Protein 7AI3 (pdb70)

Nearest PDB structures (foldseek):
  7ai3-assembly2_C  TM=9.463E-01  e=1.459E-16  Mycobacterium tuberculosis H37Rv
  7ai2-assembly2_D  TM=9.757E-01  e=2.781E-14  Mycobacterium tuberculosis H37Rv
  6v0c-assembly1_A  TM=6.569E-01  e=1.373E-01  Escherichia coli K-12
  4f37-assembly2_F  TM=3.963E-01  e=8.641E+00  Mus musculus
  7ai2-assembly2_D  TM=9.996E-01  e=6.925E-16  Mycobacterium tuberculosis H37Rv

Organism: Mycobacterium tuberculosis (strain ATCC 25618 / H37Rv) (NCBI:txid83332)

B-factor: mean 92.22, std 26.44, range [42.66, 201.69]

InterPro domains:
  IPR003399 Mce/MlaD [PF02470] (40-118)
  IPR005693 Virulence factor Mce protein [TIGR00996] (11-298)
  IPR024516 Mammalian cell entry, C-terminal [PF11887] (122-340)
  IPR052336 MlaD Inter-membrane Phospholipid Transporter [PTHR33371] (6-347)

Foldseek 3Di:
DWDKDKDKDPFLPDDDDAFDFDDDPPHTFWTWHDWDRDDSIIMTIIIGHPVPVVVPDPPDDDDDDDDDDADDDDDDDDADPDHDPDDDDPPDDDDPVPDDRDDDDDD/DDDDDDQAWDKDKDKDPFFPDDDDPFAFDDDPRHTFWTWDDWDDDDGIIMTIITGTPVVVVPDDPPDDDDDDDDDDDDDDDDDDDADPDHDPDDADPDDDDDPVNDDDDDDDD/DPPDDDFAWDKDKDKDPFLPDDDDDFDFDDDPPHTFWTWHDWDHDDRIIMTIITGGPVCVVVDDPPDDDDDDDDDDADDDDDDDDDDPDDDPDDQDPPDDDDPVNDDDDDDDD/DAWDKDKDKDQAQPDDDDPFAFDADPPGTFWTWDDKDHDPSIIMTIITGHPVVVVPDDPPDDDDDDDDDDDDDDDDDDDADPDHDPDDDDPPDDDDPVRDDDDDDDD

Radius of gyration: 25.99 Å; Cα contacts (8 Å, |Δi|>4): 1133; chains: 4; bounding box: 73×41×78 Å

Solvent-accessible surface area: 24168 Å² total; per-residue (Å²): 128,81,32,57,1,29,1,23,12,20,42,44,30,1,43,22,93,192,31,8,105,0,63,17,175,54,108,91,4,12,98,4,68,85,33,44,108,85,69,126,112,0,102,2,103,0,12,0,63,52,53,40,7,53,151,0,16,45,62,8,47,1,80,1,22,0,23,42,26,10,6,1,75,44,1,56,4,34,53,34,202,95,86,22,132,133,63,22,66,89,120,26,86,19,48,24,85,85,3,28,0,26,4,52,82,120,238,268,201,186,62,113,181,96,68,72,34,54,2,25,0,5,4,25,55,55,31,1,35,33,90,201,62,3,82,0,95,30,167,54,106,94,9,11,104,20,64,83,58,64,124,78,90,132,75,0,102,0,85,0,13,0,67,48,50,53,5,51,152,0,11,45,64,12,43,1,73,0,25,0,20,40,32,7,2,0,73,39,0,52,1,37,65,27,190,111,86,32,136,144,58,12,47,83,131,14,100,10,45,31,80,79,3,30,0,21,6,57,73,186,258,183,176,48,98,183,67,77,79,40,47,0,30,0,24,12,33,51,40,30,1,41,20,95,207,38,6,107,0,69,8,160,52,105,75,5,10,113,8,84,73,38,52,118,80,77,134,118,4,126,1,97,0,25,0,37,39,53,59,9,45,147,1,18,47,64,6,37,0,59,0,21,0,24,36,28,7,8,0,87,36,0,52,1,32,45,34,188,87,86,38,127,146,58,11,66,78,124,18,101,14,49,31,83,83,3,25,0,29,4,60,65,177,153,76,76,34,61,0,16,0,13,9,34,53,42,31,0,40,24,93,203,46,5,80,0,82,26,150,62,95,106,5,14,92,16,72,78,44,51,120,88,60,144,100,2,99,2,63,1,15,0,62,43,52,52,5,48,155,0,13,50,63,8,44,0,65,0,25,0,29,42,36,8,8,1,86,37,0,57,1,35,53,31,203,90,90,33,136,149,69,14,64,80,120,20,95,12,49,37,82,75,2,28,1,26,3,54,69,169

Structure (mmCIF, N/CA/C/O backbone):
data_7AI3
#
_entry.id   7AI3
#
_cell.length_a   131.202
_cell.length_b   131.202
_cell.length_c   105.576
_cell.angle_alpha   90.000
_cell.angle_beta   90.000
_cell.angle_gamma   120.000
#
_symmetry.space_group_name_H-M   'P 65'
#
loop_
_entity.id
_entity.type
_entity.pdbx_description
1 polymer 'Mce-family protein Mce4A'
2 water water
#
loop_
_atom_site.group_PDB
_atom_site.id
_atom_site.type_symbol
_atom_site.label_atom_id
_atom_site.label_alt_id
_atom_site.label_comp_id
_atom_site.label_asym_id
_atom_site.label_entity_id
_atom_site.label_seq_id
_atom_site.pdbx_PDB_ins_code
_atom_site.Cartn_x
_atom_site.Cartn_y
_atom_site.Cartn_z
_atom_site.occupancy
_atom_site.B_iso_or_equiv
_atom_site.auth_seq_id
_atom_site.auth_comp_id
_atom_site.auth_asym_id
_atom_site.auth_atom_id
_atom_site.pdbx_PDB_model_num
ATOM 1 N N . SER A 1 29 ? 1.80886 53.84633 106.16597 1.000 102.26402 39 SER A N 1
ATOM 2 C CA . SER A 1 29 ? 1.77778 52.58833 105.42971 1.000 112.56785 39 SER A CA 1
ATOM 3 C C . SER A 1 29 ? 1.62778 52.83853 103.93410 1.000 117.70155 39 SER A C 1
ATOM 4 O O . SER A 1 29 ? 0.97184 53.79373 103.51829 1.000 110.63648 39 SER A O 1
ATOM 7 N N . THR A 1 30 ? 2.24074 51.97499 103.12735 1.000 122.55161 40 THR A N 1
ATOM 8 C CA . THR A 1 30 ? 2.21172 52.10221 101.67863 1.000 106.01437 40 THR A CA 1
ATOM 9 C C . THR A 1 30 ? 1.79499 50.77900 101.05109 1.000 113.61677 40 THR A C 1
ATOM 10 O O . THR A 1 30 ? 1.83518 49.72242 101.68712 1.000 131.11469 40 THR A O 1
ATOM 14 N N . ASP A 1 31 ? 1.39068 50.85325 99.78547 1.000 109.46177 41 ASP A N 1
ATOM 15 C CA . ASP A 1 31 ? 1.05227 49.68341 98.99061 1.000 104.55766 41 ASP A CA 1
ATOM 16 C C . ASP A 1 31 ? 2.00652 49.58199 97.80833 1.000 103.83741 41 ASP A C 1
ATOM 17 O O . ASP A 1 31 ? 2.52499 50.59106 97.32033 1.000 99.21273 41 ASP A O 1
ATOM 22 N N . THR A 1 32 ? 2.23404 48.35474 97.34977 1.000 92.96794 42 THR A N 1
ATOM 23 C CA . THR A 1 32 ? 3.18525 48.08347 96.28024 1.000 100.31958 42 THR A CA 1
ATOM 24 C C . THR A 1 32 ? 2.45531 47.88860 94.95742 1.000 97.70766 42 THR A C 1
ATOM 25 O O . THR A 1 32 ? 1.51116 47.09551 94.87112 1.000 83.00325 42 THR A O 1
ATOM 29 N N . VAL A 1 33 ? 2.89838 48.61576 93.93370 1.000 94.11995 43 VAL A N 1
ATOM 30 C CA . VAL A 1 33 ? 2.41295 48.46295 92.56773 1.000 81.28673 43 VAL A CA 1
ATOM 31 C C . VAL A 1 33 ? 3.61723 48.22526 91.66849 1.000 80.93886 43 VAL A C 1
ATOM 32 O O . VAL A 1 33 ? 4.62662 48.92929 91.77979 1.000 82.00179 43 VAL A O 1
ATOM 36 N N . THR A 1 34 ? 3.51654 47.23514 90.78756 1.000 79.67191 44 THR A N 1
ATOM 37 C CA . THR A 1 34 ? 4.60099 46.88123 89.88592 1.000 79.35370 44 THR A CA 1
ATOM 38 C C . THR A 1 34 ? 4.28176 47.33481 88.46616 1.000 79.78905 44 THR A C 1
ATOM 39 O O . THR A 1 34 ? 3.12343 47.33525 88.03948 1.000 88.81615 44 THR A O 1
ATOM 43 N N . VAL A 1 35 ? 5.32642 47.72434 87.73701 1.000 81.19933 45 VAL A N 1
ATOM 44 C CA . VAL A 1 35 ? 5.19284 48.28108 86.39340 1.000 74.93461 45 VAL A CA 1
ATOM 45 C C . VAL A 1 35 ? 6.23082 47.63365 85.48749 1.000 79.81355 45 VAL A C 1
ATOM 46 O O . VAL A 1 35 ? 7.42214 47.62207 85.81298 1.000 86.04805 45 VAL A O 1
ATOM 50 N N . SER A 1 36 ? 5.78432 47.10489 84.35053 1.000 79.01335 46 SER A N 1
ATOM 51 C CA . SER A 1 36 ? 6.68511 46.54049 83.35695 1.000 68.71771 46 SER A CA 1
ATOM 52 C C . SER A 1 36 ? 7.20313 47.63119 82.42828 1.000 72.65328 46 SER A C 1
ATOM 53 O O . SER A 1 36 ? 6.52592 48.62917 82.16896 1.000 83.13953 46 SER A O 1
ATOM 56 N N . SER A 1 37 ? 8.42309 47.42831 81.92519 1.000 76.30055 47 SER A N 1
ATOM 57 C CA . SER A 1 37 ? 9.06284 48.42623 81.08113 1.000 71.84494 47 SER A CA 1
ATOM 58 C C . SER A 1 37 ? 9.10445 47.97229 79.62708 1.000 89.44477 47 SER A C 1
ATOM 59 O O . SER A 1 37 ? 9.41555 46.80817 79.34815 1.000 84.48075 47 SER A O 1
ATOM 62 N N . PRO A 1 38 ? 8.79282 48.86471 78.68177 1.000 85.20800 48 PRO A N 1
ATOM 63 C CA . PRO A 1 38 ? 8.92343 48.50982 77.25966 1.000 75.49926 48 PRO A CA 1
ATOM 64 C C . PRO A 1 38 ? 10.36279 48.32893 76.80534 1.000 83.19086 48 PRO A C 1
ATOM 65 O O . PRO A 1 38 ? 10.58399 47.80914 75.70252 1.000 98.94334 4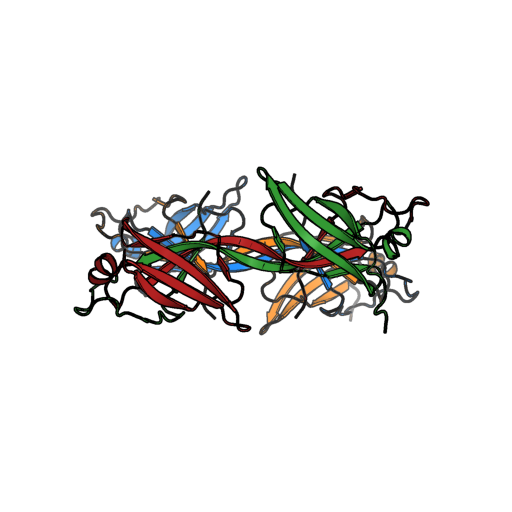8 PRO A O 1
ATOM 69 N N . ARG A 1 39 ? 11.34090 48.74064 77.60939 1.000 83.11645 49 ARG A N 1
ATOM 70 C CA . ARG A 1 39 ? 12.75224 48.61263 77.27376 1.000 89.43430 49 ARG A CA 1
ATOM 71 C C . ARG A 1 39 ? 13.47788 47.94784 78.43309 1.000 87.20917 49 ARG A C 1
ATOM 72 O O . ARG A 1 39 ? 13.33036 48.36929 79.58539 1.000 80.59737 49 ARG A O 1
ATOM 80 N N . ALA A 1 40 ? 14.25831 46.90814 78.12561 1.000 97.93267 50 ALA A N 1
ATOM 81 C CA . ALA A 1 40 ? 15.01131 46.21942 79.16794 1.000 99.14182 50 ALA A CA 1
ATOM 82 C C . ALA A 1 40 ? 16.07609 47.11946 79.77825 1.000 95.72019 50 ALA A C 1
ATOM 83 O O . ALA A 1 40 ? 16.33841 47.03677 80.98387 1.000 97.61873 50 ALA A O 1
ATOM 85 N N . GLY A 1 41 ? 16.69536 47.97666 78.97124 1.000 113.96612 51 GLY A N 1
ATOM 86 C CA . GLY A 1 41 ? 17.70921 48.88385 79.46830 1.000 103.49128 51 GLY A CA 1
ATOM 87 C C . GLY A 1 41 ? 17.12813 50.13555 80.09096 1.000 95.11651 51 GLY A C 1
ATOM 88 O O . GLY A 1 41 ? 17.17670 51.21475 79.49437 1.000 106.23620 51 GLY A O 1
ATOM 89 N N . LEU A 1 42 ? 16.56979 50.00261 81.29207 1.000 77.02592 52 LEU A N 1
ATOM 90 C CA . LEU A 1 42 ? 15.96420 51.11814 82.00992 1.000 70.97692 52 LEU A CA 1
ATOM 91 C C . LEU A 1 42 ? 16.55268 51.18506 83.40960 1.000 71.29717 52 LEU A C 1
ATOM 92 O O . LEU A 1 42 ? 16.50565 50.19988 84.15324 1.000 92.42443 52 LEU A O 1
ATOM 97 N N . VAL A 1 43 ? 17.10629 52.34168 83.76448 1.000 69.80068 53 VAL A N 1
ATOM 98 C CA . VAL A 1 43 ? 17.59684 52.59649 85.10942 1.000 77.63257 53 VAL A CA 1
ATOM 99 C C . VAL A 1 43 ? 16.83420 53.78684 85.68151 1.000 74.01485 53 VAL A C 1
ATOM 100 O O . VAL A 1 43 ? 16.12501 54.50127 84.97227 1.000 64.39881 53 VAL A O 1
ATOM 104 N N . MET A 1 44 ? 16.99720 53.99394 86.98585 1.000 84.11446 54 MET A N 1
ATOM 105 C CA . MET A 1 44 ? 16.24722 55.01688 87.69883 1.000 77.39264 54 MET A CA 1
ATOM 106 C C . MET A 1 44 ? 17.01963 55.40890 88.94871 1.000 95.44457 54 MET A C 1
ATOM 107 O O . MET A 1 44 ? 17.62922 54.55281 89.59442 1.000 100.69410 54 MET A O 1
ATOM 112 N N . GLU A 1 45 ? 17.00399 56.70182 89.27337 1.000 99.37145 55 GLU A N 1
ATOM 113 C CA . GLU A 1 45 ? 17.52882 57.14086 90.55859 1.000 111.28899 55 GLU A CA 1
ATOM 114 C C . GLU A 1 45 ? 16.76322 56.44627 91.67378 1.000 118.87841 55 GLU A C 1
ATOM 115 O O . GLU A 1 45 ? 15.52949 56.38811 91.65065 1.000 119.51929 55 GLU A O 1
ATOM 121 N N . LYS A 1 46 ? 17.49517 55.89685 92.63998 1.000 115.58118 56 LYS A N 1
ATOM 122 C CA . LYS A 1 46 ? 16.83807 55.19003 93.72943 1.000 101.31511 56 LYS A CA 1
ATOM 123 C C . LYS A 1 46 ? 15.96988 56.15677 94.52727 1.000 108.94061 56 LYS A C 1
ATOM 124 O O . LYS A 1 46 ? 16.37229 57.28585 94.82272 1.000 109.49982 56 LYS A O 1
ATOM 130 N N . GLY A 1 47 ? 14.75249 55.72249 94.83358 1.000 111.81792 57 GLY A N 1
ATOM 131 C CA . GLY A 1 47 ? 13.80058 56.59616 95.49159 1.000 113.01717 57 GLY A CA 1
ATOM 132 C C . GLY A 1 47 ? 13.32642 57.74739 94.63090 1.000 105.70233 57 GLY A C 1
ATOM 133 O O . GLY A 1 47 ? 13.22596 58.88031 95.11956 1.000 125.94854 57 GLY A O 1
ATOM 134 N N . ALA A 1 48 ? 13.04159 57.49028 93.35754 1.000 97.84541 58 ALA A N 1
ATOM 135 C CA . ALA A 1 48 ? 12.51939 58.52413 92.47781 1.000 93.49200 58 ALA A CA 1
ATOM 136 C C . ALA A 1 48 ? 11.02040 58.68921 92.69182 1.000 92.61128 58 ALA A C 1
ATOM 137 O O . ALA A 1 48 ? 10.30466 57.73030 92.99259 1.000 94.98995 58 ALA A O 1
ATOM 139 N N . LYS A 1 49 ? 10.54798 59.92059 92.52504 1.000 88.32741 59 LYS A N 1
ATOM 140 C CA . LYS A 1 49 ? 9.17825 60.25045 92.88858 1.000 83.40864 59 LYS A CA 1
ATOM 141 C C . LYS A 1 49 ? 8.17723 59.68048 91.88949 1.000 62.26014 59 LYS A C 1
ATOM 142 O O . LYS A 1 49 ? 8.43402 59.60162 90.68498 1.000 75.16629 59 LYS A O 1
ATOM 148 N N . VAL A 1 50 ? 7.02111 59.28121 92.41334 1.000 68.69182 60 VAL A N 1
ATOM 149 C CA . VAL A 1 50 ? 5.88261 58.83996 91.61557 1.000 56.78029 60 VAL A CA 1
ATOM 150 C C . VAL A 1 50 ? 4.75900 59.84090 91.84001 1.000 62.65709 60 VAL A C 1
ATOM 151 O O . VAL A 1 50 ? 4.33623 60.05897 92.98250 1.000 73.59131 60 VAL A O 1
ATOM 155 N N . LYS A 1 51 ? 4.27819 60.44856 90.75881 1.000 53.62894 61 LYS A N 1
ATOM 156 C CA . LYS A 1 51 ? 3.32351 61.54149 90.84536 1.000 57.55525 61 LYS A CA 1
ATOM 157 C C . LYS A 1 51 ? 2.02317 61.18357 90.13861 1.000 52.52036 61 LYS A C 1
ATOM 158 O O . LYS A 1 51 ? 1.97129 60.28372 89.29558 1.000 56.27392 61 LYS A O 1
ATOM 164 N N . TYR A 1 52 ? 0.96639 61.90707 90.50495 1.000 59.12487 62 TYR A N 1
ATOM 165 C CA . TYR A 1 52 ? -0.33128 61.77826 89.84690 1.000 54.26991 62 TYR A CA 1
ATOM 166 C C . TYR A 1 52 ? -1.04010 63.12090 89.94823 1.000 61.27020 62 TYR A C 1
ATOM 167 O O . TYR A 1 52 ? -1.42664 63.53691 91.04533 1.000 60.72737 62 TYR A O 1
ATOM 176 N N . ARG A 1 53 ? -1.19634 63.79354 88.80617 1.000 73.22353 63 ARG A N 1
ATOM 177 C CA . ARG A 1 53 ? -1.87271 65.09003 88.72291 1.000 62.62607 63 ARG A CA 1
ATOM 178 C C . ARG A 1 53 ? -1.20018 66.13369 89.61453 1.000 60.76451 63 ARG A C 1
ATOM 179 O O . ARG A 1 53 ? -1.84896 66.81925 90.41026 1.000 75.02245 63 ARG A O 1
ATOM 187 N N . GLY A 1 54 ? 0.12258 66.24743 89.47733 1.000 66.68125 64 GLY A N 1
ATOM 188 C CA . GLY A 1 54 ? 0.89386 67.28663 90.13360 1.000 87.28805 64 GLY A CA 1
ATOM 189 C C . GLY A 1 54 ? 1.41867 66.94341 91.51579 1.000 84.17657 64 GLY A C 1
ATOM 190 O O . GLY A 1 54 ? 2.51242 67.38934 91.87759 1.000 93.43201 64 GLY A O 1
ATOM 191 N N . ILE A 1 55 ? 0.67310 66.16529 92.29673 1.000 75.17953 65 ILE A N 1
ATOM 192 C CA . ILE A 1 55 ? 1.07208 65.81425 93.65452 1.000 81.67828 65 ILE A CA 1
ATOM 193 C C . ILE A 1 55 ? 1.76712 64.46202 93.63952 1.000 71.98419 65 ILE A C 1
ATOM 194 O O . ILE A 1 55 ? 1.43653 63.57363 92.84556 1.000 79.05554 65 ILE A O 1
ATOM 199 N N . GLN A 1 56 ? 2.74916 64.30938 94.52508 1.000 64.27285 66 GLN A N 1
ATOM 200 C CA . GLN A 1 56 ? 3.48386 63.05765 94.63889 1.000 68.28408 66 GLN A CA 1
ATOM 201 C C . GLN A 1 56 ? 2.66349 62.03823 95.41769 1.000 69.73306 66 GLN A C 1
ATOM 202 O O . GLN A 1 56 ? 2.09907 62.35508 96.46897 1.000 88.40925 66 GLN A O 1
ATOM 208 N N . VAL A 1 57 ? 2.60033 60.81183 94.90158 1.000 62.78734 67 VAL A N 1
ATOM 209 C CA . VAL A 1 57 ? 1.83096 59.74577 95.53532 1.000 60.76289 67 VAL A CA 1
ATOM 210 C C . VAL A 1 57 ? 2.70176 58.61847 96.06469 1.000 71.14658 67 VAL A C 1
ATOM 211 O O . VAL A 1 57 ? 2.18354 57.74596 96.78039 1.000 86.46641 67 VAL A O 1
ATOM 215 N N . GLY A 1 58 ? 3.99028 58.60067 95.75044 1.000 67.73904 68 GLY A N 1
ATOM 216 C CA . GLY A 1 58 ? 4.85166 57.55628 96.26723 1.000 64.15524 68 GLY A CA 1
ATOM 217 C C . GLY A 1 58 ? 6.25770 57.66730 95.72629 1.000 70.74220 68 GLY A C 1
ATOM 218 O O . GLY A 1 58 ? 6.68491 58.73045 95.27178 1.000 77.18325 68 GLY A O 1
ATOM 219 N N . LYS A 1 59 ? 6.97584 56.54665 95.78782 1.000 74.75142 69 LYS A N 1
ATOM 220 C CA . LYS A 1 59 ? 8.34493 56.46584 95.30155 1.000 74.09727 69 LYS A CA 1
ATOM 221 C C . LYS A 1 59 ? 8.60129 55.06180 94.77506 1.000 72.78540 69 LYS A C 1
ATOM 222 O O . LYS A 1 59 ? 7.95791 54.09780 95.19894 1.000 91.66935 69 LYS A O 1
ATOM 228 N N . VAL A 1 60 ? 9.54405 54.95614 93.84405 1.000 76.95074 70 VAL A N 1
ATOM 229 C CA . VAL A 1 60 ? 9.97856 53.66476 93.32468 1.000 82.85728 70 VAL A CA 1
ATOM 230 C C . VAL A 1 60 ? 11.07625 53.12626 94.23256 1.000 88.55124 70 VAL A C 1
ATOM 231 O O . VAL A 1 60 ? 12.01429 53.85010 94.59058 1.000 88.83054 70 VAL A O 1
ATOM 235 N N . THR A 1 61 ? 10.95297 51.85777 94.62010 1.000 85.46202 71 THR A N 1
ATOM 236 C CA . THR A 1 61 ? 11.84190 51.26292 95.61064 1.000 79.43398 71 THR A CA 1
ATOM 237 C C . THR A 1 61 ? 12.88836 50.33545 95.00913 1.000 88.46434 71 THR A C 1
ATOM 238 O O . THR A 1 61 ? 14.01746 50.28745 95.50520 1.000 97.48787 71 THR A O 1
ATOM 242 N N . ASP A 1 62 ? 12.54948 49.59268 93.95846 1.000 107.21772 72 ASP A N 1
ATOM 243 C CA . ASP A 1 62 ? 13.48319 48.62159 93.40732 1.000 114.07704 72 ASP A CA 1
ATOM 244 C C . ASP A 1 62 ? 13.13135 48.35199 91.95187 1.000 99.79450 72 ASP A C 1
ATOM 245 O O . ASP A 1 62 ? 11.99442 48.55536 91.51710 1.000 100.13285 72 ASP A O 1
ATOM 250 N N . ILE A 1 63 ? 14.13384 47.89558 91.20344 1.000 103.23892 73 ILE A N 1
ATOM 251 C CA . ILE A 1 63 ? 13.97218 47.47540 89.81687 1.000 91.65753 73 ILE A CA 1
ATOM 252 C C . ILE A 1 63 ? 14.52506 46.06337 89.68717 1.000 99.59489 73 ILE A C 1
ATOM 253 O O . ILE A 1 63 ? 15.68282 45.81267 90.04014 1.000 109.38648 73 ILE A O 1
ATOM 258 N N . SER A 1 64 ? 13.70384 45.14579 89.18507 1.000 96.45995 74 SER A N 1
ATOM 259 C CA . SER A 1 64 ? 14.09940 43.75801 88.98354 1.000 102.40215 74 SER A CA 1
ATOM 260 C C . SER A 1 64 ? 14.29000 43.49814 87.49598 1.000 101.35455 74 SER A C 1
ATOM 261 O O . SER A 1 64 ? 13.40949 43.81419 86.68896 1.000 98.05334 74 SER A O 1
ATOM 264 N N . TYR A 1 65 ? 15.43812 42.92287 87.13884 1.000 106.59598 75 TYR A N 1
ATOM 265 C CA . TYR A 1 65 ? 15.75496 42.65212 85.74206 1.000 102.97547 75 TYR A CA 1
ATOM 266 C C . TYR A 1 65 ? 15.79292 41.15499 85.46582 1.000 116.95520 75 TYR A C 1
ATOM 267 O O . TYR A 1 65 ? 16.84871 40.61098 85.12555 1.000 130.46798 75 TYR A O 1
ATOM 276 N N . SER A 1 66 ? 14.65494 40.48008 85.61114 1.000 125.61991 76 SER A N 1
ATOM 277 C CA . SER A 1 66 ? 14.57612 39.05272 85.32222 1.000 129.32018 76 SER A CA 1
ATOM 278 C C . SER A 1 66 ? 14.52239 38.83888 83.81442 1.000 140.97015 76 SER A C 1
ATOM 279 O O . SER A 1 66 ? 13.54552 39.22557 83.16365 1.000 127.91508 76 SER A O 1
ATOM 282 N N . GLY A 1 67 ? 15.56464 38.21656 83.26478 1.000 148.14003 77 GLY A N 1
ATOM 283 C CA . GLY A 1 67 ? 15.63414 38.03781 81.82530 1.000 140.74873 77 GLY A CA 1
ATOM 284 C C . GLY A 1 67 ? 15.99198 39.33956 81.13047 1.000 147.00577 77 GLY A C 1
ATOM 285 O O . GLY A 1 67 ? 16.85635 40.10021 81.58159 1.000 145.00980 77 GLY A O 1
ATOM 286 N N . ASN A 1 68 ? 15.31952 39.60457 80.01220 1.000 156.23146 78 ASN A N 1
ATOM 287 C CA . ASN A 1 68 ? 15.48232 40.84647 79.26263 1.000 156.46711 78 ASN A CA 1
ATOM 288 C C . ASN A 1 68 ? 14.24889 41.73509 79.39341 1.000 149.93061 78 ASN A C 1
ATOM 289 O O . ASN A 1 68 ? 13.79610 42.34827 78.42464 1.000 146.09966 78 ASN A O 1
ATOM 294 N N . GLN A 1 69 ? 13.69101 41.80546 80.60083 1.000 134.53613 79 GLN A N 1
ATOM 295 C CA . GLN A 1 69 ? 12.54672 42.65460 80.89434 1.000 120.69800 79 GLN A CA 1
ATOM 296 C C . GLN A 1 69 ? 12.77934 43.33821 82.23244 1.000 109.35208 79 GLN A C 1
ATOM 297 O O . GLN A 1 69 ? 13.36254 42.74713 83.14618 1.000 113.99638 79 GLN A O 1
ATOM 303 N N . ALA A 1 70 ? 12.32427 44.58211 82.34201 1.000 101.61534 80 ALA A N 1
ATOM 304 C CA . ALA A 1 70 ? 12.49457 45.38230 83.54641 1.000 98.60008 80 ALA A CA 1
ATOM 305 C C . ALA A 1 70 ? 11.14185 45.61098 84.20482 1.000 92.16819 80 ALA A C 1
ATOM 306 O O . ALA A 1 70 ? 10.16633 45.95175 83.52689 1.000 95.47966 80 ALA A O 1
ATOM 308 N N . ARG A 1 71 ? 11.08977 45.42719 85.52326 1.000 90.12437 81 ARG A N 1
ATOM 309 C CA . ARG A 1 71 ? 9.86883 45.61229 86.29884 1.000 88.73018 81 ARG A CA 1
ATOM 310 C C . ARG A 1 71 ? 10.14557 46.59514 87.42714 1.000 84.48653 81 ARG A C 1
ATOM 311 O O . ARG A 1 71 ? 10.99618 46.33549 88.28518 1.000 79.77180 81 ARG A O 1
ATOM 319 N N . LEU A 1 72 ? 9.43663 47.72249 87.42083 1.000 75.05403 82 LEU A N 1
ATOM 320 C CA . LEU A 1 72 ? 9.55215 48.69937 88.49447 1.000 67.20818 82 LEU A CA 1
ATOM 321 C C . LEU A 1 72 ? 8.67147 48.29674 89.66758 1.000 78.73350 82 LEU A C 1
ATOM 322 O O . LEU A 1 72 ? 7.53022 47.86731 89.48451 1.000 79.18113 82 LEU A O 1
ATOM 327 N N . LYS A 1 73 ? 9.20818 48.43437 90.87530 1.000 83.69245 83 LYS A N 1
ATOM 328 C CA . LYS A 1 73 ? 8.46525 48.16903 92.10448 1.000 75.80246 83 LYS A CA 1
ATOM 329 C C . LYS A 1 73 ? 8.18524 49.50938 92.77618 1.000 84.02605 83 LYS A C 1
ATOM 330 O O . LYS A 1 73 ? 9.07310 50.09957 93.39875 1.000 85.23671 83 LYS A O 1
ATOM 336 N N . LEU A 1 74 ? 6.95230 49.98804 92.64472 1.000 85.81973 84 LEU A N 1
ATOM 337 C CA . LEU A 1 74 ? 6.55122 51.24743 93.25022 1.000 75.79143 84 LEU A CA 1
ATOM 338 C C . LEU A 1 74 ? 6.03008 51.01826 94.66568 1.000 80.74268 84 LEU A C 1
ATOM 339 O O . LEU A 1 74 ? 5.64839 49.90788 95.04621 1.000 92.87939 84 LEU A O 1
ATOM 344 N N . ALA A 1 75 ? 6.02487 52.09463 95.44854 1.000 79.58844 85 ALA A N 1
ATOM 345 C CA . ALA A 1 75 ? 5.44775 52.08918 96.78911 1.000 80.34816 85 ALA A CA 1
ATOM 346 C C . ALA A 1 75 ? 4.70687 53.40581 96.96611 1.000 88.83749 85 ALA A C 1
ATOM 347 O O . ALA A 1 75 ? 5.33484 54.45485 97.14242 1.000 88.91690 85 ALA A O 1
ATOM 349 N N . ILE A 1 76 ? 3.37803 53.35589 96.91551 1.000 82.24300 86 ILE A N 1
ATOM 350 C CA . ILE A 1 76 ? 2.55097 54.55250 96.97867 1.000 88.39325 86 ILE A CA 1
ATOM 351 C C . ILE A 1 76 ? 1.70902 54.51168 98.24451 1.000 84.44890 86 ILE A C 1
ATOM 352 O O . ILE A 1 76 ? 1.39833 53.44056 98.77506 1.000 97.10820 86 ILE A O 1
ATOM 357 N N . ASP A 1 77 ? 1.34316 55.69702 98.72647 1.000 78.29697 87 ASP A N 1
ATOM 358 C CA . ASP A 1 77 ? 0.60095 55.81267 99.97352 1.000 88.35239 87 ASP A CA 1
ATOM 359 C C . ASP A 1 77 ? -0.74878 55.11052 99.86793 1.000 94.83311 87 ASP A C 1
ATOM 360 O O . ASP A 1 77 ? -1.35573 55.03594 98.79614 1.000 104.55331 87 ASP A O 1
ATOM 365 N N . SER A 1 78 ? -1.21161 54.58193 101.00347 1.000 110.81307 88 SER A N 1
ATOM 366 C CA . SER A 1 78 ? -2.46793 53.83926 101.02574 1.000 114.02557 88 SER A CA 1
ATOM 367 C C . SER A 1 78 ? -3.63770 54.72449 100.61365 1.000 118.16026 88 SER A C 1
ATOM 368 O O . SER A 1 78 ? -4.45993 54.33801 99.77507 1.000 106.97284 88 SER A O 1
ATOM 371 N N . GLY A 1 79 ? -3.72396 55.92142 101.18890 1.000 106.15069 89 GLY A N 1
ATOM 372 C CA . GLY A 1 79 ? -4.80007 56.84370 100.89394 1.000 86.10275 89 GLY A CA 1
ATOM 373 C C . GLY A 1 79 ? -4.72306 57.54594 99.55959 1.000 85.48966 89 GLY A C 1
ATOM 374 O O . GLY A 1 79 ? -5.56742 58.39852 99.27255 1.000 94.88468 89 GLY A O 1
ATOM 375 N N . GLU A 1 80 ? -3.73504 57.21636 98.72763 1.000 98.73760 90 GLU A N 1
ATOM 376 C CA . GLU A 1 80 ? -3.58066 57.85097 97.42567 1.000 89.40690 90 GLU A CA 1
ATOM 377 C C . GLU A 1 80 ? -4.11882 57.01613 96.27334 1.000 77.03812 90 GLU A C 1
ATOM 378 O O . GLU A 1 80 ? -4.43936 57.57999 95.22134 1.000 86.46145 90 GLU A O 1
ATOM 384 N N . MET A 1 81 ? -4.22563 55.69690 96.44154 1.000 76.05290 91 MET A N 1
ATOM 385 C CA . MET A 1 81 ? -4.68670 54.84535 95.35243 1.000 70.43154 91 MET A CA 1
ATOM 386 C C . MET A 1 81 ? -6.18368 54.97010 95.10857 1.000 72.43907 91 MET A C 1
ATOM 387 O O . MET A 1 81 ? -6.65541 54.59144 94.03098 1.000 93.50129 91 MET A O 1
ATOM 392 N N . GLY A 1 82 ? -6.93860 55.48647 96.08008 1.000 75.61632 92 GLY A N 1
ATOM 393 C CA . GLY A 1 82 ? -8.35821 55.70014 95.86505 1.000 78.11149 92 GLY A CA 1
ATOM 394 C C . GLY A 1 82 ? -8.64543 56.75365 94.81542 1.000 82.85445 92 GLY A C 1
ATOM 395 O O . GLY A 1 82 ? -9.70584 56.73305 94.18344 1.000 97.03088 92 GLY A O 1
ATOM 396 N N . PHE A 1 83 ? -7.71333 57.68412 94.61277 1.000 72.01004 93 PHE A N 1
ATOM 397 C CA . PHE A 1 83 ? -7.86103 58.71252 93.59263 1.000 75.90615 93 PHE A CA 1
ATOM 398 C C . PHE A 1 83 ? -7.33208 58.28157 92.23148 1.000 66.13277 93 PHE A C 1
ATOM 399 O O . PHE A 1 83 ? -7.76846 58.82948 91.21329 1.000 80.70400 93 PHE A O 1
ATOM 407 N N . ILE A 1 84 ? -6.41307 57.32513 92.18900 1.000 64.72813 94 ILE A N 1
ATOM 408 C CA . ILE A 1 84 ? -5.81442 56.86220 90.93959 1.000 67.96287 94 ILE A CA 1
ATOM 409 C C . ILE A 1 84 ? -6.71606 55.77314 90.36045 1.000 77.67933 94 ILE A C 1
ATOM 410 O O . ILE A 1 84 ? -6.90180 54.73426 91.01460 1.000 75.72763 94 ILE A O 1
ATOM 415 N N . PRO A 1 85 ? -7.28756 55.96552 89.17291 1.000 80.15680 95 PRO A N 1
ATOM 416 C CA . PRO A 1 85 ? -8.11052 54.90839 88.57481 1.000 80.57886 95 PRO A CA 1
ATOM 417 C C . PRO A 1 85 ? -7.27679 53.67861 88.24851 1.000 75.40794 95 PRO A C 1
ATOM 418 O O . PRO A 1 85 ? -6.06725 53.76028 88.02201 1.000 80.75596 95 PRO A O 1
ATOM 422 N N . SER A 1 86 ? -7.94471 52.52279 88.22820 1.000 82.29952 96 SER A N 1
ATOM 423 C CA . SER A 1 86 ? -7.24886 51.26611 87.97831 1.000 79.41731 96 SER A CA 1
ATOM 424 C C . SER A 1 86 ? -6.71632 51.16578 86.55576 1.000 76.33112 96 SER A C 1
ATOM 425 O O . SER A 1 86 ? -5.75991 50.42174 86.31767 1.000 83.94428 96 SER A O 1
ATOM 428 N N . ASN A 1 87 ? -7.30969 51.89193 85.60866 1.000 78.56892 97 ASN A N 1
ATOM 429 C CA . ASN A 1 87 ? -6.90512 51.84677 84.20928 1.000 73.06059 97 ASN A CA 1
ATOM 430 C C . ASN A 1 87 ? -6.07380 53.06016 83.80486 1.000 75.81519 97 ASN A C 1
ATOM 431 O O . ASN A 1 87 ? -6.07538 53.45178 82.63255 1.000 86.41858 97 ASN A O 1
ATOM 436 N N . ALA A 1 88 ? -5.36019 53.66131 84.75210 1.000 68.92450 98 ALA A N 1
ATOM 437 C CA . ALA A 1 88 ? -4.51156 54.80330 84.44976 1.000 64.74356 98 ALA A CA 1
ATOM 438 C C . ALA A 1 88 ? -3.21458 54.34306 83.79859 1.000 72.27759 98 ALA A C 1
ATOM 439 O O . ALA A 1 88 ? -2.65044 53.30830 84.16603 1.000 76.14140 98 ALA A O 1
ATOM 441 N N . THR A 1 89 ? -2.74701 55.11650 82.82422 1.000 68.95644 99 THR A N 1
ATOM 442 C CA . THR A 1 89 ? -1.49742 54.82182 82.14302 1.000 67.72161 99 THR A CA 1
ATOM 443 C C . THR A 1 89 ? -0.32459 55.46312 82.88041 1.000 64.62614 99 THR A C 1
ATOM 444 O O . THR A 1 89 ? -0.49457 56.25937 83.80580 1.000 62.29131 99 THR A O 1
ATOM 448 N N . VAL A 1 90 ? 0.88328 55.10335 82.45552 1.000 70.25110 100 VAL A N 1
ATOM 449 C CA . VAL A 1 90 ? 2.11444 55.54750 83.09648 1.000 56.76475 100 VAL A CA 1
ATOM 450 C C . VAL A 1 90 ? 2.97431 56.26050 82.06344 1.000 61.30897 100 VAL A C 1
ATOM 451 O O . VAL A 1 90 ? 3.20853 55.73174 80.97074 1.000 71.86850 100 VAL A O 1
ATOM 455 N N . ARG A 1 91 ? 3.43975 57.45667 82.41005 1.000 59.94587 101 ARG A N 1
ATOM 456 C CA . ARG A 1 91 ? 4.39465 58.20257 81.60295 1.000 58.77579 101 ARG A CA 1
ATOM 457 C C . ARG A 1 91 ? 5.71069 58.29512 82.35871 1.000 51.88440 101 ARG A C 1
ATOM 458 O O . ARG A 1 91 ? 5.72730 58.64163 83.54385 1.000 59.08995 101 ARG A O 1
ATOM 466 N N . ILE A 1 92 ? 6.80684 57.98922 81.67249 1.000 61.51592 102 ILE A N 1
ATOM 467 C CA . ILE A 1 92 ? 8.13744 57.98190 82.26672 1.000 44.77483 102 ILE A CA 1
ATOM 468 C C . ILE A 1 92 ? 9.04243 58.84317 81.39564 1.000 51.59439 102 ILE A C 1
ATOM 469 O O . ILE A 1 92 ? 9.36594 58.46292 80.26370 1.000 68.28890 102 ILE A O 1
ATOM 474 N N . ALA A 1 93 ? 9.44770 59.99918 81.91610 1.000 60.57201 103 ALA A N 1
ATOM 475 C CA . ALA A 1 93 ? 10.34317 60.89992 81.20425 1.000 51.60206 103 ALA A CA 1
ATOM 476 C C . ALA A 1 93 ? 11.78901 60.61457 81.58677 1.000 53.92641 103 ALA A C 1
ATOM 477 O O . ALA A 1 93 ? 12.10205 60.39396 82.75970 1.000 81.99204 103 ALA A O 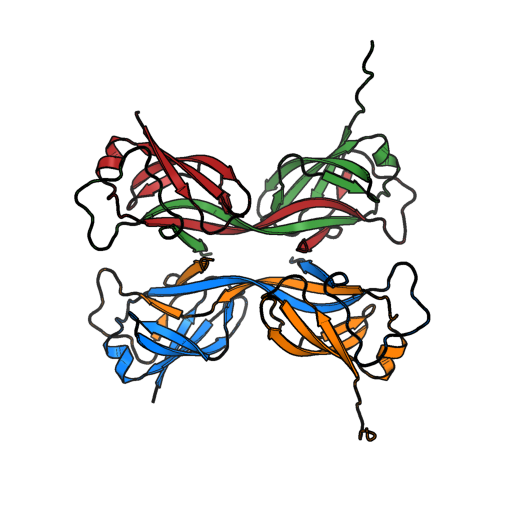1
ATOM 479 N N . GLY A 1 94 ? 12.66621 60.62022 80.59219 1.000 64.21847 104 GLY A N 1
ATOM 480 C CA . GLY A 1 94 ? 14.06498 60.35361 80.85287 1.000 62.94054 104 GLY A CA 1
ATOM 481 C C . GLY A 1 94 ? 14.92583 60.71106 79.66326 1.000 61.12198 104 GLY A C 1
ATOM 482 O O . GLY A 1 94 ? 14.48002 61.37148 78.72410 1.000 62.57217 104 GLY A O 1
ATOM 483 N N . ASN A 1 95 ? 16.17720 60.26027 79.71910 1.000 59.19816 105 ASN A N 1
ATOM 484 C CA . ASN A 1 95 ? 17.15015 60.51158 78.66769 1.000 59.44494 105 ASN A CA 1
ATOM 485 C C . ASN A 1 95 ? 17.86152 59.21533 78.30494 1.000 65.76487 105 ASN A C 1
ATOM 486 O O . ASN A 1 95 ? 17.86439 58.24646 79.06866 1.000 68.20445 105 ASN A O 1
ATOM 491 N N . THR A 1 96 ? 18.46540 59.20872 77.11955 1.000 79.75386 106 THR A N 1
ATOM 492 C CA . THR A 1 96 ? 19.31518 58.10706 76.68722 1.000 64.39724 106 THR A CA 1
ATOM 493 C C . THR A 1 96 ? 20.73398 58.36785 77.17624 1.000 64.43909 106 THR A C 1
ATOM 494 O O . THR A 1 96 ? 21.36060 59.35615 76.77914 1.000 75.23506 106 THR A O 1
ATOM 498 N N . ILE A 1 97 ? 21.23491 57.48653 78.04039 1.000 67.29769 107 ILE A N 1
ATOM 499 C CA . ILE A 1 97 ? 22.54406 57.64172 78.65551 1.000 66.25953 107 ILE A CA 1
ATOM 500 C C . ILE A 1 97 ? 23.37260 56.39493 78.37389 1.000 56.91528 107 ILE A C 1
ATOM 501 O O . ILE A 1 97 ? 22.86856 55.37605 77.90054 1.000 60.42441 107 ILE A O 1
ATOM 506 N N . PHE A 1 98 ? 24.66361 56.49103 78.67870 1.000 56.71867 108 PHE A N 1
ATOM 507 C CA . PHE A 1 98 ? 25.60002 55.39810 78.45299 1.000 49.61303 108 PHE A CA 1
ATOM 508 C C . PHE A 1 98 ? 25.66950 54.52692 79.70153 1.000 60.07251 108 PHE A C 1
ATOM 509 O O . PHE A 1 98 ? 26.07934 54.99437 80.76989 1.000 71.02172 108 PHE A O 1
ATOM 517 N N . GLY A 1 99 ? 25.26538 53.26656 79.56591 1.000 56.88199 109 GLY A N 1
ATOM 518 C CA . GLY A 1 99 ? 25.32223 52.33092 80.67080 1.000 54.40295 109 GLY A CA 1
ATOM 519 C C . GLY A 1 99 ? 26.61367 51.54205 80.69743 1.000 57.79051 109 GLY A C 1
ATOM 520 O O . GLY A 1 99 ? 26.69987 50.45593 80.11687 1.000 62.23629 109 GLY A O 1
ATOM 521 N N . ALA A 1 100 ? 27.62480 52.08344 81.36997 1.000 54.56224 110 ALA A N 1
ATOM 522 C CA . ALA A 1 100 ? 28.92877 51.44090 81.42359 1.000 49.78409 110 ALA A CA 1
ATOM 523 C C . ALA A 1 100 ? 28.85590 50.11517 82.17370 1.000 63.25020 110 ALA A C 1
ATOM 524 O O . ALA A 1 100 ? 28.09190 49.95474 83.12922 1.000 80.32754 110 ALA A O 1
ATOM 526 N N . LYS A 1 101 ? 29.66792 49.15782 81.72844 1.000 57.74277 111 LYS A N 1
ATOM 527 C CA . LYS A 1 101 ? 29.72049 47.83490 82.33456 1.000 65.68512 111 LYS A CA 1
ATOM 528 C C . LYS A 1 101 ? 31.10752 47.42198 82.80165 1.000 69.51094 111 LYS A C 1
ATOM 529 O O . LYS A 1 101 ? 31.20930 46.61259 83.72665 1.000 76.24278 111 LYS A O 1
ATOM 535 N N . SER A 1 102 ? 32.17195 47.94710 82.19838 1.000 64.48252 112 SER A N 1
ATOM 536 C CA . SER A 1 102 ? 33.51913 47.55603 82.58670 1.000 59.59240 112 SER A CA 1
ATOM 537 C C . SER A 1 102 ? 34.48764 48.67747 82.24278 1.000 63.18040 112 SER A C 1
ATOM 538 O O . SER A 1 102 ? 34.26225 49.44896 81.30596 1.000 84.80480 112 SER A O 1
ATOM 541 N N . VAL A 1 103 ? 35.56620 48.75610 83.01660 1.000 55.50351 113 VAL A N 1
ATOM 542 C CA . VAL A 1 103 ? 36.65137 49.70003 82.78597 1.000 68.92959 113 VAL A CA 1
ATOM 543 C C . VAL A 1 103 ? 37.91401 48.90357 82.49211 1.000 66.39660 113 VAL A C 1
ATOM 544 O O . VAL A 1 103 ? 38.19776 47.90653 83.16482 1.000 82.11175 113 VAL A O 1
ATOM 548 N N . GLU A 1 104 ? 38.66840 49.33654 81.48396 1.000 58.84372 114 GLU A N 1
ATOM 549 C CA . GLU A 1 104 ? 39.89743 48.65106 81.10765 1.000 59.89838 114 GLU A CA 1
ATOM 550 C C . GLU A 1 104 ? 40.98383 49.66782 80.79750 1.000 63.86893 114 GLU A C 1
ATOM 551 O O . GLU A 1 104 ? 40.74196 50.64117 80.07742 1.000 66.16785 114 GLU A O 1
ATOM 557 N N . PHE A 1 105 ? 42.17562 49.43699 81.34355 1.000 56.38593 115 PHE A N 1
ATOM 558 C CA . PHE A 1 105 ? 43.35366 50.22137 81.00305 1.000 70.07590 115 PHE A CA 1
ATOM 559 C C . PHE A 1 105 ? 44.00749 49.63136 79.76027 1.000 79.99982 115 PHE A C 1
ATOM 560 O O . PHE A 1 105 ? 44.21452 48.41622 79.67601 1.000 83.72987 115 PHE A O 1
ATOM 568 N N . ILE A 1 106 ? 44.32477 50.48837 78.80209 1.000 75.86338 116 ILE A N 1
ATOM 569 C CA . ILE A 1 106 ? 44.89520 50.08414 77.51940 1.000 79.18255 116 ILE A CA 1
ATOM 570 C C . ILE A 1 106 ? 46.35570 50.51474 77.49052 1.000 79.27754 116 ILE A C 1
ATOM 571 O O . ILE A 1 106 ? 46.65057 51.67748 77.78971 1.000 76.81367 116 ILE A O 1
ATOM 576 N N . PRO A 1 107 ? 47.28706 49.62682 77.15492 1.000 80.65688 117 PRO A N 1
ATOM 577 C CA . PRO A 1 107 ? 48.68722 50.03621 77.00766 1.000 74.90718 117 PRO A CA 1
ATOM 578 C C . PRO A 1 107 ? 48.83884 51.02579 75.86755 1.000 81.00906 117 PRO A C 1
ATOM 579 O O . PRO A 1 107 ? 48.24357 50.84713 74.79390 1.000 99.34302 117 PRO A O 1
ATOM 583 N N . PRO A 1 108 ? 49.62395 52.08503 76.05926 1.000 88.05736 118 PRO A N 1
ATOM 584 C CA . PRO A 1 108 ? 49.73657 53.11612 75.01925 1.000 106.66902 118 PRO A CA 1
ATOM 585 C C . PRO A 1 108 ? 50.63740 52.70171 73.86665 1.000 112.17536 118 PRO A C 1
ATOM 586 O O . PRO A 1 108 ? 51.02803 51.53472 73.75590 1.000 105.92882 118 PRO A O 1
ATOM 590 N N . LYS A 1 109 ? 50.96163 53.66242 72.99739 1.000 115.84958 119 LYS A N 1
ATOM 591 C CA . LYS A 1 109 ? 51.87878 53.39832 71.89278 1.000 118.53368 119 LYS A CA 1
ATOM 592 C C . LYS A 1 109 ? 53.23066 52.92285 72.40940 1.000 111.82896 119 LYS A C 1
ATOM 593 O O . LYS A 1 109 ? 53.73373 51.87113 71.99749 1.000 114.93903 119 LYS A O 1
ATOM 599 N N . THR A 1 110 ? 53.83144 53.68682 73.31390 1.000 114.16629 120 THR A N 1
ATOM 600 C CA . THR A 1 110 ? 55.07659 53.30225 73.97623 1.000 126.11239 120 THR A CA 1
ATOM 601 C C . THR A 1 110 ? 54.89932 53.51380 75.47269 1.000 125.78633 120 THR A C 1
ATOM 602 O O . THR A 1 110 ? 54.77522 54.67314 75.91891 1.000 119.21937 120 THR A O 1
ATOM 606 N N . PRO A 1 111 ? 54.87601 52.45067 76.27503 1.000 124.60324 121 PRO A N 1
ATOM 607 C CA . PRO A 1 111 ? 54.62236 52.62087 77.71052 1.000 108.41241 121 PRO A CA 1
ATOM 608 C C . PRO A 1 111 ? 55.78193 53.31063 78.41125 1.000 110.13693 121 PRO A C 1
ATOM 609 O O . PRO A 1 111 ? 56.95214 53.01612 78.15761 1.000 106.43542 121 PRO A O 1
ATOM 613 N N . SER A 1 112 ? 55.44104 54.24109 79.30170 1.000 110.46482 122 SER A N 1
ATOM 614 C CA . SER A 1 112 ? 56.45565 54.94201 80.07542 1.000 116.32271 122 SER A CA 1
ATOM 615 C C . SER A 1 112 ? 56.89794 54.08188 81.25839 1.000 112.91392 122 SER A C 1
ATOM 616 O O . SER A 1 112 ? 56.07897 53.37455 81.85174 1.000 100.74861 122 SER A O 1
ATOM 619 N N . PRO A 1 113 ? 58.18371 54.12322 81.62085 1.000 113.39689 123 PRO A N 1
ATOM 620 C CA . PRO A 1 113 ? 58.66281 53.26475 82.71618 1.000 117.74039 123 PRO A CA 1
ATOM 621 C C . PRO A 1 113 ? 58.09075 53.62726 84.07515 1.000 118.64942 123 PRO A C 1
ATOM 622 O O . PRO A 1 113 ? 58.02637 52.75450 84.94990 1.000 118.67884 123 PRO A O 1
ATOM 626 N N . LYS A 1 114 ? 57.67786 54.87136 84.28369 1.000 124.33221 124 LYS A N 1
ATOM 627 C CA . LYS A 1 114 ? 57.09395 55.26654 85.55921 1.000 112.98877 124 LYS A CA 1
ATOM 628 C C . LYS A 1 114 ? 55.67865 54.71248 85.67308 1.000 98.64320 124 LYS A C 1
ATOM 629 O O . LYS A 1 114 ? 54.84597 54.98548 84.80095 1.000 101.20523 124 LYS A O 1
ATOM 635 N N . PRO A 1 115 ? 55.36578 53.93629 86.71226 1.000 91.21995 125 PRO A N 1
ATOM 636 C CA . PRO A 1 115 ? 54.02478 53.34610 86.81488 1.000 78.83748 125 PRO A CA 1
ATOM 637 C C . PRO A 1 115 ? 52.97009 54.35876 87.22807 1.000 83.70396 125 PRO A C 1
ATOM 638 O O . PRO A 1 115 ? 53.27800 55.53504 87.44584 1.000 94.54408 125 PRO A O 1
ATOM 642 N N . LEU A 1 116 ? 51.72123 53.90927 87.33382 1.000 88.26334 126 LEU A N 1
ATOM 643 C CA . LEU A 1 116 ? 50.65121 54.78043 87.79859 1.000 76.50400 126 LEU A CA 1
ATOM 644 C C . LEU A 1 116 ? 50.89905 55.18840 89.24413 1.000 90.29104 126 LEU A C 1
ATOM 645 O O . LEU A 1 116 ? 51.21801 54.35157 90.09361 1.000 92.47086 126 LEU A O 1
ATOM 650 N N . SER A 1 117 ? 50.76182 56.47511 89.51734 1.000 105.18672 127 SER A N 1
ATOM 651 C CA . SER A 1 117 ? 50.96692 56.92582 90.88362 1.000 107.04144 127 SER A CA 1
ATOM 652 C C . SER A 1 117 ? 49.66386 56.84828 91.67294 1.000 101.87076 127 SER A C 1
ATOM 653 O O . SER A 1 117 ? 48.57486 56.91638 91.09404 1.000 102.10032 127 SER A O 1
ATOM 656 N N . PRO A 1 118 ? 49.74566 56.68533 92.99296 1.000 114.97943 128 PRO A N 1
ATOM 657 C CA . PRO A 1 118 ? 48.52599 56.69476 93.80716 1.000 101.67954 128 PRO A CA 1
ATOM 658 C C . PRO A 1 118 ? 47.80236 58.02824 93.70459 1.000 98.91609 128 PRO A C 1
ATOM 659 O O . PRO A 1 118 ? 48.42104 59.08673 93.58036 1.000 101.11073 128 PRO A O 1
ATOM 663 N N . ASN A 1 119 ? 46.47037 57.95750 93.75011 1.000 94.26848 129 ASN A N 1
ATOM 664 C CA . ASN A 1 119 ? 45.59953 59.13025 93.65285 1.000 101.57868 129 ASN A CA 1
ATOM 665 C C . ASN A 1 119 ? 45.79194 59.87783 92.33586 1.000 98.40203 129 ASN A C 1
ATOM 666 O O . ASN A 1 119 ? 45.56715 61.08848 92.25828 1.000 105.78228 129 ASN A O 1
ATOM 671 N N . ALA A 1 120 ? 46.20479 59.16783 91.28964 1.000 99.59190 130 ALA A N 1
ATOM 672 C CA . ALA A 1 120 ? 46.32203 59.78435 89.97932 1.000 97.48492 130 ALA A CA 1
ATOM 673 C C . ALA A 1 120 ? 44.94019 59.99664 89.36954 1.000 94.72245 130 ALA A C 1
ATOM 674 O O . ALA A 1 120 ? 43.94071 59.41773 89.80325 1.000 90.58009 130 ALA A O 1
ATOM 676 N N . HIS A 1 121 ? 44.89244 60.84419 88.34624 1.000 93.35190 131 HIS A N 1
ATOM 677 C CA . HIS A 1 121 ? 43.64503 61.19156 87.67786 1.000 93.13816 131 HIS A CA 1
ATOM 678 C C . HIS A 1 121 ? 43.85938 61.13961 86.17396 1.000 95.24367 131 HIS A C 1
ATOM 679 O O . HIS A 1 121 ? 44.70367 61.86710 85.64027 1.000 95.38080 131 HIS A O 1
ATOM 686 N N . VAL A 1 122 ? 43.10023 60.28348 85.49686 1.000 88.10361 132 VAL A N 1
ATOM 687 C CA . VAL A 1 122 ? 43.11027 60.19773 84.04259 1.000 94.77844 132 VAL A CA 1
ATOM 688 C C . VAL A 1 122 ? 41.98044 61.07389 83.51532 1.000 95.16414 132 VAL A C 1
ATOM 689 O O . VAL A 1 122 ? 40.80261 60.83149 83.80835 1.000 76.87154 132 VAL A O 1
ATOM 693 N N . ALA A 1 123 ? 42.33992 62.10167 82.74980 1.000 92.70942 133 ALA A N 1
ATOM 694 C CA . ALA A 1 123 ? 41.36643 63.06574 82.26284 1.000 83.74043 133 ALA A CA 1
ATOM 695 C C . ALA A 1 123 ? 40.40713 62.41497 81.26691 1.000 82.58140 133 ALA A C 1
ATOM 696 O O . ALA A 1 123 ? 40.64265 61.31899 80.75037 1.000 93.98471 133 ALA A O 1
ATOM 698 N N . ALA A 1 124 ? 39.30542 63.12085 80.99750 1.000 87.71083 134 ALA A N 1
ATOM 699 C CA . ALA A 1 124 ? 38.29708 62.62837 80.06694 1.000 83.40769 134 ALA A CA 1
ATOM 700 C C . ALA A 1 124 ? 38.82944 62.50201 78.64643 1.000 84.79023 134 ALA A C 1
ATOM 701 O O . ALA A 1 124 ? 38.28151 61.72085 77.86046 1.000 86.24618 134 ALA A O 1
ATOM 703 N N . SER A 1 125 ? 39.87865 63.25212 78.29910 1.000 78.78964 135 SER A N 1
ATOM 704 C CA . SER A 1 125 ? 40.45150 63.14249 76.96247 1.000 77.21127 135 SER A CA 1
ATOM 705 C C . SER A 1 125 ? 41.08567 61.77700 76.73414 1.000 83.68949 135 SER A C 1
ATOM 706 O O . SER A 1 125 ? 41.11015 61.28720 75.59916 1.000 90.26162 135 SER A O 1
ATOM 709 N N . GLN A 1 126 ? 41.59724 61.14903 77.79180 1.000 84.06458 136 GLN A N 1
ATOM 710 C CA . GLN A 1 126 ? 42.21643 59.83570 77.70074 1.000 80.61318 136 GLN A CA 1
ATOM 711 C C . GLN A 1 126 ? 41.22266 58.70299 77.93028 1.000 71.24602 136 GLN A C 1
ATOM 712 O O . GLN A 1 126 ? 41.63921 57.56252 78.16298 1.000 75.24441 136 GLN A O 1
ATOM 718 N N . VAL A 1 127 ? 39.92504 58.99003 77.86946 1.000 68.88248 137 VAL A N 1
ATOM 719 C CA . VAL A 1 127 ? 38.87935 57.99956 78.09238 1.000 74.06936 137 VAL A CA 1
ATOM 720 C C . VAL A 1 127 ? 38.16754 57.73517 76.77392 1.000 81.19695 137 VAL A C 1
ATOM 721 O O . VAL A 1 127 ? 37.85755 58.66888 76.02435 1.000 89.45243 137 VAL A O 1
ATOM 725 N N . GLN A 1 128 ? 37.90939 56.45944 76.49468 1.000 72.68255 138 GLN A N 1
ATOM 726 C CA . GLN A 1 128 ? 37.27052 56.02492 75.25896 1.000 71.76174 138 GLN A CA 1
ATOM 727 C C . GLN A 1 128 ? 36.01433 55.23859 75.60510 1.000 65.36396 138 GLN A C 1
ATOM 728 O O . GLN A 1 128 ? 36.09426 54.18732 76.25061 1.000 67.33673 138 GLN A O 1
ATOM 734 N N . LEU A 1 129 ? 34.86054 55.74688 75.17909 1.000 65.51822 139 LEU A N 1
ATOM 735 C CA . LEU A 1 129 ? 33.57626 55.10515 75.43178 1.000 59.79571 139 LEU A CA 1
ATOM 736 C C . LEU A 1 129 ? 33.18203 54.28837 74.20695 1.000 58.38445 139 LEU A C 1
ATOM 737 O O . LEU A 1 129 ? 32.94023 54.84946 73.13268 1.000 77.04199 139 LEU A O 1
ATOM 742 N N . GLU A 1 130 ? 33.11644 52.96944 74.37224 1.000 54.60315 140 GLU A N 1
ATOM 743 C CA . GLU A 1 130 ? 32.84207 52.04507 73.28187 1.000 60.14214 140 GLU A CA 1
ATOM 744 C C . GLU A 1 130 ? 31.58042 51.24607 73.57592 1.000 51.40497 140 GLU A C 1
ATOM 745 O O . GLU A 1 130 ? 31.33799 50.84912 74.71991 1.000 72.80187 140 GLU A O 1
ATOM 751 N N . LEU A 1 131 ? 30.77814 51.01885 72.53805 1.000 59.42969 141 LEU A N 1
ATOM 752 C CA . LEU A 1 131 ? 29.61203 50.15341 72.63377 1.000 58.59730 141 LEU A CA 1
ATOM 753 C C . LEU A 1 131 ? 30.02823 48.70664 72.40159 1.000 68.97542 141 LEU A C 1
ATOM 754 O O . LEU A 1 131 ? 30.82446 48.41428 71.50470 1.000 92.84334 141 LEU A O 1
ATOM 759 N N . GLU A 1 132 ? 29.49135 47.80416 73.21627 1.000 64.01774 142 GLU A N 1
ATOM 760 C CA . GLU A 1 132 ? 29.85077 46.39773 73.12220 1.000 93.86405 142 GLU A CA 1
ATOM 761 C C . GLU A 1 132 ? 28.97529 45.68356 72.09662 1.000 99.73807 142 GLU A C 1
ATOM 762 O O . GLU A 1 132 ? 27.87017 46.12225 71.76823 1.000 94.88356 142 GLU A O 1
ATOM 768 N N . HIS A 1 133 ? 29.48900 44.56489 71.59418 1.000 95.77780 143 HIS A N 1
ATOM 769 C CA . HIS A 1 133 ? 28.81671 43.79919 70.55629 1.000 98.44261 143 HIS A CA 1
ATOM 770 C C . HIS A 1 133 ? 27.82960 42.81493 71.17203 1.000 112.02697 143 HIS A C 1
ATOM 771 O O . HIS A 1 133 ? 27.99711 42.36282 72.30808 1.000 113.83884 143 HIS A O 1
ATOM 778 N N . HIS A 1 134 ? 26.79294 42.48460 70.40514 1.000 119.12033 144 HIS A N 1
ATOM 779 C CA . HIS A 1 134 ? 25.77558 41.53438 70.82950 1.000 130.11416 144 HIS A CA 1
ATOM 780 C C . HIS A 1 134 ? 25.51394 40.53269 69.71576 1.000 139.54799 144 HIS A C 1
ATOM 781 O O . HIS A 1 134 ? 25.40393 40.90621 68.54396 1.000 141.18762 144 HIS A O 1
ATOM 788 N N . HIS A 1 135 ? 25.41590 39.26150 70.09011 1.000 158.76059 145 HIS A N 1
ATOM 789 C CA . HIS A 1 135 ? 25.15403 38.19223 69.13449 1.000 171.35928 145 HIS A CA 1
ATOM 790 C C . HIS A 1 135 ? 23.66415 37.87282 69.06646 1.000 165.32145 145 HIS A C 1
ATOM 791 O O . HIS A 1 135 ? 22.93150 38.45010 68.26244 1.000 147.10872 145 HIS A O 1
ATOM 798 N N . TYR B 1 22 ? 49.86961 59.44304 107.19767 1.000 124.57710 32 TYR B N 1
ATOM 799 C CA . TYR B 1 22 ? 49.00380 58.26995 107.19063 1.000 128.54483 32 TYR B CA 1
ATOM 800 C C . TYR B 1 22 ? 49.57506 57.14212 108.03942 1.000 125.44457 32 TYR B C 1
ATOM 801 O O . TYR B 1 22 ? 50.72205 57.19799 108.48272 1.000 104.73279 32 TYR B O 1
ATOM 810 N N . PHE B 1 23 ? 48.75919 56.11582 108.25966 1.000 139.22472 33 PHE B N 1
ATOM 811 C CA . PHE B 1 23 ? 49.13853 54.96402 109.06036 1.000 132.78222 33 PHE B CA 1
ATOM 812 C C . PHE B 1 23 ? 48.86452 53.69527 108.26692 1.000 134.52391 33 PHE B C 1
ATOM 813 O O . PHE B 1 23 ? 47.91721 53.63112 107.47864 1.000 153.28692 33 PHE B O 1
ATOM 821 N N . GLN B 1 24 ? 49.70473 52.68590 108.48166 1.000 119.28057 34 GLN B N 1
ATOM 822 C CA . GLN B 1 24 ? 49.64215 51.47425 107.67470 1.000 112.29147 34 GLN B CA 1
ATOM 823 C C . GLN B 1 24 ? 48.35615 50.70177 107.94455 1.000 126.81175 34 GLN B C 1
ATOM 824 O O . GLN B 1 24 ? 47.96646 50.49870 109.09907 1.000 135.19089 34 GLN B O 1
ATOM 830 N N . GLY B 1 25 ? 47.69788 50.26949 106.86660 1.000 132.32545 35 GLY B N 1
ATOM 831 C CA . GLY B 1 25 ? 46.48881 49.49076 107.00010 1.000 126.68031 35 GLY B CA 1
ATOM 832 C C . GLY B 1 25 ? 46.76620 48.04885 107.37607 1.000 128.28450 35 GLY B C 1
ATOM 833 O O . GLY B 1 25 ? 47.89384 47.56132 107.30210 1.000 124.35414 35 GLY B O 1
ATOM 834 N N . ALA B 1 26 ? 45.70280 47.35784 107.78891 1.000 135.08291 36 ALA B N 1
ATOM 835 C CA . ALA B 1 26 ? 45.83907 45.97324 108.22802 1.000 137.84412 36 ALA B CA 1
ATOM 836 C C . ALA B 1 26 ? 46.24549 45.06695 107.07211 1.000 159.83972 36 ALA B C 1
ATOM 837 O O . ALA B 1 26 ? 47.33047 44.47355 107.07919 1.000 146.08082 36 ALA B O 1
ATOM 839 N N . MET B 1 27 ? 45.38275 44.94999 106.06647 1.000 176.41581 37 MET B N 1
ATOM 840 C CA . MET B 1 27 ? 45.63519 44.06315 104.93997 1.000 169.96114 37 MET B CA 1
ATOM 841 C C . MET B 1 27 ? 44.71281 44.46244 103.79756 1.000 171.29555 37 MET B C 1
ATOM 842 O O . MET B 1 27 ? 43.82115 45.29971 103.95763 1.000 171.91161 37 MET B O 1
ATOM 847 N N . ALA B 1 28 ? 44.94392 43.84591 102.63574 1.000 172.15408 38 ALA B N 1
ATOM 848 C CA . ALA B 1 28 ? 44.11847 44.05663 101.44382 1.000 156.42021 38 ALA B CA 1
ATOM 849 C C . ALA B 1 28 ? 44.04324 45.53457 101.06582 1.000 148.62389 38 ALA B C 1
ATOM 850 O O . ALA B 1 28 ? 42.97309 46.06186 100.75602 1.000 149.54546 38 ALA B O 1
ATOM 852 N N . SER B 1 29 ? 45.18991 46.20803 101.08748 1.000 147.17606 39 SER B N 1
ATOM 853 C CA . SER B 1 29 ? 45.22737 47.62698 100.76463 1.000 138.50176 39 SER B CA 1
ATOM 854 C C . SER B 1 29 ? 45.07179 47.84063 99.26389 1.000 139.04569 39 SER B C 1
ATOM 855 O O . SER B 1 29 ? 45.64449 47.10879 98.45127 1.000 136.93247 39 SER B O 1
ATOM 858 N N . THR B 1 30 ? 44.28451 48.85097 98.89884 1.000 139.82540 40 THR B N 1
ATOM 859 C CA . THR B 1 30 ? 44.07499 49.22425 97.50843 1.000 115.77010 40 THR B CA 1
ATOM 860 C C . THR B 1 30 ? 44.23506 50.73021 97.36016 1.000 114.49207 40 THR B C 1
ATOM 861 O O . THR B 1 30 ? 43.95623 51.49531 98.28788 1.000 125.21751 40 THR B O 1
ATOM 865 N N . ASP B 1 31 ? 44.68889 51.14880 96.18291 1.000 110.68043 41 ASP B N 1
ATOM 866 C CA . ASP B 1 31 ? 44.88233 52.55814 95.87560 1.000 104.51922 41 ASP B CA 1
ATOM 867 C C . ASP B 1 31 ? 43.72553 53.06925 95.02793 1.000 91.97889 41 ASP B C 1
ATOM 868 O O . ASP B 1 31 ? 43.19755 52.34659 94.17753 1.000 87.33251 41 ASP B O 1
ATOM 873 N N . THR B 1 32 ? 43.33585 54.31836 95.26552 1.000 103.73386 42 THR B N 1
ATOM 874 C CA . THR B 1 32 ? 42.24434 54.93807 94.52918 1.000 104.32236 42 THR B CA 1
ATOM 875 C C . THR B 1 32 ? 42.78368 55.73856 93.35095 1.000 109.71532 42 THR B C 1
ATOM 876 O O . THR B 1 32 ? 43.81105 56.41434 93.45923 1.000 96.46800 42 THR B O 1
ATOM 880 N N . VAL B 1 33 ? 42.08284 55.65190 92.22297 1.000 95.89010 43 VAL B N 1
ATOM 881 C CA . VAL B 1 33 ? 42.40507 56.41804 91.02487 1.000 82.02119 43 VAL B CA 1
ATOM 882 C C . VAL B 1 33 ? 41.09787 56.90026 90.40994 1.000 81.54253 43 VAL B C 1
ATOM 883 O O . VAL B 1 33 ? 40.11493 56.15379 90.34777 1.000 81.09059 43 VAL B O 1
ATOM 887 N N . THR B 1 34 ? 41.08009 58.15497 89.97312 1.000 87.90797 44 THR B N 1
ATOM 888 C CA . THR B 1 34 ? 39.87017 58.78318 89.46623 1.000 83.90474 44 THR B CA 1
ATOM 889 C C . THR B 1 34 ? 39.88434 58.85167 87.94346 1.000 93.90849 44 THR B C 1
ATOM 890 O O . THR B 1 34 ? 40.93781 58.99007 87.31663 1.000 78.58714 44 THR B O 1
ATOM 894 N N . VAL B 1 35 ? 38.69324 58.74740 87.35549 1.000 91.29690 45 VAL B N 1
ATOM 895 C CA . VAL B 1 35 ? 38.50454 58.78757 85.90939 1.000 74.44241 45 VAL B CA 1
ATOM 896 C C . VAL B 1 35 ? 37.40823 59.79896 85.60581 1.000 85.95684 45 VAL B C 1
ATOM 897 O O . VAL B 1 35 ? 36.29598 59.68928 86.13604 1.000 91.79466 45 VAL B O 1
ATOM 901 N N . SER B 1 36 ? 37.71578 60.77602 84.75582 1.000 89.02553 46 SER B N 1
ATOM 902 C CA . SER B 1 36 ? 36.72931 61.75143 84.31027 1.000 82.33997 46 SER B CA 1
ATOM 903 C C . SER B 1 36 ? 35.98088 61.20804 83.10061 1.000 73.37821 46 SER B C 1
ATOM 904 O O . SER B 1 36 ? 36.59871 60.73876 82.14010 1.000 88.61270 46 SER B O 1
ATOM 907 N N . SER B 1 37 ? 34.65743 61.27549 83.15019 1.000 85.19201 47 SER B N 1
ATOM 908 C CA . SER B 1 37 ? 33.84314 60.77656 82.04845 1.000 84.73308 47 SER B CA 1
ATOM 909 C C . SER B 1 37 ? 33.73234 61.83813 80.95922 1.000 86.44602 47 SER B C 1
ATOM 910 O O . SER B 1 37 ? 33.39073 62.98766 81.25554 1.000 99.31978 47 SER B O 1
ATOM 913 N N . PRO B 1 38 ? 34.01402 61.49742 79.69847 1.000 75.53110 48 PRO B N 1
ATOM 914 C CA . PRO B 1 38 ? 33.86184 62.49517 78.62876 1.000 85.90467 48 PRO B CA 1
ATOM 915 C C . PRO B 1 38 ? 32.41572 62.87236 78.36961 1.000 86.41976 48 PRO B C 1
ATOM 916 O O . PRO B 1 38 ? 32.14189 64.02415 78.00954 1.000 100.65188 48 PRO B O 1
ATOM 920 N N . ARG B 1 39 ? 31.48489 61.93915 78.54173 1.000 81.94197 49 ARG B N 1
ATOM 921 C CA . ARG B 1 39 ? 30.05969 62.19315 78.38224 1.000 84.08825 49 ARG B CA 1
ATOM 922 C C . ARG B 1 39 ? 29.41076 62.19334 79.75933 1.000 96.16828 49 ARG B C 1
ATOM 923 O O . ARG B 1 39 ? 29.44650 61.17917 80.46551 1.000 89.84167 49 ARG B O 1
ATOM 931 N N . ALA B 1 40 ? 28.82865 63.32701 80.14019 1.000 105.07409 50 ALA B N 1
ATOM 932 C CA . ALA B 1 40 ? 28.11344 63.40341 81.40251 1.000 103.81379 50 ALA B CA 1
ATOM 933 C C . ALA B 1 40 ? 26.86461 62.52740 81.35691 1.000 105.21314 50 ALA B C 1
ATOM 934 O O . ALA B 1 40 ? 26.38958 62.12569 80.29099 1.000 110.16719 50 ALA B O 1
ATOM 936 N N . GLY B 1 41 ? 26.33205 62.23039 82.53797 1.000 92.48272 51 GLY B N 1
ATOM 937 C CA . GLY B 1 41 ? 25.18530 61.35447 82.63662 1.000 113.03897 51 GLY B CA 1
ATOM 938 C C . GLY B 1 41 ? 25.49559 59.87965 82.53282 1.000 107.67703 51 GLY B C 1
ATOM 939 O O . GLY B 1 41 ? 24.56285 59.07380 82.44006 1.000 114.85955 51 GLY B O 1
ATOM 940 N N . LEU B 1 42 ? 26.77104 59.49940 82.53593 1.000 89.71101 52 LEU B N 1
ATOM 941 C CA . LEU B 1 42 ? 27.13437 58.08935 82.52320 1.000 72.78471 52 LEU B CA 1
ATOM 942 C C . LEU B 1 42 ? 26.70012 57.42306 83.82279 1.000 76.33746 52 LEU B C 1
ATOM 943 O O . LEU B 1 42 ? 26.77252 58.01944 84.90069 1.000 82.82225 52 LEU B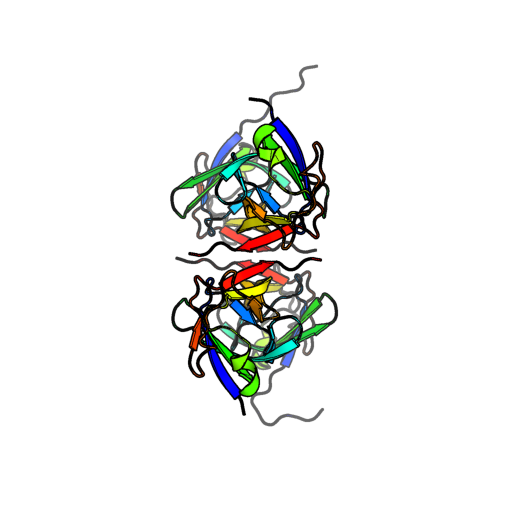 O 1
ATOM 948 N N . VAL B 1 43 ? 26.24121 56.17988 83.71628 1.000 70.22278 53 VAL B N 1
ATOM 949 C CA . VAL B 1 43 ? 25.93059 55.36407 84.88111 1.000 66.11929 53 VAL B CA 1
ATOM 950 C C . VAL B 1 43 ? 26.78014 54.10386 84.82110 1.000 70.44373 53 VAL B C 1
ATOM 951 O O . VAL B 1 43 ? 27.15891 53.63420 83.74273 1.000 77.71823 53 VAL B O 1
ATOM 955 N N . MET B 1 44 ? 27.08408 53.55938 85.99433 1.000 65.59261 54 MET B N 1
ATOM 956 C CA . MET B 1 44 ? 27.92102 52.37664 86.12072 1.000 62.88958 54 MET B CA 1
ATOM 957 C C . MET B 1 44 ? 27.09759 51.21609 86.65976 1.000 68.26678 54 MET B C 1
ATOM 958 O O . MET B 1 44 ? 26.26641 51.39490 87.55537 1.000 86.54970 54 MET B O 1
ATOM 963 N N . GLU B 1 45 ? 27.33244 50.02976 86.10892 1.000 66.59352 55 GLU B N 1
ATOM 964 C CA . GLU B 1 45 ? 26.62147 48.83851 86.54276 1.000 77.09965 55 GLU B CA 1
ATOM 965 C C . GLU B 1 45 ? 27.16725 48.34778 87.87853 1.000 78.44592 55 GLU B C 1
ATOM 966 O O . GLU B 1 45 ? 28.35528 48.49415 88.17962 1.000 83.81329 55 GLU B O 1
ATOM 972 N N . LYS B 1 46 ? 26.27920 47.76815 88.68542 1.000 94.67065 56 LYS B N 1
ATOM 973 C CA . LYS B 1 46 ? 26.68228 47.23012 89.97823 1.000 90.56149 56 LYS B CA 1
ATOM 974 C C . LYS B 1 46 ? 27.72713 46.13508 89.80337 1.000 98.36238 56 LYS B C 1
ATOM 975 O O . LYS B 1 46 ? 27.59391 45.25451 88.94924 1.000 84.68513 56 LYS B O 1
ATOM 981 N N . GLY B 1 47 ? 28.77179 46.19463 90.62190 1.000 116.99464 57 GLY B N 1
ATOM 982 C CA . GLY B 1 47 ? 29.83023 45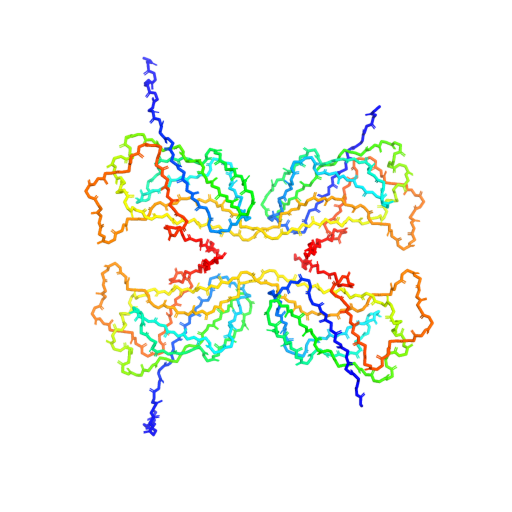.20251 90.55852 1.000 101.96084 57 GLY B CA 1
ATOM 983 C C . GLY B 1 47 ? 30.69778 45.29636 89.32257 1.000 96.11590 57 GLY B C 1
ATOM 984 O O . GLY B 1 47 ? 31.12965 44.26374 88.79385 1.000 89.14189 57 GLY B O 1
ATOM 985 N N . ALA B 1 48 ? 30.96166 46.50925 88.84495 1.000 90.47275 58 ALA B N 1
ATOM 986 C CA . ALA B 1 48 ? 31.81826 46.69609 87.68380 1.000 84.80598 58 ALA B CA 1
ATOM 987 C C . ALA B 1 48 ? 33.28009 46.52062 88.07074 1.000 75.68132 58 ALA B C 1
ATOM 988 O O . ALA B 1 48 ? 33.71786 46.98166 89.12842 1.000 93.13411 58 ALA B O 1
ATOM 990 N N . LYS B 1 49 ? 34.03471 45.85359 87.20514 1.000 79.60250 59 LYS B N 1
ATOM 991 C CA . LYS B 1 49 ? 35.42981 45.53116 87.46051 1.000 76.32803 59 LYS B CA 1
ATOM 992 C C . LYS B 1 49 ? 36.34424 46.37897 86.58583 1.000 64.47823 59 LYS B C 1
ATOM 993 O O . LYS B 1 49 ? 35.91718 47.00999 85.61577 1.000 64.84067 59 LYS B O 1
ATOM 999 N N . VAL B 1 50 ? 37.62363 46.38374 86.94990 1.000 70.29349 60 VAL B N 1
ATOM 1000 C CA . VAL B 1 50 ? 38.66598 47.07350 86.20067 1.000 60.24049 60 VAL B CA 1
ATOM 1001 C C . VAL B 1 50 ? 39.69752 46.04139 85.77113 1.000 70.45777 60 VAL B C 1
ATOM 1002 O O . VAL B 1 50 ? 40.20885 45.28506 86.60502 1.000 74.39206 60 VAL B O 1
ATOM 1006 N N . LYS B 1 51 ? 40.00003 46.00919 84.47627 1.000 72.56101 61 LYS B N 1
ATOM 1007 C CA . LYS B 1 51 ? 40.92425 45.03650 83.91734 1.000 61.44971 61 LYS B CA 1
ATOM 1008 C C . LYS B 1 51 ? 42.09543 45.73489 83.23851 1.000 60.36662 61 LYS B C 1
ATOM 1009 O O . LYS B 1 51 ? 42.03185 46.91781 82.89261 1.000 62.01504 61 LYS B O 1
ATOM 1015 N N . TYR B 1 52 ? 43.17460 44.97560 83.05695 1.000 65.40543 62 TYR B N 1
ATOM 1016 C CA . TYR B 1 52 ? 44.35674 45.45258 82.34317 1.000 72.66873 62 TYR B CA 1
ATOM 1017 C C . TYR B 1 52 ? 44.97811 44.25697 81.63600 1.000 81.17310 62 TYR B C 1
ATOM 1018 O O . TYR B 1 52 ? 45.54784 43.37916 82.29182 1.000 72.38373 62 TYR B O 1
ATOM 1027 N N . ARG B 1 53 ? 44.86216 44.22782 80.30608 1.000 78.92049 63 ARG B N 1
ATOM 1028 C CA . ARG B 1 53 ? 45.37285 43.12896 79.48275 1.000 68.21973 63 ARG B CA 1
ATOM 1029 C C . ARG B 1 53 ? 44.78724 41.78723 79.92012 1.000 65.49839 63 ARG B C 1
ATOM 1030 O O . ARG B 1 53 ? 45.48911 40.77713 80.00177 1.000 74.82361 63 ARG B O 1
ATOM 1038 N N . GLY B 1 54 ? 43.48517 41.77982 80.20700 1.000 64.04517 64 GLY B N 1
ATOM 1039 C CA . GLY B 1 54 ? 42.76854 40.56297 80.51807 1.000 70.46315 64 GLY B CA 1
ATOM 1040 C C . GLY B 1 54 ? 42.74275 40.17044 81.97982 1.000 76.84285 64 GLY B C 1
ATOM 1041 O O . GLY B 1 54 ? 42.04311 39.21239 82.33256 1.000 87.86774 64 GLY B O 1
ATOM 1042 N N . ILE B 1 55 ? 43.47175 40.87301 82.84186 1.000 85.45959 65 ILE B N 1
ATOM 1043 C CA . ILE B 1 55 ? 43.56706 40.54077 84.25912 1.000 92.39550 65 ILE B CA 1
ATOM 1044 C C . ILE B 1 55 ? 42.78942 41.57758 85.05670 1.000 83.85780 65 ILE B C 1
ATOM 1045 O O . ILE B 1 55 ? 42.99745 42.78508 84.88629 1.000 87.48411 65 ILE B O 1
ATOM 1050 N N . GLN B 1 56 ? 41.89549 41.10653 85.92493 1.000 78.14848 66 GLN B N 1
ATOM 1051 C CA . GLN B 1 56 ? 41.15109 41.99954 86.80442 1.000 76.07135 66 GLN B CA 1
ATOM 1052 C C . GLN B 1 56 ? 42.08623 42.57556 87.86076 1.000 70.06236 66 GLN B C 1
ATOM 1053 O O . GLN B 1 56 ? 42.71343 41.82908 88.61938 1.000 74.65596 66 GLN B O 1
ATOM 1059 N N . VAL B 1 57 ? 42.18036 43.90184 87.91097 1.000 68.49070 67 VAL B N 1
ATOM 1060 C CA . VAL B 1 57 ? 43.09057 44.57950 88.82718 1.000 77.09134 67 VAL B CA 1
ATOM 1061 C C . VAL B 1 57 ? 42.37232 45.42994 89.86298 1.000 76.97539 67 VAL B C 1
ATOM 1062 O O . VAL B 1 57 ? 43.01832 45.88309 90.82086 1.000 93.74255 67 VAL B O 1
ATOM 1066 N N . GLY B 1 58 ? 41.07691 45.66473 89.71626 1.000 63.52440 68 GLY B N 1
ATOM 1067 C CA . GLY B 1 58 ? 40.36290 46.45955 90.68906 1.000 64.77881 68 GLY B CA 1
ATOM 1068 C C . GLY B 1 58 ? 38.87092 46.42713 90.45370 1.000 62.65250 68 GLY B C 1
ATOM 1069 O O . GLY B 1 58 ? 38.35027 45.54399 89.77051 1.000 80.86523 68 GLY B O 1
ATOM 1070 N N . LYS B 1 59 ? 38.18642 47.40742 91.03838 1.000 63.58131 69 LYS B N 1
ATOM 1071 C CA . LYS B 1 59 ? 36.74654 47.54514 90.87824 1.000 66.27196 69 LYS B CA 1
ATOM 1072 C C . LYS B 1 59 ? 36.37862 49.01776 90.98958 1.000 68.48237 69 LYS B C 1
ATOM 1073 O O . LYS B 1 59 ? 37.17226 49.84677 91.44355 1.000 71.38206 69 LYS B O 1
ATOM 1079 N N . VAL B 1 60 ? 35.15945 49.33606 90.56546 1.000 61.82659 70 VAL B N 1
ATOM 1080 C CA . VAL B 1 60 ? 34.63516 50.69373 90.65093 1.000 63.09751 70 VAL B CA 1
ATOM 1081 C C . VAL B 1 60 ? 33.83768 50.81149 91.94264 1.000 85.81456 70 VAL B C 1
ATOM 1082 O O . VAL B 1 60 ? 32.83733 50.11044 92.12981 1.000 94.74288 70 VAL B O 1
ATOM 1086 N N . THR B 1 61 ? 34.28033 51.69606 92.83613 1.000 85.84527 71 THR B N 1
ATOM 1087 C CA . THR B 1 61 ? 33.65507 51.83708 94.14822 1.000 69.68829 71 THR B CA 1
ATOM 1088 C C . THR B 1 61 ? 32.57427 52.91531 94.15401 1.000 91.80898 71 THR B C 1
ATOM 1089 O O . THR B 1 61 ? 31.40681 52.63052 94.43764 1.000 104.57115 71 THR B O 1
ATOM 1093 N N . ASP B 1 62 ? 32.94825 54.15303 93.84927 1.000 112.10129 72 ASP B N 1
ATOM 1094 C CA . ASP B 1 62 ? 32.03405 55.28246 93.90971 1.000 129.59786 72 ASP B CA 1
ATOM 1095 C C . ASP B 1 62 ? 31.92704 55.95568 92.54733 1.000 112.99695 72 ASP B C 1
ATOM 1096 O O . ASP B 1 62 ? 32.72322 55.71384 91.63636 1.000 109.03916 72 ASP B O 1
ATOM 1101 N N . ILE B 1 63 ? 30.91498 56.81261 92.42419 1.000 102.73309 73 ILE B N 1
ATOM 1102 C CA . ILE B 1 63 ? 30.69713 57.61735 91.22799 1.000 79.38515 73 ILE B CA 1
ATOM 1103 C C . ILE B 1 63 ? 29.91672 58.86299 91.62785 1.000 81.41778 73 ILE B C 1
ATOM 1104 O O . ILE B 1 63 ? 28.82231 58.76893 92.19499 1.000 84.76939 73 ILE B O 1
ATOM 1109 N N . SER B 1 64 ? 30.47715 60.03715 91.35085 1.000 88.51977 74 SER B N 1
ATOM 1110 C CA . SER B 1 64 ? 29.89362 61.30116 91.77477 1.000 100.93841 74 SER B CA 1
ATOM 1111 C C . SER B 1 64 ? 29.59371 62.17557 90.56624 1.000 100.37781 74 SER B C 1
ATOM 1112 O O . SER B 1 64 ? 30.38576 62.23985 89.62016 1.000 97.92490 74 SER B O 1
ATOM 1115 N N . TYR B 1 65 ? 28.44610 62.84666 90.60640 1.000 99.30555 75 TYR B N 1
ATOM 1116 C CA . TYR B 1 65 ? 28.04795 63.80515 89.58526 1.000 101.42882 75 TYR B CA 1
ATOM 1117 C C . TYR B 1 65 ? 28.12122 65.20814 90.17042 1.000 105.72161 75 TYR B C 1
ATOM 1118 O O . TYR B 1 65 ? 27.57946 65.46249 91.25144 1.000 124.09118 75 TYR B O 1
ATOM 1127 N N . SER B 1 66 ? 28.79203 66.11206 89.45986 1.000 123.26784 76 SER B N 1
ATOM 1128 C CA . SER B 1 66 ? 28.93034 67.50035 89.89326 1.000 134.31944 76 SER B CA 1
ATOM 1129 C C . SER B 1 66 ? 28.87417 68.38808 88.65870 1.000 137.12440 76 SER B C 1
ATOM 1130 O O . SER B 1 66 ? 29.83911 68.44688 87.89018 1.000 143.91441 76 SER B O 1
ATOM 1133 N N . GLY B 1 67 ? 27.75090 69.07602 88.47102 1.000 136.54347 77 GLY B N 1
ATOM 1134 C CA . GLY B 1 67 ? 27.56759 69.91881 87.30736 1.000 146.90051 77 GLY B CA 1
ATOM 1135 C C . GLY B 1 67 ? 27.28405 69.11989 86.05369 1.000 156.75411 77 GLY B C 1
ATOM 1136 O O . GLY B 1 67 ? 26.30040 68.37623 85.99364 1.000 155.75080 77 GLY B O 1
ATOM 1137 N N . ASN B 1 68 ? 28.14137 69.26022 85.04604 1.000 171.07609 78 ASN B N 1
ATOM 1138 C CA . ASN B 1 68 ? 28.00519 68.54447 83.78326 1.000 168.25130 78 ASN B CA 1
ATOM 1139 C C . ASN B 1 68 ? 29.18849 67.61321 83.54635 1.000 159.19830 78 ASN B C 1
ATOM 1140 O O . ASN B 1 68 ? 29.64202 67.43128 82.41560 1.000 160.35373 78 ASN B O 1
ATOM 1145 N N . GLN B 1 69 ? 29.70689 67.01694 84.61788 1.000 137.59344 79 GLN B N 1
ATOM 1146 C CA . GLN B 1 69 ? 30.79094 66.05194 84.51103 1.000 125.48568 79 GLN B CA 1
ATOM 1147 C C . GLN B 1 69 ? 30.61558 64.98617 85.58080 1.000 115.14634 79 GLN B C 1
ATOM 1148 O O . GLN B 1 69 ? 30.25565 65.29368 86.71959 1.000 111.64806 79 GLN B O 1
ATOM 1154 N N . ALA B 1 70 ? 30.86616 63.73715 85.20206 1.000 101.04890 80 ALA B N 1
ATOM 1155 C CA . ALA B 1 70 ? 30.81441 62.60382 86.11183 1.000 93.37051 80 ALA B CA 1
ATOM 1156 C C . ALA B 1 70 ? 32.21799 62.05311 86.31478 1.000 88.71916 80 ALA B C 1
ATOM 1157 O O . ALA B 1 70 ? 32.98433 61.91451 85.35652 1.000 91.17894 80 ALA B O 1
ATOM 1159 N N . ARG B 1 71 ? 32.55442 61.74900 87.56473 1.000 96.27998 81 ARG B N 1
ATOM 1160 C CA . ARG B 1 71 ? 33.85259 61.19177 87.91276 1.000 92.23691 81 ARG B CA 1
ATOM 1161 C C . ARG B 1 71 ? 33.67596 59.80945 88.52155 1.000 76.24231 81 ARG B C 1
ATOM 1162 O O . ARG B 1 71 ? 32.74857 59.57761 89.30283 1.000 85.34169 81 ARG B O 1
ATOM 1170 N N . LEU B 1 72 ? 34.57133 58.89726 88.15796 1.000 72.61282 82 LEU B N 1
ATOM 1171 C CA . LEU B 1 72 ? 34.59206 57.54395 88.69078 1.000 70.44330 82 LEU B CA 1
ATOM 1172 C C . LEU B 1 72 ? 35.75548 57.39586 89.65992 1.000 83.65798 82 LEU B C 1
ATOM 1173 O O . LEU B 1 72 ? 36.84522 57.92227 89.41814 1.000 88.65197 82 LEU B O 1
ATOM 1178 N N . LYS B 1 73 ? 35.52141 56.68353 90.75695 1.000 82.20061 83 LYS B N 1
ATOM 1179 C CA . LYS B 1 73 ? 36.56583 56.35739 91.71916 1.000 75.35969 83 LYS B CA 1
ATOM 1180 C C . LYS B 1 73 ? 36.83367 54.86066 91.65218 1.000 79.45795 83 LYS B C 1
ATOM 1181 O O . LYS B 1 73 ? 35.95519 54.05411 91.97587 1.000 85.19291 83 LYS B O 1
ATOM 1187 N N . LEU B 1 74 ? 38.03654 54.49482 91.22706 1.000 76.24807 84 LEU B N 1
ATOM 1188 C CA . LEU B 1 74 ? 38.43595 53.10089 91.12209 1.000 70.46634 84 LEU B CA 1
ATOM 1189 C C . LEU B 1 74 ? 39.25821 52.69847 92.34139 1.000 82.10148 84 LEU B C 1
ATOM 1190 O O . LEU B 1 74 ? 39.78422 53.54121 93.07156 1.000 84.01650 84 LEU B O 1
ATOM 1195 N N . ALA B 1 75 ? 39.35412 51.38706 92.56099 1.000 85.38179 85 ALA B N 1
ATOM 1196 C CA . ALA B 1 75 ? 40.10380 50.81856 93.68283 1.000 76.64540 85 ALA B CA 1
ATOM 1197 C C . ALA B 1 75 ? 40.97923 49.69472 93.13832 1.000 87.05656 85 ALA B C 1
ATOM 1198 O O . ALA B 1 75 ? 40.56234 48.53433 93.10069 1.000 91.49894 85 ALA B O 1
ATOM 1200 N N . ILE B 1 76 ? 42.19027 50.04240 92.72375 1.000 90.95859 86 ILE B N 1
ATOM 1201 C CA . ILE B 1 76 ? 43.13795 49.08140 92.17311 1.000 92.51802 86 ILE B CA 1
ATOM 1202 C C . ILE B 1 76 ? 44.01621 48.55490 93.29745 1.000 86.26938 86 ILE B C 1
ATOM 1203 O O . ILE B 1 76 ? 44.36415 49.29190 94.22774 1.000 94.39452 86 ILE B O 1
ATOM 1208 N N . ASP B 1 77 ? 44.37136 47.27341 93.21786 1.000 76.08648 87 ASP B N 1
ATOM 1209 C CA A ASP B 1 77 ? 45.26247 46.68273 94.20610 0.500 100.23362 87 ASP B CA 1
ATOM 1210 C CA B ASP B 1 77 ? 45.26160 46.68673 94.20832 0.500 102.19505 87 ASP B CA 1
ATOM 1211 C C . ASP B 1 77 ? 46.61401 47.38875 94.18464 1.000 106.62779 87 ASP B C 1
ATOM 1212 O O . ASP B 1 77 ? 47.06664 47.88274 93.14804 1.000 113.91574 87 ASP B O 1
ATOM 1221 N N . SER B 1 78 ? 47.25855 47.43605 95.35315 1.000 105.72885 88 SER B N 1
ATOM 1222 C CA . SER B 1 78 ? 48.55021 48.10663 95.45760 1.000 110.08216 88 SER B CA 1
ATOM 1223 C C . SER B 1 78 ? 49.59213 47.43810 94.57057 1.000 107.44213 88 SER B C 1
ATOM 1224 O O . SER B 1 78 ? 50.36607 48.11894 93.88654 1.000 90.37076 88 SER B O 1
ATOM 1227 N N . GLY B 1 79 ? 49.62159 46.10401 94.56120 1.000 107.13204 89 GLY B N 1
ATOM 1228 C CA . GLY B 1 79 ? 50.59048 45.39271 93.74824 1.000 102.18721 89 GLY B CA 1
ATOM 1229 C C . GLY B 1 79 ? 50.30380 45.44077 92.26330 1.000 91.37415 89 GLY B C 1
ATOM 1230 O O . GLY B 1 79 ? 51.22339 45.26397 91.45794 1.000 98.54837 89 GLY B O 1
ATOM 1231 N N . GLU B 1 80 ? 49.05169 45.68586 91.88026 1.000 106.03084 90 GLU B N 1
ATOM 1232 C CA . GLU B 1 80 ? 48.70523 45.70251 90.46428 1.000 98.65571 90 GLU B CA 1
ATOM 1233 C C . GLU B 1 80 ? 49.02370 47.03420 89.79853 1.000 86.36323 90 GLU B C 1
ATOM 1234 O O . GLU B 1 80 ? 49.25319 47.06917 88.58583 1.000 102.35235 90 GLU B O 1
ATOM 1240 N N . MET B 1 81 ? 49.04826 48.12836 90.55936 1.000 88.13925 91 MET B N 1
ATOM 1241 C CA . MET B 1 81 ? 49.33187 49.43530 89.97880 1.000 82.88761 91 MET B CA 1
ATOM 1242 C C . MET B 1 81 ? 50.79802 49.61997 89.61198 1.000 85.18935 91 MET B C 1
ATOM 1243 O O . MET B 1 81 ? 51.12282 50.58336 88.90915 1.000 84.79958 91 MET B O 1
ATOM 1248 N N . GLY B 1 82 ? 51.68505 48.73251 90.06067 1.000 85.99728 92 GLY B N 1
ATOM 1249 C CA . GLY B 1 82 ? 53.06964 48.79224 89.62880 1.000 90.25113 92 GLY B CA 1
ATOM 1250 C C . GLY B 1 82 ? 53.30142 48.31335 88.21137 1.000 89.86747 92 GLY B C 1
ATOM 1251 O O . GLY B 1 82 ? 54.40570 48.49586 87.68579 1.000 99.00107 92 GLY B O 1
ATOM 1252 N N . PHE B 1 83 ? 52.28978 47.70956 87.58563 1.000 86.08127 93 PHE B N 1
ATOM 1253 C CA . PHE B 1 83 ? 52.40351 47.20071 86.22682 1.000 84.32982 93 PHE B CA 1
ATOM 1254 C C . PHE B 1 83 ? 51.70857 48.07513 85.19331 1.000 80.53205 93 PHE B C 1
ATOM 1255 O O . PHE B 1 83 ? 51.99391 47.93658 83.99847 1.000 84.99794 93 PHE B O 1
ATOM 1263 N N . ILE B 1 84 ? 50.81081 48.95883 85.61730 1.000 77.59024 94 ILE B N 1
ATOM 1264 C CA . ILE B 1 84 ? 50.07285 49.81837 84.69523 1.000 74.48386 94 ILE B CA 1
ATOM 1265 C C . ILE B 1 84 ? 50.90656 51.06146 84.40809 1.000 82.44560 94 ILE B C 1
ATOM 1266 O O . ILE B 1 84 ? 51.32098 51.76179 85.34537 1.000 87.79532 94 ILE B O 1
ATOM 1271 N N . PRO B 1 85 ? 51.18261 51.37323 83.14385 1.000 89.85029 95 PRO B N 1
ATOM 1272 C CA . PRO B 1 85 ? 51.95193 52.58214 82.83701 1.000 81.28008 95 PRO B CA 1
ATOM 1273 C C . PRO B 1 85 ? 51.17090 53.84062 83.18091 1.000 86.35225 95 PRO B C 1
ATOM 1274 O O . PRO B 1 85 ? 49.94062 53.88394 83.09652 1.000 74.40002 95 PRO B O 1
ATOM 1278 N N . SER B 1 86 ? 51.91159 54.88129 83.56889 1.000 91.56547 96 SER B N 1
ATOM 1279 C CA . SER B 1 86 ? 51.28320 56.14203 83.94636 1.000 88.34676 96 SER B CA 1
ATOM 1280 C C . SER B 1 86 ? 50.63534 56.84815 82.76301 1.000 84.51276 96 SER B C 1
ATOM 1281 O O . SER B 1 86 ? 49.75567 57.69159 82.96727 1.000 88.26509 96 SER B O 1
ATOM 1284 N N . ASN B 1 87 ? 51.04365 56.52364 81.53666 1.000 95.17791 97 ASN B N 1
ATOM 1285 C CA . ASN B 1 87 ? 50.50097 57.14508 80.33716 1.000 92.16699 97 ASN B CA 1
ATOM 1286 C C . ASN B 1 87 ? 49.48024 56.25898 79.63116 1.000 89.05985 97 ASN B C 1
ATOM 1287 O O . ASN B 1 87 ? 49.21271 56.45929 78.44150 1.000 106.92108 97 ASN B O 1
ATOM 1292 N N . ALA B 1 88 ? 48.90726 55.28795 80.33639 1.000 86.36890 98 ALA B N 1
ATOM 1293 C CA . ALA B 1 88 ? 47.91723 54.40575 79.74262 1.000 81.45493 98 ALA B CA 1
ATOM 1294 C C . ALA B 1 88 ? 46.56525 55.10581 79.63967 1.000 79.38792 98 ALA B C 1
ATOM 1295 O O . ALA B 1 88 ? 46.27019 56.06079 80.36370 1.000 72.69809 98 ALA B O 1
ATOM 1297 N N . THR B 1 89 ? 45.74122 54.61652 78.71961 1.000 82.09792 99 THR B N 1
ATOM 1298 C CA . THR B 1 89 ? 44.41248 55.16080 78.48693 1.000 82.69682 99 THR B CA 1
ATOM 1299 C C . THR B 1 89 ? 43.35077 54.26013 79.10926 1.000 78.92695 99 THR B C 1
ATOM 1300 O O . THR B 1 89 ? 43.63792 53.18188 79.63309 1.000 67.82817 99 THR B O 1
ATOM 1304 N N . VAL B 1 90 ? 42.10465 54.72187 79.04287 1.000 82.55932 100 VAL B N 1
ATOM 1305 C CA . VAL B 1 90 ? 40.96783 54.03342 79.64164 1.000 74.38914 100 VAL B CA 1
ATOM 1306 C C . VAL B 1 90 ? 39.94219 53.75226 78.55338 1.000 72.91685 100 VAL B C 1
ATOM 1307 O O . VAL B 1 90 ? 39.61513 54.63949 77.75660 1.000 75.47988 100 VAL B O 1
ATOM 1311 N N . ARG B 1 91 ? 39.44026 52.51975 78.52192 1.000 71.22470 101 ARG B N 1
ATOM 1312 C CA . ARG B 1 91 ? 38.40613 52.10091 77.58401 1.000 63.78250 101 ARG B CA 1
ATOM 1313 C C . ARG B 1 91 ? 37.21857 51.57933 78.37906 1.000 67.99978 101 ARG B C 1
ATOM 1314 O O . ARG B 1 91 ? 37.34121 50.58582 79.10457 1.000 67.02352 101 ARG B O 1
ATOM 1322 N N . ILE B 1 92 ? 36.07580 52.24587 78.24335 1.000 61.51042 102 ILE B N 1
ATOM 1323 C CA . ILE B 1 92 ? 34.87211 51.91448 78.99686 1.000 61.90267 102 ILE B CA 1
ATOM 1324 C C . ILE B 1 92 ? 33.84466 51.34121 78.03104 1.000 61.59165 102 ILE B C 1
ATOM 1325 O O . ILE B 1 92 ? 33.38751 52.03574 77.11469 1.000 67.28222 102 ILE B O 1
ATOM 1330 N N . ALA B 1 93 ? 33.48140 50.07888 78.23727 1.000 64.72753 103 ALA B N 1
ATOM 1331 C CA . ALA B 1 93 ? 32.46935 49.42018 77.42761 1.000 53.49267 103 ALA B CA 1
ATOM 1332 C C . ALA B 1 93 ? 31.10147 49.55252 78.08359 1.000 56.77782 103 ALA B C 1
ATOM 1333 O O . ALA B 1 93 ? 30.98809 49.71670 79.30009 1.000 78.87560 103 ALA B O 1
ATOM 1335 N N . GLY B 1 94 ? 30.05978 49.47754 77.26508 1.000 54.73251 104 GLY B N 1
ATOM 1336 C CA . GLY B 1 94 ? 28.70868 49.57442 77.77588 1.000 66.85526 104 GLY B CA 1
ATOM 1337 C C . GLY B 1 94 ? 27.71186 49.71232 76.64302 1.000 55.08012 104 GLY B C 1
ATOM 1338 O O . GLY B 1 94 ? 28.06348 49.62212 75.46523 1.000 65.14691 104 GLY B O 1
ATOM 1339 N N . ASN B 1 95 ? 26.45678 49.93203 77.02827 1.000 58.20147 105 ASN B N 1
ATOM 1340 C CA . ASN B 1 95 ? 25.36622 50.10844 76.08230 1.000 60.53828 105 ASN B CA 1
ATOM 1341 C C . ASN B 1 95 ? 24.58939 51.37263 76.41789 1.000 60.48081 105 ASN B C 1
ATOM 1342 O O . ASN B 1 95 ? 24.60796 51.85738 77.55040 1.000 72.08531 105 ASN B O 1
ATOM 1347 N N . THR B 1 96 ? 23.90193 51.90273 75.41118 1.000 68.90913 106 THR B N 1
ATOM 1348 C CA . THR B 1 96 ? 22.99403 53.02035 75.62063 1.000 70.91635 106 THR B CA 1
ATOM 1349 C C . THR B 1 96 ? 21.69573 52.50859 76.23220 1.000 68.92178 106 THR B C 1
ATOM 1350 O O . THR B 1 96 ? 21.05077 51.61016 75.68203 1.000 81.45108 106 THR B O 1
ATOM 1354 N N . ILE B 1 97 ? 21.31964 53.07481 77.37713 1.000 66.81447 107 ILE B N 1
ATOM 1355 C CA . ILE B 1 97 ? 20.12350 52.68936 78.10632 1.000 63.38424 107 ILE B CA 1
ATOM 1356 C C . ILE B 1 97 ? 19.27191 53.93364 78.33655 1.000 61.53154 107 ILE B C 1
ATOM 1357 O O . ILE B 1 97 ? 19.67541 55.05327 78.02924 1.000 64.90504 107 ILE B O 1
ATOM 1362 N N . PHE B 1 98 ? 18.08051 53.72065 78.88261 1.000 61.69174 108 PHE B N 1
ATOM 1363 C CA . PHE B 1 98 ? 17.13292 54.79690 79.14861 1.000 51.61824 108 PHE B CA 1
ATOM 1364 C C . PHE B 1 98 ? 17.22348 55.17619 80.62301 1.000 53.06904 108 PHE B C 1
ATOM 1365 O O . PHE B 1 98 ? 16.82552 54.39986 81.49830 1.000 71.95027 108 PHE B O 1
ATOM 1373 N N . GLY B 1 99 ? 17.73774 56.37351 80.89319 1.000 57.32913 109 GLY B N 1
ATOM 1374 C CA . GLY B 1 99 ? 17.86928 56.85162 82.25539 1.000 61.90488 109 GLY B CA 1
ATOM 1375 C C . GLY B 1 99 ? 16.70338 57.71571 82.68606 1.000 60.04542 109 GLY B C 1
ATOM 1376 O O . GLY B 1 99 ? 16.63325 58.89871 82.33870 1.000 60.35858 109 GLY B O 1
ATOM 1377 N N . ALA B 1 100 ? 15.78330 57.13333 83.44680 1.000 62.40122 110 ALA B N 1
ATOM 1378 C CA . ALA B 1 100 ? 14.55558 57.80919 83.83220 1.000 70.34229 110 ALA B CA 1
ATOM 1379 C C . ALA B 1 100 ? 14.71220 58.50700 85.17482 1.000 74.43705 110 ALA B C 1
ATOM 1380 O O . ALA B 1 100 ? 15.44339 58.04621 86.05274 1.000 77.54871 110 ALA B O 1
ATOM 1382 N N . LYS B 1 101 ? 13.99807 59.62171 85.33119 1.000 84.27638 111 LYS B N 1
ATOM 1383 C CA . LYS B 1 101 ? 14.04715 60.41406 86.55267 1.000 90.42426 111 LYS B CA 1
ATOM 1384 C C . LYS B 1 101 ? 12.76969 60.36523 87.37431 1.000 86.44163 111 LYS B C 1
ATOM 1385 O O . LYS B 1 101 ? 12.83409 60.52991 88.59345 1.000 90.03326 111 LYS B O 1
ATOM 1391 N N . SER B 1 102 ? 11.61519 60.15223 86.74707 1.000 88.02134 112 SER B N 1
ATOM 1392 C CA . SER B 1 102 ? 10.34832 60.20326 87.46158 1.000 64.43774 112 SER B CA 1
ATOM 1393 C C . SER B 1 102 ? 9.37783 59.19630 86.86371 1.000 60.19372 112 SER B C 1
ATOM 1394 O O . SER B 1 102 ? 9.59085 58.66217 85.77351 1.000 91.44824 112 SER B O 1
ATOM 1397 N N . VAL B 1 103 ? 8.30407 58.94016 87.60683 1.000 51.26740 113 VAL B N 1
ATOM 1398 C CA . VAL B 1 103 ? 7.18500 58.12453 87.15343 1.000 56.91148 113 VAL B CA 1
ATOM 1399 C C . VAL B 1 103 ? 5.90529 58.89926 87.42998 1.000 56.69970 113 VAL B C 1
ATOM 1400 O O . VAL B 1 103 ? 5.75285 59.49414 88.50216 1.000 72.59033 113 VAL B O 1
ATOM 1404 N N . GLU B 1 104 ? 4.98795 58.90209 86.46487 1.000 44.02514 114 GLU B N 1
ATOM 1405 C CA . GLU B 1 104 ? 3.73908 59.63748 86.61322 1.000 47.01186 114 GLU B CA 1
ATOM 1406 C C . GLU B 1 104 ? 2.58104 58.81290 86.07602 1.000 54.13445 114 GLU B C 1
ATOM 1407 O O . GLU B 1 104 ? 2.66479 58.26031 84.97503 1.000 65.25754 114 GLU B O 1
ATOM 1413 N N . PHE B 1 105 ? 1.50722 58.73172 86.85751 1.000 45.61478 115 PHE B N 1
ATOM 1414 C CA . PHE B 1 105 ? 0.26290 58.15144 86.37731 1.000 54.80904 115 PHE B CA 1
ATOM 1415 C C . PHE B 1 105 ? -0.54638 59.20994 85.63933 1.000 55.82011 115 PHE B C 1
ATOM 1416 O O . PHE B 1 105 ? -0.63842 60.36074 86.07784 1.000 64.91863 115 PHE B O 1
ATOM 1424 N N . ILE B 1 106 ? -1.12545 58.81904 84.51502 1.000 49.81408 116 ILE B N 1
ATOM 1425 C CA . ILE B 1 106 ? -1.87104 59.72151 83.64081 1.000 57.42946 116 ILE B CA 1
ATOM 1426 C C . ILE B 1 106 ? -3.34506 59.34836 83.71903 1.000 62.21107 116 ILE B C 1
ATOM 1427 O O . ILE B 1 106 ? -3.67748 58.16390 83.59558 1.000 61.72944 116 ILE B O 1
ATOM 1432 N N . PRO B 1 107 ? -4.24647 60.30346 83.93107 1.000 66.68420 117 PRO B N 1
ATOM 1433 C CA . PRO B 1 107 ? -5.67863 59.98488 83.95680 1.000 63.14803 117 PRO B CA 1
ATOM 1434 C C . PRO B 1 107 ? -6.14931 59.50113 82.59839 1.000 69.51424 117 PRO B C 1
ATOM 1435 O O . PRO B 1 107 ? -5.91611 60.16624 81.57755 1.000 95.99627 117 PRO B O 1
ATOM 1439 N N . PRO B 1 108 ? -6.80856 58.34747 82.54034 1.000 72.00168 118 PRO B N 1
ATOM 1440 C CA . PRO B 1 108 ? -7.30382 57.84573 81.25562 1.000 87.00681 118 PRO B CA 1
ATOM 1441 C C . PRO B 1 108 ? -8.44854 58.69808 80.72987 1.000 94.88693 118 PRO B C 1
ATOM 1442 O O . PRO B 1 108 ? -9.05914 59.48948 81.45202 1.000 96.32339 118 PRO B O 1
ATOM 1446 N N . LYS B 1 109 ? -8.73142 58.52532 79.43578 1.000 96.13756 119 LYS B N 1
ATOM 1447 C CA . LYS B 1 109 ? -9.79324 59.30296 78.80435 1.000 97.78572 119 LYS B CA 1
ATOM 1448 C C . LYS B 1 109 ? -11.15633 58.95331 79.38979 1.000 93.86262 119 LYS B C 1
ATOM 1449 O O . LYS B 1 109 ? -11.97166 59.84485 79.65435 1.000 91.44450 119 LYS B O 1
ATOM 1455 N N . THR B 1 110 ? -11.42026 57.66664 79.60073 1.000 99.59145 120 THR B N 1
ATOM 1456 C CA . THR B 1 110 ? -12.62758 57.20914 80.28940 1.000 110.84790 120 THR B CA 1
ATOM 1457 C C . THR B 1 110 ? -12.20653 56.43108 81.52735 1.000 106.78462 120 THR B C 1
ATOM 1458 O O . THR B 1 110 ? -11.89039 55.23104 81.43416 1.000 106.98352 120 THR B O 1
ATOM 1462 N N . PRO B 1 111 ? -12.18271 57.05944 82.69945 1.000 104.13961 121 PRO B N 1
ATOM 1463 C CA . PRO B 1 111 ? -11.63604 56.39305 83.88494 1.000 102.20025 121 PRO B CA 1
ATOM 1464 C C . PRO B 1 111 ? -12.54565 55.28523 84.39300 1.000 99.22435 121 PRO B C 1
ATOM 1465 O O . PRO B 1 111 ? -13.75360 55.26253 84.14788 1.000 107.12961 121 PRO B O 1
ATOM 1469 N N . SER B 1 112 ? -11.93247 54.35295 85.12006 1.000 92.14086 122 SER B N 1
ATOM 1470 C CA . SER B 1 112 ? -12.54852 53.18523 85.73638 1.000 90.10904 122 SER B CA 1
ATOM 1471 C C . SER B 1 112 ? -13.08313 53.53448 87.12196 1.000 98.59376 122 SER B C 1
ATOM 1472 O O . SER B 1 112 ? -12.43629 54.27705 87.86695 1.000 102.93672 122 SER B O 1
ATOM 1475 N N . PRO B 1 113 ? -14.26155 53.01628 87.47900 1.000 105.47867 123 PRO B N 1
ATOM 1476 C CA . PRO B 1 113 ? -14.78692 53.28241 88.83045 1.000 102.04958 123 PRO B CA 1
ATOM 1477 C C . PRO B 1 113 ? -13.92790 52.67982 89.92800 1.000 97.47515 123 PRO B C 1
ATOM 1478 O O . PRO B 1 113 ? -13.64769 53.34761 90.93243 1.000 95.77943 123 PRO B O 1
ATOM 1482 N N . LYS B 1 114 ? -13.50352 51.43237 89.76525 1.000 94.15601 124 LYS B N 1
ATOM 1483 C CA . LYS B 1 114 ? -12.66450 50.79409 90.77156 1.000 99.25168 124 LYS B CA 1
ATOM 1484 C C . LYS B 1 114 ? -11.29842 51.47044 90.81896 1.000 88.54227 124 LYS B C 1
ATOM 1485 O O . LYS B 1 114 ? -10.64600 51.61341 89.77753 1.000 88.58405 124 LYS B O 1
ATOM 1491 N N . PRO B 1 115 ? -10.83786 51.90935 91.99262 1.000 83.45390 125 PRO B N 1
ATOM 1492 C CA . PRO B 1 115 ? -9.49938 52.50794 92.08543 1.000 75.16980 125 PRO B CA 1
ATOM 1493 C C . PRO B 1 115 ? -8.39788 51.48524 91.85621 1.000 78.83028 125 PRO B C 1
ATOM 1494 O O . PRO B 1 115 ? -8.67580 50.29765 91.66777 1.000 90.03870 125 PRO B O 1
ATOM 1498 N N . LEU B 1 116 ? -7.14534 51.93249 91.87154 1.000 76.43520 126 LEU B N 1
ATOM 1499 C CA . LEU B 1 116 ? -6.01746 51.03066 91.67408 1.000 79.22183 126 LEU B CA 1
ATOM 1500 C C . LEU B 1 116 ? -5.92678 50.06188 92.84761 1.000 86.34899 126 LEU B C 1
ATOM 1501 O O . LEU B 1 116 ? -5.87718 50.48560 94.00680 1.000 85.67436 126 LEU B O 1
ATOM 1506 N N . SER B 1 117 ? -5.92009 48.76478 92.54752 1.000 98.61779 127 SER B N 1
ATOM 1507 C CA . SER B 1 117 ? -5.94360 47.75242 93.59044 1.000 105.68010 127 SER B CA 1
ATOM 1508 C C . SER B 1 117 ? -4.61425 47.72170 94.34713 1.000 111.33127 127 SER B C 1
ATOM 1509 O O . SER B 1 117 ? -3.56476 48.04760 93.78664 1.000 115.40040 127 SER B O 1
ATOM 1512 N N . PRO B 1 118 ? -4.63508 47.32611 95.62486 1.000 122.41168 128 PRO B N 1
ATOM 1513 C CA . PRO B 1 118 ? -3.40551 47.38235 96.43687 1.000 128.33582 128 PRO B CA 1
ATOM 1514 C C . PRO B 1 118 ? -2.25404 46.54679 95.89763 1.000 121.56235 128 PRO B C 1
ATOM 1515 O O . PRO B 1 118 ? -1.09757 46.83964 96.22520 1.000 123.63789 128 PRO B O 1
ATOM 1519 N N . ASN B 1 119 ? -2.52267 45.51508 95.09394 1.000 103.86905 129 ASN B N 1
ATOM 1520 C CA . ASN B 1 119 ? -1.47718 44.70213 94.47130 1.000 101.61682 129 ASN B CA 1
ATOM 1521 C C . ASN B 1 119 ? -1.73811 44.65429 92.96368 1.000 111.33383 129 ASN B C 1
ATOM 1522 O O . ASN B 1 119 ? -2.10819 43.61841 92.40741 1.000 107.28259 129 ASN B O 1
ATOM 1527 N N . ALA B 1 120 ? -1.53663 45.78937 92.30447 1.000 108.67848 130 ALA B N 1
ATOM 1528 C CA . ALA B 1 120 ? -1.79814 45.93163 90.88132 1.000 98.40502 130 ALA B CA 1
ATOM 1529 C C . ALA B 1 120 ? -0.50922 45.81286 90.07624 1.000 88.36608 130 ALA B C 1
ATOM 1530 O O . ALA B 1 120 ? 0.59692 45.99597 90.59025 1.000 84.58405 130 ALA B O 1
ATOM 1532 N N . HIS B 1 121 ? -0.67173 45.49996 88.79266 1.000 87.89093 131 HIS B N 1
ATOM 1533 C CA . HIS B 1 121 ? 0.43621 45.40840 87.85206 1.000 82.04885 131 HIS B CA 1
ATOM 1534 C C . HIS B 1 121 ? 0.09377 46.20780 86.60577 1.000 90.91801 131 HIS B C 1
ATOM 1535 O O . HIS B 1 121 ? -0.97459 46.01588 86.01651 1.000 90.56487 131 HIS B O 1
ATOM 1542 N N . VAL B 1 122 ? 0.99549 47.10046 86.21057 1.000 83.11481 132 VAL B N 1
ATOM 1543 C CA . VAL B 1 122 ? 0.82477 47.91764 85.01610 1.000 73.89593 132 VAL B CA 1
ATOM 1544 C C . VAL B 1 122 ? 1.61824 47.27308 83.88865 1.000 85.65110 132 VAL B C 1
ATOM 1545 O O . VAL B 1 122 ? 2.85021 47.17982 83.95939 1.000 88.18675 132 VAL B O 1
ATOM 1549 N N . ALA B 1 123 ? 0.91507 46.82349 82.85235 1.000 84.31236 133 ALA B N 1
ATOM 1550 C CA . ALA B 1 123 ? 1.56632 46.16703 81.73081 1.000 77.30000 133 ALA B CA 1
ATOM 1551 C C . ALA B 1 123 ? 2.45067 47.15053 80.96919 1.000 88.47912 133 ALA B C 1
ATOM 1552 O O . ALA B 1 123 ? 2.28439 48.37142 81.04642 1.000 91.36028 133 ALA B O 1
ATOM 1554 N N . ALA B 1 124 ? 3.40751 46.59444 80.22159 1.000 98.59414 134 ALA B N 1
ATOM 1555 C CA . ALA B 1 124 ? 4.34301 47.42763 79.47389 1.000 82.81239 134 ALA B CA 1
ATOM 1556 C C . ALA B 1 124 ? 3.64527 48.21658 78.37395 1.000 82.05130 134 ALA B C 1
ATOM 1557 O O . ALA B 1 124 ? 4.09868 49.30965 78.01619 1.000 86.97674 134 ALA B O 1
ATOM 1559 N N . SER B 1 125 ? 2.54736 47.68662 77.82907 1.000 81.73853 135 SER B N 1
ATOM 1560 C CA . SER B 1 125 ? 1.81178 48.39872 76.79125 1.000 74.21873 135 SER B CA 1
ATOM 1561 C C . SER B 1 125 ? 1.13178 49.65363 77.32158 1.000 77.95898 135 SER B C 1
ATOM 1562 O O . SER B 1 125 ? 0.74461 50.51616 76.52616 1.000 81.57383 135 SER B O 1
ATOM 1565 N N . GLN B 1 126 ? 0.97973 49.77538 78.63842 1.000 82.58022 136 GLN B N 1
ATOM 1566 C CA . GLN B 1 126 ? 0.37193 50.94512 79.25591 1.000 71.89115 136 GLN B CA 1
ATOM 1567 C C . GLN B 1 126 ? 1.39834 51.98875 79.67873 1.000 66.88989 136 GLN B C 1
ATOM 1568 O O . GLN B 1 126 ? 1.03172 52.97100 80.33176 1.000 65.44555 136 GLN B O 1
ATOM 1574 N N . VAL B 1 127 ? 2.66624 51.80309 79.32084 1.000 72.00408 137 VAL B N 1
ATOM 1575 C CA . VAL B 1 127 ? 3.74582 52.69656 79.72224 1.000 64.82703 137 VAL B CA 1
ATOM 1576 C C . VAL B 1 127 ? 4.18381 53.51259 78.51469 1.000 62.38714 137 VAL B C 1
ATOM 1577 O O . VAL B 1 127 ? 4.25955 52.99351 77.39524 1.000 85.57150 137 VAL B O 1
ATOM 1581 N N . GLN B 1 128 ? 4.47098 54.79195 78.74437 1.000 55.37418 138 GLN B N 1
ATOM 1582 C CA . GLN B 1 128 ? 4.87286 55.71947 77.69407 1.000 59.13335 138 GLN B CA 1
ATOM 1583 C C . GLN B 1 128 ? 6.22082 56.32044 78.06298 1.000 55.07946 138 GLN B C 1
ATOM 1584 O O . GLN B 1 128 ? 6.33219 57.03114 79.06780 1.000 63.98230 138 GLN B O 1
ATOM 1590 N N . LEU B 1 129 ? 7.23799 56.03680 77.25405 1.000 56.14645 139 LEU B N 1
ATOM 1591 C CA . LEU B 1 129 ? 8.58836 56.53538 77.48388 1.000 55.74720 139 LEU B CA 1
ATOM 1592 C C . LEU B 1 129 ? 8.80826 57.78682 76.64289 1.000 55.38188 139 LEU B C 1
ATOM 1593 O O . LEU B 1 129 ? 8.72571 57.73377 75.41108 1.000 78.17516 139 LEU B O 1
ATOM 1598 N N . GLU B 1 130 ? 9.09073 58.90440 77.30860 1.000 55.86897 140 GLU B N 1
ATOM 1599 C CA . GLU B 1 130 ? 9.28966 60.18784 76.65389 1.000 52.22009 140 GLU B CA 1
ATOM 1600 C C . GLU B 1 130 ? 10.67425 60.73090 76.98390 1.000 58.97953 140 GLU B C 1
ATOM 1601 O O . GLU B 1 130 ? 11.22215 60.46800 78.05850 1.000 65.40551 140 GLU B O 1
ATOM 1607 N N . LEU B 1 131 ? 11.23848 61.48839 76.04585 1.000 58.46118 141 LEU B N 1
ATOM 1608 C CA . LEU B 1 131 ? 12.52438 62.14078 76.24593 1.000 59.93108 141 LEU B CA 1
ATOM 1609 C C . LEU B 1 131 ? 12.31949 63.53411 76.82705 1.000 67.32973 141 LEU B C 1
ATOM 1610 O O . LEU B 1 131 ? 11.40620 64.25941 76.42380 1.000 78.35775 141 LEU B O 1
ATOM 1615 N N . GLU B 1 132 ? 13.17505 63.90254 77.77793 1.000 69.22375 142 GLU B N 1
ATOM 1616 C CA . GLU B 1 132 ? 13.06311 65.20293 78.42118 1.000 71.74876 142 GLU B CA 1
ATOM 1617 C C . GLU B 1 132 ? 13.49228 66.32221 77.47589 1.000 83.88905 142 GLU B C 1
ATOM 1618 O O . GLU B 1 132 ? 14.17410 66.10368 76.47055 1.000 104.50774 142 GLU B O 1
ATOM 1624 N N . HIS B 1 133 ? 13.08482 67.53943 77.82137 1.000 74.53911 143 HIS B N 1
ATOM 1625 C CA . HIS B 1 133 ? 13.42392 68.73377 77.06408 1.000 86.29716 143 HIS B CA 1
ATOM 1626 C C . HIS B 1 133 ? 14.57310 69.47569 77.73496 1.000 98.90195 143 HIS B C 1
ATOM 1627 O O . HIS B 1 133 ? 14.72361 69.45057 78.95916 1.000 104.28647 143 HIS B O 1
ATOM 1634 N N . HIS B 1 134 ? 15.38411 70.13894 76.91738 1.000 103.35222 144 HIS B N 1
ATOM 1635 C CA . HIS B 1 134 ? 16.50351 70.92643 77.42090 1.000 104.47836 144 HIS B CA 1
ATOM 1636 C C . HIS B 1 134 ? 16.70860 72.18192 76.57985 1.000 110.88140 144 HIS B C 1
ATOM 1637 O O . HIS B 1 134 ? 16.66722 73.29889 77.09479 1.000 115.96831 144 HIS B O 1
ATOM 1644 N N . TYR C 1 22 ? 46.05758 73.48483 30.33526 1.000 129.18602 32 TYR C N 1
ATOM 1645 C CA . TYR C 1 22 ? 44.80027 73.79292 31.00561 1.000 132.11764 32 TYR C CA 1
ATOM 1646 C C . TYR C 1 22 ? 44.10266 72.50663 31.44580 1.000 141.05963 32 TYR C C 1
ATOM 1647 O O . TYR C 1 22 ? 43.04906 72.54263 32.08091 1.000 132.95412 32 TYR C O 1
ATOM 1656 N N . PHE C 1 23 ? 44.70370 71.36974 31.09730 1.000 149.57470 33 PHE C N 1
ATOM 1657 C CA . PHE C 1 23 ? 44.17025 70.06860 31.47883 1.000 134.17559 33 PHE C CA 1
ATOM 1658 C C . PHE C 1 23 ? 44.17614 69.92407 32.99599 1.000 136.23918 33 PHE C C 1
ATOM 1659 O O . PHE C 1 23 ? 45.24289 69.86796 33.61562 1.000 153.62606 33 PHE C O 1
ATOM 1667 N N . GLN C 1 24 ? 42.98981 69.86919 33.60374 1.000 131.77464 34 GLN C N 1
ATOM 1668 C CA . GLN C 1 24 ? 42.87138 69.81564 35.05742 1.000 128.61442 34 GLN C CA 1
ATOM 1669 C C . GLN C 1 24 ? 43.31761 68.48587 35.65084 1.000 124.10189 34 GLN C C 1
ATOM 1670 O O . GLN C 1 24 ? 43.34932 68.36344 36.88030 1.000 136.34970 34 GLN C O 1
ATOM 1676 N N . GLY C 1 25 ? 43.65771 67.49875 34.83067 1.000 108.31375 35 GLY C N 1
ATOM 1677 C CA . GLY C 1 25 ? 44.11177 66.21274 35.31517 1.000 102.29085 35 GLY C CA 1
ATOM 1678 C C . GLY C 1 25 ? 43.00104 65.17677 35.33194 1.000 96.58736 35 GLY C C 1
ATOM 1679 O O . GLY C 1 25 ? 41.81826 65.46949 35.14103 1.000 94.53271 35 GLY C O 1
ATOM 1680 N N . ALA C 1 26 ? 43.40861 63.93426 35.56917 1.000 94.49577 36 ALA C N 1
ATOM 1681 C CA . ALA C 1 26 ? 42.49567 62.80224 35.62074 1.000 89.78367 36 ALA C CA 1
ATOM 1682 C C . ALA C 1 26 ? 42.14889 62.47565 37.06716 1.000 96.90504 36 ALA C C 1
ATOM 1683 O O . ALA C 1 26 ? 43.01831 62.49129 37.94347 1.000 109.82026 36 ALA C O 1
ATOM 1685 N N . MET C 1 27 ? 40.87377 62.18453 37.31321 1.000 89.20064 37 MET C N 1
ATOM 1686 C CA . MET C 1 27 ? 40.42746 61.83628 38.65408 1.000 93.70538 37 MET C CA 1
ATOM 1687 C C . MET C 1 27 ? 40.78133 60.38816 38.96683 1.000 97.42720 37 MET C C 1
ATOM 1688 O O . MET C 1 27 ? 40.70597 59.51221 38.10036 1.000 105.98728 37 MET C O 1
ATOM 1693 N N . ALA C 1 28 ? 41.17809 60.14271 40.21208 1.000 107.53080 38 ALA C N 1
ATOM 1694 C CA . ALA C 1 28 ? 41.63933 58.81776 40.59606 1.000 98.19194 38 ALA C CA 1
ATOM 1695 C C . ALA C 1 28 ? 40.47075 57.84947 40.72681 1.000 94.06448 38 ALA C C 1
ATOM 1696 O O . ALA C 1 28 ? 39.36016 58.22387 41.11086 1.000 99.44272 38 ALA C O 1
ATOM 1698 N N . SER C 1 29 ? 40.73580 56.58936 40.39882 1.000 92.09753 39 SER C N 1
ATOM 1699 C CA . SER C 1 29 ? 39.72330 55.55194 40.49420 1.000 97.62466 39 SER C CA 1
ATOM 1700 C C . SER C 1 29 ? 39.52099 55.13247 41.94474 1.000 104.72905 39 SER C C 1
ATOM 1701 O O . SER C 1 29 ? 40.44804 55.15941 42.75991 1.000 94.80344 39 SER C O 1
ATOM 1704 N N . THR C 1 30 ? 38.28982 54.74383 42.26128 1.000 107.31970 40 THR C N 1
ATOM 1705 C CA . THR C 1 30 ? 37.92889 54.28042 43.59073 1.000 108.90004 40 THR C CA 1
ATOM 1706 C C . THR C 1 30 ? 37.39051 52.85885 43.51323 1.000 111.49432 40 THR C C 1
ATOM 1707 O O . THR C 1 30 ? 36.77133 52.46392 42.52049 1.000 120.13581 40 THR C O 1
ATOM 1711 N N . ASP C 1 31 ? 37.63509 52.09319 44.57258 1.000 104.67536 41 ASP C N 1
ATOM 1712 C CA . ASP C 1 31 ? 37.17296 50.71903 44.67590 1.000 101.19936 41 ASP C CA 1
ATOM 1713 C C . ASP C 1 31 ? 36.24120 50.58186 45.87161 1.000 98.01983 41 ASP C C 1
ATOM 1714 O O . ASP C 1 31 ? 36.34432 51.32906 46.84953 1.000 83.60004 41 ASP C O 1
ATOM 1719 N N . THR C 1 32 ? 35.32710 49.62128 45.78269 1.000 104.29425 42 THR C N 1
ATOM 1720 C CA . THR C 1 32 ? 34.32281 49.41893 46.81480 1.000 94.16083 42 THR C CA 1
ATOM 1721 C C . THR C 1 32 ? 34.82156 48.44432 47.87487 1.000 99.72722 42 THR C C 1
ATOM 1722 O O . THR C 1 32 ? 35.64682 47.56806 47.60702 1.000 94.83582 42 THR C O 1
ATOM 1726 N N . VAL C 1 33 ? 34.31267 48.61668 49.09314 1.000 105.65977 43 VAL C N 1
ATOM 1727 C CA . VAL C 1 33 ? 34.61850 47.72812 50.20930 1.000 102.66681 43 VAL C CA 1
ATOM 1728 C C . VAL C 1 33 ? 33.51221 47.85984 51.24609 1.000 86.89159 43 VAL C C 1
ATOM 1729 O O . VAL C 1 33 ? 33.10127 48.97183 51.59309 1.000 88.76760 43 VAL C O 1
ATOM 1733 N N . THR C 1 34 ? 33.01356 46.73045 51.73523 1.000 90.29205 44 THR C N 1
ATOM 1734 C CA . THR C 1 34 ? 31.88741 46.72047 52.65464 1.000 96.78868 44 THR C CA 1
ATOM 1735 C C . THR C 1 34 ? 32.35608 46.48819 54.08572 1.000 101.79566 44 THR C C 1
ATOM 1736 O O . THR C 1 34 ? 33.35860 45.81285 54.33220 1.000 106.16249 44 THR C O 1
ATOM 1740 N N . VAL C 1 35 ? 31.61844 47.06886 55.02989 1.000 94.29873 45 VAL C N 1
ATOM 1741 C CA . VAL C 1 35 ? 31.89837 46.93876 56.45505 1.000 81.76433 45 VAL C CA 1
ATOM 1742 C C . VAL C 1 35 ? 30.59692 46.57973 57.15697 1.000 88.61267 45 VAL C C 1
ATOM 1743 O O . VAL C 1 35 ? 29.61971 47.33550 57.08205 1.000 94.88482 45 VAL C O 1
ATOM 1747 N N . SER C 1 36 ? 30.58219 45.43337 57.83444 1.000 94.87789 46 SER C N 1
ATOM 1748 C CA . SER C 1 36 ? 29.41142 45.01871 58.59346 1.000 95.00507 46 SER C CA 1
ATOM 1749 C C . SER C 1 36 ? 29.29604 45.83415 59.87434 1.000 87.65479 46 SER C C 1
ATOM 1750 O O . SER C 1 36 ? 30.29724 46.13482 60.53012 1.000 95.33734 46 SER C O 1
ATOM 1753 N N . SER C 1 37 ? 28.06499 46.19006 60.22887 1.000 86.56514 47 SER C N 1
ATOM 1754 C CA . SER C 1 37 ? 27.90453 47.02513 61.41002 1.000 92.05491 47 SER C CA 1
ATOM 1755 C C . SER C 1 37 ? 27.47995 46.19450 62.61389 1.000 99.16697 47 SER C C 1
ATOM 1756 O O . SER C 1 37 ? 26.64454 45.29236 62.48437 1.000 105.89329 47 SER C O 1
ATOM 1759 N N . PRO C 1 38 ? 28.04987 46.47517 63.78883 1.000 99.67778 48 PRO C N 1
ATOM 1760 C CA . PRO C 1 38 ? 27.57316 45.78941 65.00398 1.000 109.29152 48 PRO C CA 1
ATOM 1761 C C . PRO C 1 38 ? 26.12301 46.10513 65.32916 1.000 115.46461 48 PRO C C 1
ATOM 1762 O O . PRO C 1 38 ? 25.33205 45.18958 65.59119 1.000 138.62697 48 PRO C O 1
ATOM 1766 N N . ARG C 1 39 ? 25.74996 47.38228 65.31696 1.000 100.70626 49 ARG C N 1
ATOM 1767 C CA . ARG C 1 39 ? 24.37874 47.79334 65.58343 1.000 105.58065 49 ARG C CA 1
ATOM 1768 C C . ARG C 1 39 ? 23.59695 47.85678 64.27760 1.000 109.41779 49 ARG C C 1
ATOM 1769 O O . ARG C 1 39 ? 24.06719 48.43354 63.29104 1.000 98.14549 49 ARG C O 1
ATOM 1777 N N . ALA C 1 40 ? 22.40432 47.25613 64.27504 1.000 117.94372 50 ALA C N 1
ATOM 1778 C CA . ALA C 1 40 ? 21.55683 47.30574 63.08907 1.000 110.08714 50 ALA C CA 1
ATOM 1779 C C . ALA C 1 40 ? 21.01074 48.70643 62.84943 1.000 105.31668 50 ALA C C 1
ATOM 1780 O O . ALA C 1 40 ? 20.76186 49.08502 61.69932 1.000 106.94925 50 ALA C O 1
ATOM 1782 N N . GLY C 1 41 ? 20.81705 49.48334 63.91168 1.000 110.58321 51 GLY C N 1
ATOM 1783 C CA . GLY C 1 41 ? 20.35838 50.85045 63.77472 1.000 107.98725 51 GLY C CA 1
ATOM 1784 C C . GLY C 1 41 ? 21.50292 51.82987 63.62481 1.000 104.44919 51 GLY C C 1
ATOM 1785 O O . GLY C 1 41 ? 21.85944 52.53165 64.57617 1.000 105.12907 51 GLY C O 1
ATOM 1786 N N . LEU C 1 42 ? 22.08985 51.88157 62.43233 1.000 87.50302 52 LEU C N 1
ATOM 1787 C CA . LEU C 1 42 ? 23.22005 52.75085 62.14232 1.000 80.73354 52 LEU C CA 1
ATOM 1788 C C . LEU C 1 42 ? 22.85375 53.72015 61.02750 1.000 80.56209 52 LEU C C 1
ATOM 1789 O O . LEU C 1 42 ? 22.25803 53.32705 60.01943 1.000 89.51131 52 LEU C O 1
ATOM 1794 N N . VAL C 1 43 ? 23.21152 54.98835 61.21664 1.000 72.86797 53 VAL C N 1
ATOM 1795 C CA . VAL C 1 43 ? 22.95218 56.04329 60.24455 1.000 74.41088 53 VAL C CA 1
ATOM 1796 C C . VAL C 1 43 ? 24.23953 56.82377 60.02511 1.000 77.91001 53 VAL C C 1
ATOM 1797 O O . VAL C 1 43 ? 24.88687 57.24645 60.98957 1.000 88.86014 53 VAL C O 1
ATOM 1801 N N . MET C 1 44 ? 24.60612 57.01362 58.76117 1.000 74.13145 54 MET C N 1
ATOM 1802 C CA . MET C 1 44 ? 25.81271 57.73128 58.38069 1.000 72.11515 54 MET C CA 1
ATOM 1803 C C . MET C 1 44 ? 25.43959 59.07616 57.77112 1.000 89.04721 54 MET C C 1
ATOM 1804 O O . MET C 1 44 ? 24.42256 59.19278 57.07954 1.000 106.18339 54 MET C O 1
ATOM 1809 N N . GLU C 1 45 ? 26.26277 60.09015 58.03059 1.000 94.47484 55 GLU C N 1
ATOM 1810 C CA . GLU C 1 45 ? 26.03990 61.39842 57.43625 1.000 113.00245 55 GLU C CA 1
ATOM 1811 C C . GLU C 1 45 ? 26.33400 61.35420 55.93721 1.000 129.70781 55 GLU C C 1
ATOM 1812 O O . GLU C 1 45 ? 26.88409 60.38428 55.40870 1.000 121.49703 55 GLU C O 1
ATOM 1818 N N . LYS C 1 46 ? 25.96260 62.42821 55.24720 1.000 140.63030 56 LYS C N 1
ATOM 1819 C CA . LYS C 1 46 ? 26.19175 62.50914 53.81036 1.000 145.62920 56 LYS C CA 1
ATOM 1820 C C . LYS C 1 46 ? 27.68406 62.64550 53.52738 1.000 145.26375 56 LYS C C 1
ATOM 1821 O O . LYS C 1 46 ? 28.33112 63.58383 54.00791 1.000 150.33882 56 LYS C O 1
ATOM 1827 N N . GLY C 1 47 ? 28.22507 61.71356 52.74756 1.000 124.63924 57 GLY C N 1
ATOM 1828 C CA . GLY C 1 47 ? 29.63214 61.76301 52.37948 1.000 122.47745 57 GLY C CA 1
ATOM 1829 C C . GLY C 1 47 ? 30.58010 61.76131 53.55781 1.000 128.46410 57 GLY C C 1
ATOM 1830 O O . GLY C 1 47 ? 31.54332 62.53809 53.57638 1.000 125.51026 57 GLY C O 1
ATOM 1831 N N . ALA C 1 48 ? 30.32537 60.90897 54.54858 1.000 117.87752 58 ALA C N 1
ATOM 1832 C CA . ALA C 1 48 ? 31.18440 60.85343 55.72257 1.000 98.10751 58 ALA C CA 1
ATOM 1833 C C . ALA C 1 48 ? 32.58223 60.38582 55.33978 1.000 88.80491 58 ALA C C 1
ATOM 1834 O O . ALA C 1 48 ? 32.75251 59.50256 54.49535 1.000 99.10507 58 ALA C O 1
ATOM 1836 N N . LYS C 1 49 ? 33.58608 60.98270 55.97435 1.000 81.85220 59 LYS C N 1
ATOM 1837 C CA . LYS C 1 49 ? 34.97043 60.69668 55.63081 1.000 86.28908 59 LYS C CA 1
ATOM 1838 C C . LYS C 1 49 ? 35.36896 59.28925 56.06031 1.000 77.68172 59 LYS C C 1
ATOM 1839 O O . LYS C 1 49 ? 34.87797 58.75204 57.05701 1.000 80.86247 59 LYS C O 1
ATOM 1845 N N . VAL C 1 50 ? 36.27074 58.69312 55.28588 1.000 77.04825 60 VAL C N 1
ATOM 1846 C CA . VAL C 1 50 ? 36.93134 57.44248 55.63893 1.000 68.49903 60 VAL C CA 1
ATOM 1847 C C . VAL C 1 50 ? 38.42135 57.74526 55.68927 1.000 75.07627 60 VAL C C 1
ATOM 1848 O O . VAL C 1 50 ? 39.03477 58.04575 54.65701 1.000 80.56862 60 VAL C O 1
ATOM 1852 N N . LYS C 1 51 ? 39.00273 57.68236 56.88348 1.000 77.97542 61 LYS C N 1
ATOM 1853 C CA . LYS C 1 51 ? 40.37150 58.11813 57.10581 1.000 80.60509 61 LYS C CA 1
ATOM 1854 C C . LYS C 1 51 ? 41.24889 56.94929 57.53455 1.000 84.25898 61 LYS C C 1
ATOM 1855 O O . LYS C 1 51 ? 40.76355 55.89054 57.94375 1.000 77.85502 61 LYS C O 1
ATOM 1861 N N . TYR C 1 52 ? 42.55892 57.16390 57.43120 1.000 88.00926 62 TYR C N 1
ATOM 1862 C CA . TYR C 1 52 ? 43.55022 56.17622 57.85090 1.000 92.21578 62 TYR C CA 1
ATOM 1863 C C . TYR C 1 52 ? 44.84920 56.91157 58.13279 1.000 110.28035 62 TYR C C 1
ATOM 1864 O O . TYR C 1 52 ? 45.40442 57.54586 57.22986 1.000 109.70332 62 TYR C O 1
ATOM 1873 N N . ARG C 1 53 ? 45.32751 56.82908 59.37606 1.000 106.30905 63 ARG C N 1
ATOM 1874 C CA . ARG C 1 53 ? 46.53721 57.53157 59.81087 1.000 95.03133 63 ARG C CA 1
ATOM 1875 C C . ARG C 1 53 ? 46.41895 59.03912 59.59352 1.000 99.45926 63 ARG C C 1
ATOM 1876 O O . ARG C 1 53 ? 47.36956 59.70074 59.17183 1.000 108.22026 63 ARG C O 1
ATOM 1884 N N . GLY C 1 54 ? 45.23852 59.58829 59.88293 1.000 92.74768 64 GLY C N 1
ATOM 1885 C CA . GLY C 1 54 ? 45.02008 61.01724 59.83367 1.000 101.52276 64 GLY C CA 1
ATOM 1886 C C . GLY C 1 54 ? 44.65380 61.58406 58.47985 1.000 106.47980 64 GLY C C 1
ATOM 1887 O O . GLY C 1 54 ? 44.06619 62.67094 58.42140 1.000 109.66870 64 GLY C O 1
ATOM 1888 N N . ILE C 1 55 ? 44.97852 60.89695 57.38840 1.000 117.95549 65 ILE C N 1
ATOM 1889 C CA . ILE C 1 55 ? 44.67734 61.37547 56.04346 1.000 122.31111 65 ILE C CA 1
ATOM 1890 C C . ILE C 1 55 ? 43.43289 60.66540 55.53079 1.000 112.87141 65 ILE C C 1
ATOM 1891 O O . ILE C 1 55 ? 43.20915 59.48257 55.82112 1.000 107.55934 65 ILE C O 1
ATOM 1896 N N . GLN C 1 56 ? 42.61449 61.39244 54.77374 1.000 102.83748 66 GLN C N 1
ATOM 1897 C CA . GLN C 1 56 ? 41.37181 60.84683 54.24519 1.000 97.69765 66 GLN C CA 1
ATOM 1898 C C . GLN C 1 56 ? 41.65745 59.97646 53.02845 1.000 94.49948 66 GLN C C 1
ATOM 1899 O O . GLN C 1 56 ? 42.43334 60.35905 52.14850 1.000 102.57518 66 GLN C O 1
ATOM 1905 N N . VAL C 1 57 ? 41.02756 58.80374 52.97916 1.000 81.38564 67 VAL C N 1
ATOM 1906 C CA . VAL C 1 57 ? 41.25534 57.83153 51.91912 1.000 81.50574 67 VAL C CA 1
ATOM 1907 C C . VAL C 1 57 ? 39.98027 57.45081 51.18454 1.000 77.31798 67 VAL C C 1
ATOM 1908 O O . VAL C 1 57 ? 40.04674 56.70405 50.20412 1.000 97.95011 67 VAL C O 1
ATOM 1912 N N . GLY C 1 58 ? 38.82330 57.93630 51.61891 1.000 75.70028 68 GLY C N 1
ATOM 1913 C CA . GLY C 1 58 ? 37.59254 57.59773 50.92904 1.000 76.15211 68 GLY C CA 1
ATOM 1914 C C . GLY C 1 58 ? 36.39421 58.22023 51.61126 1.000 77.26909 68 GLY C C 1
ATOM 1915 O O . GLY C 1 58 ? 36.51840 58.99460 52.56720 1.000 88.70575 68 GLY C O 1
ATOM 1916 N N . LYS C 1 59 ? 35.21901 57.86620 51.09491 1.000 75.30860 69 LYS C N 1
ATOM 1917 C CA . LYS C 1 59 ? 33.94428 58.36684 51.58834 1.000 78.56224 69 LYS C CA 1
ATOM 1918 C C . LYS C 1 59 ? 32.98216 57.20424 51.79248 1.000 77.39188 69 LYS C C 1
ATOM 1919 O O . LYS C 1 59 ? 33.23312 56.07520 51.36327 1.000 73.41947 69 LYS C O 1
ATOM 1925 N N . VAL C 1 60 ? 31.86802 57.49573 52.45687 1.000 81.88795 70 VAL C N 1
ATOM 1926 C CA . VAL C 1 60 ? 30.78740 56.53763 52.65838 1.000 83.77101 70 VAL C CA 1
ATOM 1927 C C . VAL C 1 60 ? 29.70265 56.85728 51.63872 1.000 92.37218 70 VAL C C 1
ATOM 1928 O O . VAL C 1 60 ? 29.03616 57.89357 51.73086 1.000 91.74212 70 VAL C O 1
ATOM 1932 N N . THR C 1 61 ? 29.52241 55.97102 50.66071 1.000 78.23055 71 THR C N 1
ATOM 1933 C CA . THR C 1 61 ? 28.55974 56.20376 49.58830 1.000 82.08710 71 THR C CA 1
ATOM 1934 C C . THR C 1 61 ? 27.17717 55.65978 49.93797 1.000 92.79563 71 THR C C 1
ATOM 1935 O O . THR C 1 61 ? 26.19761 56.41115 49.97105 1.000 97.94279 71 THR C O 1
ATOM 1939 N N . ASP C 1 62 ? 27.08566 54.35843 50.19930 1.000 110.27614 72 ASP C N 1
ATOM 1940 C CA . ASP C 1 62 ? 25.81147 53.69833 50.43047 1.000 123.17069 72 ASP C CA 1
ATOM 1941 C C . ASP C 1 62 ? 25.84336 52.95259 51.75839 1.000 109.70566 72 ASP C C 1
ATOM 1942 O O . ASP C 1 62 ? 26.90768 52.62269 52.28842 1.000 103.19881 72 ASP C O 1
ATOM 1947 N N . ILE C 1 63 ? 24.65033 52.70101 52.29574 1.000 105.97135 73 ILE C N 1
ATOM 1948 C CA . ILE C 1 63 ? 24.48351 51.92118 53.51663 1.000 96.44511 73 ILE C CA 1
ATOM 1949 C C . ILE C 1 63 ? 23.13419 51.21493 53.45465 1.000 98.38108 73 ILE C C 1
ATOM 1950 O O . ILE C 1 63 ? 22.07883 51.85914 53.47251 1.000 98.36279 73 ILE C O 1
ATOM 1955 N N . SER C 1 64 ? 23.15747 49.88823 53.36824 1.000 90.54831 74 SER C N 1
ATOM 1956 C CA . SER C 1 64 ? 21.95487 49.09469 53.16783 1.000 102.29180 74 SER C CA 1
ATOM 1957 C C . SER C 1 64 ? 21.63518 48.27472 54.41109 1.000 103.62540 74 SER C C 1
ATOM 1958 O O . SER C 1 64 ? 22.52762 47.89482 55.17480 1.000 105.40416 74 SER C O 1
ATOM 1961 N N . TYR C 1 65 ? 20.34652 47.99891 54.59885 1.000 106.12885 75 TYR C N 1
ATOM 1962 C CA . TYR C 1 65 ? 19.85218 47.23690 55.73696 1.000 108.58320 75 TYR C CA 1
ATOM 1963 C C . TYR C 1 65 ? 19.07806 46.02898 55.23171 1.000 124.32102 75 TYR C C 1
ATOM 1964 O O . TYR C 1 65 ? 18.22326 46.15984 54.34949 1.000 133.46649 75 TYR C O 1
ATOM 1973 N N . SER C 1 66 ? 19.37735 44.85900 55.79150 1.000 143.15706 76 SER C N 1
ATOM 1974 C CA . SER C 1 66 ? 18.67170 43.62470 55.45509 1.000 148.22703 76 SER C CA 1
ATOM 1975 C C . SER C 1 66 ? 18.45945 42.84380 56.74351 1.000 149.73249 76 SER C C 1
ATOM 1976 O O . SER C 1 66 ? 19.42511 42.36168 57.34268 1.000 155.35421 76 SER C O 1
ATOM 1979 N N . GLY C 1 67 ? 17.20338 42.71908 57.16673 1.000 152.41196 77 GLY C N 1
ATOM 1980 C CA . GLY C 1 67 ? 16.92612 42.07174 58.43782 1.000 157.08061 77 GLY C CA 1
ATOM 1981 C C . GLY C 1 67 ? 17.41684 42.92198 59.59413 1.000 160.64027 77 GLY C C 1
ATOM 1982 O O . GLY C 1 67 ? 17.21536 44.14111 59.63229 1.000 160.02851 77 GLY C O 1
ATOM 1983 N N . ASN C 1 68 ? 18.07530 42.27264 60.55531 1.000 165.79066 78 ASN C N 1
ATOM 1984 C CA . ASN C 1 68 ? 18.69466 42.96021 61.68132 1.000 162.37805 78 ASN C CA 1
ATOM 1985 C C . ASN C 1 68 ? 20.18897 43.17860 61.47037 1.000 153.94564 78 ASN C C 1
ATOM 1986 O O . ASN C 1 68 ? 20.95881 43.19463 62.43701 1.000 147.46601 78 ASN C O 1
ATOM 1991 N N . GLN C 1 69 ? 20.61370 43.34233 60.22166 1.000 152.16877 79 GLN C N 1
ATOM 1992 C CA . GLN C 1 69 ? 21.99394 43.65208 59.88573 1.000 136.57912 79 GLN C CA 1
ATOM 1993 C C . GLN C 1 69 ? 22.06021 45.00054 59.18019 1.000 119.76896 79 GLN C C 1
ATOM 1994 O O . GLN C 1 69 ? 21.04116 45.59203 58.81284 1.000 119.48671 79 GLN C O 1
ATOM 2000 N N . ALA C 1 70 ? 23.2873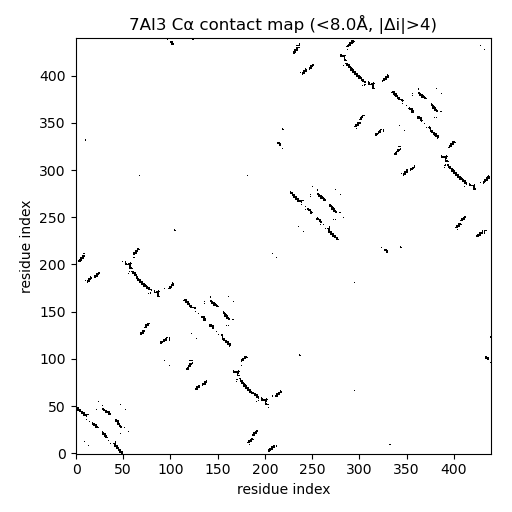1 45.48134 58.99367 1.000 103.00596 80 ALA C N 1
ATOM 2001 C CA . ALA C 1 70 ? 23.52844 46.73721 58.29602 1.000 99.44360 80 ALA C CA 1
ATOM 2002 C C . ALA C 1 70 ? 24.97016 46.74346 57.81558 1.000 106.39545 80 ALA C C 1
ATOM 2003 O O . ALA C 1 70 ? 25.88331 46.45764 58.59549 1.000 108.22562 80 ALA C O 1
ATOM 2005 N N . ARG C 1 71 ? 25.17111 47.05961 56.53898 1.000 100.56347 81 ARG C N 1
ATOM 2006 C CA . ARG C 1 71 ? 26.49776 47.07406 55.94152 1.000 99.72105 81 ARG C CA 1
ATOM 2007 C C . ARG C 1 71 ? 26.75175 48.41767 55.27577 1.000 92.43587 81 ARG C C 1
ATOM 2008 O O . ARG C 1 71 ? 25.85130 49.00105 54.66469 1.000 92.26277 81 ARG C O 1
ATOM 2016 N N . LEU C 1 72 ? 27.98119 48.90418 55.40499 1.000 84.93667 82 LEU C N 1
ATOM 2017 C CA . LEU C 1 72 ? 28.39642 50.14789 54.77687 1.000 81.96516 82 LEU C CA 1
ATOM 2018 C C . LEU C 1 72 ? 29.02668 49.86876 53.41997 1.000 94.36805 82 LEU C C 1
ATOM 2019 O O . LEU C 1 72 ? 29.63736 48.82006 53.20222 1.000 100.34660 82 LEU C O 1
ATOM 2024 N N . LYS C 1 73 ? 28.86847 50.81857 52.50309 1.000 93.76804 83 LYS C N 1
ATOM 2025 C CA . LYS C 1 73 ? 29.53858 50.77912 51.20828 1.000 95.28451 83 LYS C CA 1
ATOM 2026 C C . LYS C 1 73 ? 30.52783 51.93663 51.16638 1.000 85.92776 83 LYS C C 1
ATOM 2027 O O . LYS C 1 73 ? 30.12599 53.10555 51.14617 1.000 75.78733 83 LYS C O 1
ATOM 2033 N N . LEU C 1 74 ? 31.81629 51.61073 51.16138 1.000 82.69024 84 LEU C N 1
ATOM 2034 C CA . LEU C 1 74 ? 32.88353 52.60088 51.16207 1.000 81.84685 84 LEU C CA 1
ATOM 2035 C C . LEU C 1 74 ? 33.52193 52.66206 49.78254 1.000 90.20563 84 LEU C C 1
ATOM 2036 O O . LEU C 1 74 ? 33.81012 51.62233 49.18127 1.000 91.76064 84 LEU C O 1
ATOM 2041 N N . ALA C 1 75 ? 33.73328 53.87590 49.28498 1.000 83.62847 85 ALA C N 1
ATOM 2042 C CA . ALA C 1 75 ? 34.46506 54.11236 48.04395 1.000 80.49860 85 ALA C CA 1
ATOM 2043 C C . ALA C 1 75 ? 35.83106 54.66893 48.42904 1.000 81.01922 85 ALA C C 1
ATOM 2044 O O . ALA C 1 75 ? 35.95357 55.84204 48.79150 1.000 85.49246 85 ALA C O 1
ATOM 2046 N N . ILE C 1 76 ? 36.85474 53.82359 48.35400 1.000 83.19091 86 ILE C N 1
ATOM 2047 C CA . ILE C 1 76 ? 38.20842 54.17263 48.76770 1.000 87.59046 86 ILE C CA 1
ATOM 2048 C C . ILE C 1 76 ? 39.06511 54.35163 47.52339 1.000 87.90687 86 ILE C C 1
ATOM 2049 O O . ILE C 1 76 ? 39.00064 53.53619 46.59505 1.000 90.37770 86 ILE C O 1
ATOM 2054 N N . ASP C 1 77 ? 39.85696 55.42279 47.50353 1.000 88.80456 87 ASP C N 1
ATOM 2055 C CA . ASP C 1 77 ? 40.77860 55.65960 46.40128 1.000 92.77194 87 ASP C CA 1
ATOM 2056 C C . ASP C 1 77 ? 41.73622 54.48362 46.25396 1.000 100.44275 87 ASP C C 1
ATOM 2057 O O . ASP C 1 77 ? 42.26347 53.96208 47.23976 1.000 107.82184 87 ASP C O 1
ATOM 2062 N N . SER C 1 78 ? 41.95516 54.06309 45.00586 1.000 113.41015 88 SER C N 1
ATOM 2063 C CA . SER C 1 78 ? 42.80664 52.90518 44.75495 1.000 103.79138 88 SER C CA 1
ATOM 2064 C C . SER C 1 78 ? 44.26563 53.19104 45.08585 1.000 106.64704 88 SER C C 1
ATOM 2065 O O . SER C 1 78 ? 45.02467 52.26073 45.38490 1.000 121.09899 88 SER C O 1
ATOM 2068 N N . GLY C 1 79 ? 44.67562 54.45977 45.04037 1.000 103.68863 89 GLY C N 1
ATOM 2069 C CA . GLY C 1 79 ? 46.06476 54.78437 45.32536 1.000 126.65305 89 GLY C CA 1
ATOM 2070 C C . GLY C 1 79 ? 46.43356 54.56015 46.77984 1.000 128.47531 89 GLY C C 1
ATOM 2071 O O . GLY C 1 79 ? 47.47459 53.97031 47.08583 1.000 130.01126 89 GLY C O 1
ATOM 2072 N N . GLU C 1 80 ? 45.58686 55.02808 47.69588 1.000 143.48827 90 GLU C N 1
ATOM 2073 C CA . GLU C 1 80 ? 45.82585 54.84795 49.12144 1.000 128.04839 90 GLU C CA 1
ATOM 2074 C C . GLU C 1 80 ? 45.33567 53.50540 49.64815 1.000 122.59010 90 GLU C C 1
ATOM 2075 O O . GLU C 1 80 ? 45.64481 53.15738 50.79396 1.000 122.14855 90 GLU C O 1
ATOM 2081 N N . MET C 1 81 ? 44.58395 52.74443 48.85069 1.000 99.66485 91 MET C N 1
ATOM 2082 C CA . MET C 1 81 ? 44.09640 51.45088 49.31270 1.000 104.54476 91 MET C CA 1
ATOM 2083 C C . MET C 1 81 ? 45.19912 50.40326 49.38520 1.000 108.22246 91 MET C C 1
ATOM 2084 O O . MET C 1 81 ? 44.99872 49.35997 50.01683 1.000 104.54717 91 MET C O 1
ATOM 2089 N N . GLY C 1 82 ? 46.34930 50.65158 48.75923 1.000 106.39299 92 GLY C N 1
ATOM 2090 C CA . GLY C 1 82 ? 47.49753 49.78211 48.92351 1.000 108.92755 92 GLY C CA 1
ATOM 2091 C C . GLY C 1 82 ? 48.29410 50.01898 50.18621 1.000 108.22958 92 GLY C C 1
ATOM 2092 O O . GLY C 1 82 ? 49.13265 49.18528 50.54147 1.000 115.10100 92 GLY C O 1
ATOM 2093 N N . PHE C 1 83 ? 48.05072 51.13507 50.87020 1.000 112.76069 93 PHE C N 1
ATOM 2094 C CA . PHE C 1 83 ? 48.71764 51.45541 52.12463 1.000 127.14485 93 PHE C CA 1
ATOM 2095 C C . PHE C 1 83 ? 47.96066 50.94557 53.34342 1.000 116.14437 93 PHE C C 1
ATOM 2096 O O . PHE C 1 83 ? 48.39368 51.19541 54.47314 1.000 115.35980 93 PHE C O 1
ATOM 2104 N N . ILE C 1 84 ? 46.85182 50.24607 53.14603 1.000 110.96935 94 ILE C N 1
ATOM 2105 C CA . ILE C 1 84 ? 46.00484 49.75483 54.22750 1.000 102.12380 94 ILE C CA 1
ATOM 2106 C C . ILE C 1 84 ? 46.18580 48.24178 54.31803 1.000 102.61645 94 ILE C C 1
ATOM 2107 O O . ILE C 1 84 ? 45.95574 47.53967 53.32560 1.000 114.96304 94 ILE C O 1
ATOM 2112 N N . PRO C 1 85 ? 46.59659 47.70444 55.46631 1.000 103.33728 95 PRO C N 1
ATOM 2113 C CA . PRO C 1 85 ? 46.70912 46.24713 55.59492 1.000 102.02874 95 PRO C CA 1
ATOM 2114 C C . PRO C 1 85 ? 45.35209 45.57461 55.45741 1.000 107.43324 95 PRO C C 1
ATOM 2115 O O . PRO C 1 85 ? 44.30729 46.16958 55.72898 1.000 104.83874 95 PRO C O 1
ATOM 2119 N N . SER C 1 86 ? 45.38045 44.31093 55.02860 1.000 116.51811 96 SER C N 1
ATOM 2120 C CA . SER C 1 86 ? 44.13687 43.58213 54.79854 1.000 115.62798 96 SER C CA 1
ATOM 2121 C C . SER C 1 86 ? 43.40858 43.29154 56.10527 1.000 108.94212 96 SER C C 1
ATOM 2122 O O . SER C 1 86 ? 42.17414 43.34377 56.15747 1.000 106.13935 96 SER C O 1
ATOM 2125 N N . ASN C 1 87 ? 44.15025 42.98607 57.16997 1.000 121.09901 97 ASN C N 1
ATOM 2126 C CA . ASN C 1 87 ? 43.56158 42.65050 58.45879 1.000 111.60543 97 ASN C CA 1
ATOM 2127 C C . ASN C 1 87 ? 43.33386 43.87226 59.34277 1.000 110.63954 97 ASN C C 1
ATOM 2128 O O . ASN C 1 87 ? 43.14061 43.7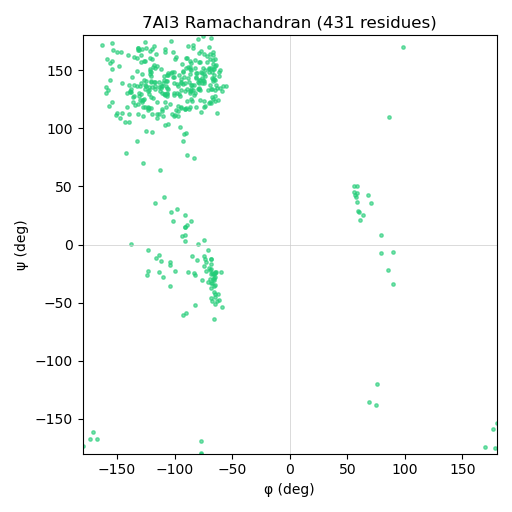1982 60.55476 1.000 122.06994 97 ASN C O 1
ATOM 2133 N N . ALA C 1 88 ? 43.35679 45.07222 58.76909 1.000 106.77728 98 ALA C N 1
ATOM 2134 C CA . ALA C 1 88 ? 43.15430 46.28045 59.55351 1.000 103.37901 98 ALA C CA 1
ATOM 2135 C C . ALA C 1 88 ? 41.73165 46.33893 60.09893 1.000 95.26542 98 ALA C C 1
ATOM 2136 O O . ALA C 1 88 ? 40.79172 45.79493 59.51303 1.000 99.46141 98 ALA C O 1
ATOM 2138 N N . THR C 1 89 ? 41.58297 47.00232 61.23962 1.000 95.62225 99 THR C N 1
ATOM 2139 C CA . THR C 1 89 ? 40.28878 47.18585 61.87707 1.000 95.77720 99 THR C CA 1
ATOM 2140 C C . THR C 1 89 ? 39.76332 48.59185 61.60591 1.000 88.58148 99 THR C C 1
ATOM 2141 O O . THR C 1 89 ? 40.49154 49.48342 61.16478 1.000 89.81829 99 THR C O 1
ATOM 2145 N N . VAL C 1 90 ? 38.47515 48.78182 61.87856 1.000 85.82378 100 VAL C N 1
ATOM 2146 C CA . VAL C 1 90 ? 37.77762 50.02342 61.57105 1.000 86.24117 100 VAL C CA 1
ATOM 2147 C C . VAL C 1 90 ? 37.13980 50.56632 62.84280 1.000 85.88736 100 VAL C C 1
ATOM 2148 O O . VAL C 1 90 ? 36.55337 49.81306 63.62799 1.000 77.48622 100 VAL C O 1
ATOM 2152 N N . ARG C 1 91 ? 37.26494 51.87669 63.04454 1.000 85.45693 101 ARG C N 1
ATOM 2153 C CA . ARG C 1 91 ? 36.69807 52.57089 64.19260 1.000 82.16089 101 ARG C CA 1
ATOM 2154 C C . ARG C 1 91 ? 35.69103 53.60249 63.70654 1.000 73.87324 101 ARG C C 1
ATOM 2155 O O . ARG C 1 91 ? 36.02143 54.45337 62.87353 1.000 79.11375 101 ARG C O 1
ATOM 2163 N N . ILE C 1 92 ? 34.47161 53.53282 64.23266 1.000 69.59302 102 ILE C N 1
ATOM 2164 C CA . ILE C 1 92 ? 33.38143 54.41085 63.82257 1.000 66.68212 102 ILE C CA 1
ATOM 2165 C C . ILE C 1 92 ? 33.00017 55.27817 65.01368 1.000 80.12952 102 ILE C C 1
ATOM 2166 O O . ILE C 1 92 ? 32.41141 54.78635 65.98505 1.000 83.09150 102 ILE C O 1
ATOM 2171 N N . ALA C 1 93 ? 33.32917 56.56557 64.94062 1.000 87.31823 103 ALA C N 1
ATOM 2172 C CA . ALA C 1 93 ? 32.94394 57.52344 65.96685 1.000 75.26574 103 ALA C CA 1
ATOM 2173 C C . ALA C 1 93 ? 31.57763 58.11182 65.64274 1.000 87.15653 103 ALA C C 1
ATOM 2174 O O . ALA C 1 93 ? 31.25230 58.34941 64.47624 1.000 88.40918 103 ALA C O 1
ATOM 2176 N N . GLY C 1 94 ? 30.78160 58.34387 66.67817 1.000 70.04091 104 GLY C N 1
ATOM 2177 C CA . GLY C 1 94 ? 29.45779 58.88982 66.46652 1.000 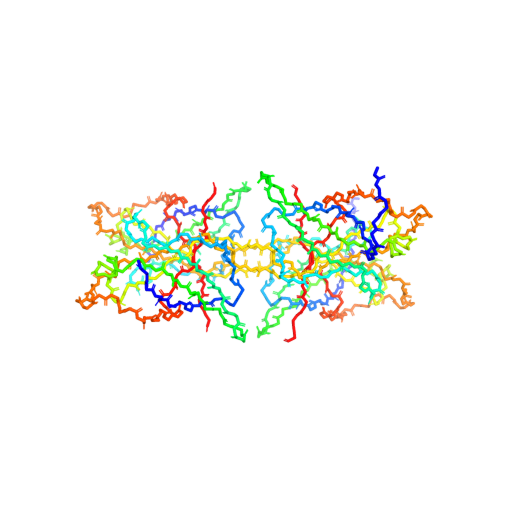69.65920 104 GLY C CA 1
ATOM 2178 C C . GLY C 1 94 ? 28.77742 59.21828 67.77580 1.000 72.80147 104 GLY C C 1
ATOM 2179 O O . GLY C 1 94 ? 29.40244 59.23855 68.83740 1.000 82.18270 104 GLY C O 1
ATOM 2180 N N . ASN C 1 95 ? 27.47434 59.47775 67.68194 1.000 69.28750 105 ASN C N 1
ATOM 2181 C CA . ASN C 1 95 ? 26.66727 59.84259 68.83648 1.000 69.82846 105 ASN C CA 1
ATOM 2182 C C . ASN C 1 95 ? 25.30546 59.17124 68.73444 1.000 65.87282 105 ASN C C 1
ATOM 2183 O O . ASN C 1 95 ? 24.89315 58.71145 67.66697 1.000 57.66145 105 ASN C O 1
ATOM 2188 N N . THR C 1 96 ? 24.60832 59.11977 69.86630 1.000 83.03363 106 THR C N 1
ATOM 2189 C CA . THR C 1 96 ? 23.26683 58.55579 69.90632 1.000 67.62476 106 THR C CA 1
ATOM 2190 C C . THR C 1 96 ? 22.25705 59.60261 69.45504 1.000 70.59472 106 THR C C 1
ATOM 2191 O O . THR C 1 96 ? 22.27201 60.74014 69.93569 1.000 91.32645 106 THR C O 1
ATOM 2195 N N . ILE C 1 97 ? 21.38179 59.21881 68.52667 1.000 67.13249 107 ILE C N 1
ATOM 2196 C CA . ILE C 1 97 ? 20.38901 60.12051 67.96219 1.000 61.54163 107 ILE C CA 1
ATOM 2197 C C . ILE C 1 97 ? 19.02455 59.44303 68.00370 1.000 63.13180 107 ILE C C 1
ATOM 2198 O O . ILE C 1 97 ? 18.90564 58.24189 68.24752 1.000 56.55610 107 ILE C O 1
ATOM 2203 N N . PHE C 1 98 ? 17.98635 60.24020 67.75760 1.000 54.05580 108 PHE C N 1
ATOM 2204 C CA . PHE C 1 98 ? 16.60343 59.77546 67.79006 1.000 48.65341 108 PHE C CA 1
ATOM 2205 C C . PHE C 1 98 ? 16.12123 59.57622 66.35673 1.000 64.64794 108 PHE C C 1
ATOM 2206 O O . PHE C 1 98 ? 15.97583 60.54452 65.60284 1.000 72.62419 108 PHE C O 1
ATOM 2214 N N . GLY C 1 99 ? 15.87841 58.32092 65.98373 1.000 60.70097 109 GLY C N 1
ATOM 2215 C CA . GLY C 1 99 ? 15.38790 58.00185 64.65765 1.000 56.64154 109 GLY C CA 1
ATOM 2216 C C . GLY C 1 99 ? 13.87614 57.99105 64.57622 1.000 60.14009 109 GLY C C 1
ATOM 2217 O O . GLY C 1 99 ? 13.23402 56.98544 64.89169 1.000 61.77920 109 GLY C O 1
ATOM 2218 N N . ALA C 1 100 ? 13.29949 59.10815 64.14710 1.000 62.89571 110 ALA C N 1
ATOM 2219 C CA . ALA C 1 100 ? 11.85417 59.26205 64.10140 1.000 55.61833 110 ALA C CA 1
ATOM 2220 C C . ALA C 1 100 ? 11.24858 58.44774 62.96304 1.000 67.64785 110 ALA C C 1
ATOM 2221 O O . ALA C 1 100 ? 11.87480 58.22984 61.92104 1.000 72.61205 110 ALA C O 1
ATOM 2223 N N . LYS C 1 101 ? 10.00591 58.00252 63.17069 1.000 63.87821 111 LYS C N 1
ATOM 2224 C CA . LYS C 1 101 ? 9.28906 57.21512 62.17844 1.000 71.77215 111 LYS C CA 1
ATOM 2225 C C . LYS C 1 101 ? 7.95698 57.81107 61.74951 1.000 71.80783 111 LYS C C 1
ATOM 2226 O O . LYS C 1 101 ? 7.48704 57.48585 60.65322 1.000 87.28159 111 LYS C O 1
ATOM 2232 N N . SER C 1 102 ? 7.33799 58.66190 62.56544 1.000 76.07777 112 SER C N 1
ATOM 2233 C CA . SER C 1 102 ? 6.03263 59.21233 62.22915 1.000 62.10553 112 SER C CA 1
ATOM 2234 C C . SER C 1 102 ? 5.80758 60.49417 63.01710 1.000 62.56618 112 SER C C 1
ATOM 2235 O O . SER C 1 102 ? 6.44901 60.73984 64.04247 1.000 81.37610 112 SER C O 1
ATOM 2238 N N . VAL C 1 103 ? 4.88408 61.31003 62.51516 1.000 56.21899 113 VAL C N 1
ATOM 2239 C CA . VAL C 1 103 ? 4.45467 62.53905 63.16982 1.000 57.43897 113 VAL C CA 1
ATOM 2240 C C . VAL C 1 103 ? 2.95296 62.45128 63.39961 1.000 59.61982 113 VAL C C 1
ATOM 2241 O O . VAL C 1 103 ? 2.20473 62.03171 62.50898 1.000 65.67292 113 VAL C O 1
ATOM 2245 N N . GLU C 1 104 ? 2.51292 62.84122 64.59528 1.000 53.75336 114 GLU C N 1
ATOM 2246 C CA . GLU C 1 104 ? 1.09944 62.78702 64.94028 1.000 48.50639 114 GLU C CA 1
ATOM 2247 C C . GLU C 1 104 ? 0.70635 64.04571 65.69412 1.000 52.35554 114 GLU C C 1
ATOM 2248 O O . GLU C 1 104 ? 1.38026 64.43581 66.65008 1.000 58.53493 114 GLU C O 1
ATOM 2254 N N . PHE C 1 105 ? -0.38389 64.67274 65.26579 1.000 54.88559 115 PHE C N 1
ATOM 2255 C CA . PHE C 1 105 ? -0.96327 65.78850 66.00273 1.000 59.67123 115 PHE C CA 1
ATOM 2256 C C . PHE C 1 105 ? -1.88746 65.24591 67.08675 1.000 64.74386 115 PHE C C 1
ATOM 2257 O O . PHE C 1 105 ? -2.81788 64.48734 66.79711 1.000 67.11034 115 PHE C O 1
ATOM 2265 N N . ILE C 1 106 ? -1.62844 65.62634 68.32817 1.000 59.63736 116 ILE C N 1
ATOM 2266 C CA . ILE C 1 106 ? -2.41122 65.17613 69.47942 1.000 65.59135 116 ILE C CA 1
ATOM 2267 C C . ILE C 1 106 ? -3.45189 66.23878 69.79094 1.000 67.53351 116 ILE C C 1
ATOM 2268 O O . ILE C 1 106 ? -3.09889 67.42128 69.90456 1.000 62.50485 116 ILE C O 1
ATOM 2273 N N . PRO C 1 107 ? -4.72732 65.87928 69.93175 1.000 66.47428 117 PRO C N 1
ATOM 2274 C CA . PRO C 1 107 ? -5.74420 66.86888 70.28594 1.000 61.89028 117 PRO C CA 1
ATOM 2275 C C . PRO C 1 107 ? -5.53283 67.37497 71.70147 1.000 68.21809 117 PRO C C 1
ATOM 2276 O O . PRO C 1 107 ? -5.12350 66.61280 72.59103 1.000 77.56133 117 PRO C O 1
ATOM 2280 N N . PRO C 1 108 ? -5.78416 68.65396 71.94841 1.000 59.73369 118 PRO C N 1
ATOM 2281 C CA . PRO C 1 108 ? -5.63841 69.20721 73.29746 1.000 72.15175 118 PRO C CA 1
ATOM 2282 C C . PRO C 1 108 ? -6.82774 68.81741 74.16933 1.000 85.37054 118 PRO C C 1
ATOM 2283 O O . PRO C 1 108 ? -7.74911 68.12620 73.73902 1.000 84.93789 118 PRO C O 1
ATOM 2287 N N . LYS C 1 109 ? -6.78954 69.27739 75.42128 1.000 91.11227 119 LYS C N 1
ATOM 2288 C CA . LYS C 1 109 ? -7.91058 69.04283 76.32578 1.000 87.20739 119 LYS C CA 1
ATOM 2289 C C . LYS C 1 109 ? -9.16045 69.76109 75.83397 1.000 79.19087 119 LYS C C 1
ATOM 2290 O O . LYS C 1 109 ? -10.23228 69.15753 75.70951 1.000 82.28177 119 LYS C O 1
ATOM 2296 N N . THR C 1 110 ? -9.03651 71.05421 75.54358 1.000 82.86048 120 THR C N 1
ATOM 2297 C CA . THR C 1 110 ? -10.11598 71.84536 74.96065 1.000 86.73628 120 THR C CA 1
ATOM 2298 C C . THR C 1 110 ? -9.56243 72.54602 73.72898 1.000 84.82776 120 THR C C 1
ATOM 2299 O O . THR C 1 110 ? -8.56663 73.29281 73.83681 1.000 86.52732 120 THR C O 1
ATOM 2303 N N . PRO C 1 111 ? -10.15103 72.34855 72.55110 1.000 75.98510 121 PRO C N 1
ATOM 2304 C CA . PRO C 1 111 ? -9.58846 72.94113 71.33351 1.000 85.20205 121 PRO C CA 1
ATOM 2305 C C . PRO C 1 111 ? -9.99299 74.39685 71.16244 1.000 85.95190 121 PRO C C 1
ATOM 2306 O O . PRO C 1 111 ? -11.11278 74.79774 71.48950 1.000 91.92194 121 PRO C O 1
ATOM 2310 N N . SER C 1 112 ? -9.06050 75.19035 70.64266 1.000 87.46916 122 SER C N 1
ATOM 2311 C CA . SER C 1 112 ? -9.36979 76.56440 70.29150 1.000 89.07597 122 SER C CA 1
ATOM 2312 C C . SER C 1 112 ? -10.29437 76.58922 69.07469 1.000 87.79358 122 SER C C 1
ATOM 2313 O O . SER C 1 112 ? -10.27073 75.67128 68.25021 1.000 88.80664 122 SER C O 1
ATOM 2316 N N . PRO C 1 113 ? -11.12713 77.62616 68.94177 1.000 93.37178 123 PRO C N 1
ATOM 2317 C CA . PRO C 1 113 ? -12.04808 77.66309 67.79218 1.000 109.52993 123 PRO C CA 1
ATOM 2318 C C . PRO C 1 113 ? -11.33853 77.76978 66.45407 1.000 100.94021 123 PRO C C 1
ATOM 2319 O O . PRO C 1 113 ? -11.80610 77.19564 65.46285 1.000 87.93155 123 PRO C O 1
ATOM 2323 N N . LYS C 1 114 ? -10.22300 78.48472 66.39636 1.000 99.10136 124 LYS C N 1
ATOM 2324 C CA . LYS C 1 114 ? -9.49637 78.63476 65.14146 1.000 88.79757 124 LYS C CA 1
ATOM 2325 C C . LYS C 1 114 ? -8.68817 77.37490 64.85226 1.000 85.87670 124 LYS C C 1
ATOM 2326 O O . LYS C 1 114 ? -7.99772 76.87085 65.74340 1.000 88.35928 124 LYS C O 1
ATOM 2332 N N . PRO C 1 115 ? -8.74464 76.84581 63.63743 1.000 79.62278 125 PRO C N 1
ATOM 2333 C CA . PRO C 1 115 ? -8.00331 75.62626 63.30756 1.000 80.97614 125 PRO C CA 1
ATOM 2334 C C . PRO C 1 115 ? -6.52277 75.93038 63.10318 1.000 80.63106 125 PRO C C 1
ATOM 2335 O O . PRO C 1 115 ? -6.07145 77.06753 63.22117 1.000 85.00320 125 PRO C O 1
ATOM 2339 N N . LEU C 1 116 ? -5.76750 74.88004 62.79047 1.000 75.65939 126 LEU C N 1
ATOM 2340 C CA . LEU C 1 116 ? -4.35120 75.03699 62.48772 1.000 77.34839 126 LEU C CA 1
ATOM 2341 C C . LEU C 1 116 ? -4.18751 75.90420 61.24607 1.000 83.27158 126 LEU C C 1
ATOM 2342 O O . LEU C 1 116 ? -4.75394 75.60547 60.19003 1.000 93.88884 126 LEU C O 1
ATOM 2347 N N . SER C 1 117 ? -3.42691 76.98459 61.37741 1.000 91.11443 127 SER C N 1
ATOM 2348 C CA . SER C 1 117 ? -3.30597 77.94079 60.28870 1.000 89.38584 127 SER C CA 1
ATOM 2349 C C . SER C 1 117 ? -2.20364 77.52279 59.31970 1.000 89.52423 127 SER C C 1
ATOM 2350 O O . SER C 1 117 ? -1.24420 76.85198 59.71212 1.000 88.86353 127 SER C O 1
ATOM 2353 N N . PRO C 1 118 ? -2.32877 77.88196 58.04179 1.000 97.32401 128 PRO C N 1
ATOM 2354 C CA . PRO C 1 118 ? -1.23726 77.61903 57.09747 1.000 80.09081 128 PRO C CA 1
ATOM 2355 C C . PRO C 1 118 ? 0.03620 78.34077 57.51417 1.000 82.41409 128 PRO C C 1
ATOM 2356 O O . PRO C 1 118 ? -0.00132 79.39838 58.14767 1.000 95.35598 128 PRO C O 1
ATOM 2360 N N . ASN C 1 119 ? 1.17475 77.74426 57.15310 1.000 75.04590 129 ASN C N 1
ATOM 2361 C CA . ASN C 1 119 ? 2.49697 78.24086 57.53992 1.000 80.16884 129 ASN C CA 1
ATOM 2362 C C . ASN C 1 119 ? 2.65895 78.29683 59.05717 1.000 78.69250 129 ASN C C 1
ATOM 2363 O O . ASN C 1 119 ? 3.40649 79.12662 59.58152 1.000 88.54497 129 ASN C O 1
ATOM 2368 N N . ALA C 1 120 ? 1.96450 77.41466 59.77315 1.000 72.99813 130 ALA C N 1
ATOM 2369 C CA . ALA C 1 120 ? 2.08906 77.36177 61.22246 1.000 71.55263 130 ALA C CA 1
ATOM 2370 C C . ALA C 1 120 ? 3.47237 76.86576 61.62607 1.000 69.35599 130 ALA C C 1
ATOM 2371 O O . ALA C 1 120 ? 4.12698 76.11381 60.89917 1.000 76.56356 130 ALA C O 1
ATOM 2373 N N . HIS C 1 121 ? 3.91575 77.29785 62.80390 1.000 66.83671 131 HIS C N 1
ATOM 2374 C CA . HIS C 1 121 ? 5.20915 76.90088 63.35669 1.000 67.68070 131 HIS C CA 1
ATOM 2375 C C . HIS C 1 121 ? 4.96506 76.31218 64.74222 1.000 70.10390 131 HIS C C 1
ATOM 2376 O O . HIS C 1 121 ? 4.82883 77.05131 65.72133 1.000 74.98786 131 HIS C O 1
ATOM 2383 N N . VAL C 1 122 ? 4.90428 74.98460 64.82216 1.000 65.41101 132 VAL C N 1
ATOM 2384 C CA . VAL C 1 122 ? 4.71676 74.31612 66.10469 1.000 55.51581 132 VAL C CA 1
ATOM 2385 C C . VAL C 1 122 ? 6.02186 74.38239 66.88653 1.000 63.20152 132 VAL C C 1
ATOM 2386 O O . VAL C 1 122 ? 7.05121 73.85363 66.45044 1.000 65.13206 132 VAL C O 1
ATOM 2390 N N . ALA C 1 123 ? 5.98415 75.03550 68.04509 1.000 59.68366 133 ALA C N 1
ATOM 2391 C CA . ALA C 1 123 ? 7.18339 75.20991 68.84807 1.000 53.58545 133 ALA C CA 1
ATOM 2392 C C . ALA C 1 123 ? 7.64116 73.87825 69.43741 1.000 63.15344 133 ALA C C 1
ATOM 2393 O O . ALA C 1 123 ? 6.87564 72.91608 69.54790 1.000 77.88164 133 ALA C O 1
ATOM 2395 N N . ALA C 1 124 ? 8.91940 73.83750 69.82352 1.000 68.30611 134 ALA C N 1
ATOM 2396 C CA . ALA C 1 124 ? 9.50379 72.60318 70.33715 1.000 67.85715 134 ALA C CA 1
ATOM 2397 C C . ALA C 1 124 ? 8.89085 72.19352 71.67008 1.000 68.89590 134 ALA C C 1
ATOM 2398 O O . ALA C 1 124 ? 8.82904 70.99746 71.97845 1.000 67.48090 134 ALA C O 1
ATOM 2400 N N . SER C 1 125 ? 8.43582 73.16187 72.47056 1.000 69.76352 135 SER C N 1
ATOM 2401 C CA . SER C 1 125 ? 7.83394 72.83146 73.75848 1.000 57.94135 135 SER C CA 1
ATOM 2402 C C . SER C 1 125 ? 6.54694 72.03639 73.58846 1.000 69.96949 135 SER C C 1
ATOM 2403 O O . SER C 1 125 ? 6.15313 71.29202 74.49369 1.000 79.51708 135 SER C O 1
ATOM 2406 N N . GLN C 1 126 ? 5.88532 72.17230 72.43995 1.000 70.41170 136 GLN C N 1
ATOM 2407 C CA . GLN C 1 126 ? 4.65931 71.44647 72.14696 1.000 62.04863 136 GLN C CA 1
ATOM 2408 C C . GLN C 1 126 ? 4.91832 70.11483 71.45109 1.000 55.42116 136 GLN C C 1
ATOM 2409 O O . GLN C 1 126 ? 3.98503 69.52519 70.89372 1.000 54.50775 136 GLN C O 1
ATOM 2415 N N . VAL C 1 127 ? 6.15728 69.62957 71.47287 1.000 55.79285 137 VAL C N 1
ATOM 2416 C CA . VAL C 1 127 ? 6.53978 68.39498 70.79824 1.000 58.41109 137 VAL C CA 1
ATOM 2417 C C . VAL C 1 127 ? 6.92226 67.35927 71.84535 1.000 58.32385 137 VAL C C 1
ATOM 2418 O O . VAL C 1 127 ? 7.63754 67.66536 72.80571 1.000 69.63021 137 VAL C O 1
ATOM 2422 N N . GLN C 1 128 ? 6.44530 66.13158 71.65512 1.000 59.95520 138 GLN C N 1
ATOM 2423 C CA . GLN C 1 128 ? 6.67062 65.03119 72.58458 1.000 62.22366 138 GLN C CA 1
ATOM 2424 C C . GLN C 1 128 ? 7.33649 63.88746 71.83408 1.000 63.21715 138 GLN C C 1
ATOM 2425 O O . GLN C 1 128 ? 6.75525 63.34046 70.89096 1.000 73.24213 138 GLN C O 1
ATOM 2431 N N . LEU C 1 129 ? 8.55100 63.53044 72.24838 1.000 61.45686 139 LEU C N 1
ATOM 2432 C CA . LEU C 1 129 ? 9.31414 62.45812 71.61743 1.000 57.64979 139 LEU C CA 1
ATOM 2433 C C . LEU C 1 129 ? 9.11474 61.17687 72.41954 1.000 60.84503 139 LEU C C 1
ATOM 2434 O O . LEU C 1 129 ? 9.60205 61.05943 73.54811 1.000 71.21689 139 LEU C O 1
ATOM 2439 N N . GLU C 1 130 ? 8.40716 60.21816 71.83132 1.000 52.45037 140 GLU C N 1
ATOM 2440 C CA . GLU C 1 130 ? 8.08964 58.95491 72.47710 1.000 52.70255 140 GLU C CA 1
ATOM 2441 C C . GLU C 1 130 ? 8.94128 57.83536 71.89161 1.000 53.46034 140 GLU C C 1
ATOM 2442 O O . GLU C 1 130 ? 9.29720 57.85710 70.71009 1.000 68.95888 140 GLU C O 1
ATOM 2448 N N . LEU C 1 131 ? 9.26784 56.85516 72.73092 1.000 58.37662 141 LEU C N 1
ATOM 2449 C CA . LEU C 1 131 ? 9.98443 55.66849 72.28623 1.000 54.23408 141 LEU C CA 1
ATOM 2450 C C . LEU C 1 131 ? 8.99846 54.55804 71.95079 1.000 71.87852 141 LEU C C 1
ATOM 2451 O O . LEU C 1 131 ? 8.01317 54.34763 72.66377 1.000 92.46206 141 LEU C O 1
ATOM 2456 N N . GLU C 1 132 ? 9.27409 53.84849 70.86097 1.000 62.89317 142 GLU C N 1
ATOM 2457 C CA . GLU C 1 132 ? 8.37143 52.81698 70.37475 1.000 78.11533 142 GLU C CA 1
ATOM 2458 C C . GLU C 1 132 ? 8.56043 51.51894 71.15176 1.000 80.64225 142 GLU C C 1
ATOM 2459 O O . GLU C 1 132 ? 9.66459 51.18582 71.59250 1.000 94.35052 142 GLU C O 1
ATOM 2465 N N . HIS C 1 133 ? 7.46401 50.78377 71.31230 1.000 74.13267 143 HIS C N 1
ATOM 2466 C CA . HIS C 1 133 ? 7.46445 49.53071 72.04960 1.000 90.93852 143 HIS C CA 1
ATOM 2467 C C . HIS C 1 133 ? 7.89880 48.37578 71.14955 1.000 99.91763 143 HIS C C 1
ATOM 2468 O O . HIS C 1 133 ? 8.00877 48.50695 69.92844 1.000 100.50166 143 HIS C O 1
ATOM 2475 N N . HIS C 1 134 ? 8.14638 47.22819 71.77402 1.000 119.18782 144 HIS C N 1
ATOM 2476 C CA . HIS C 1 134 ? 8.55173 46.02633 71.05150 1.000 101.93802 144 HIS C CA 1
ATOM 2477 C C . HIS C 1 134 ? 7.96866 44.77629 71.70372 1.000 96.55381 144 HIS C C 1
ATOM 2478 O O . HIS C 1 134 ? 7.51532 43.85963 71.01795 1.000 111.05324 144 HIS C O 1
ATOM 2485 N N . ALA D 1 28 ? -5.92714 68.26575 45.19664 1.000 131.09509 38 ALA D N 1
ATOM 2486 C CA . ALA D 1 28 ? -4.84399 67.68388 45.97946 1.000 151.82757 38 ALA D CA 1
ATOM 2487 C C . ALA D 1 28 ? -3.99129 68.77577 46.62319 1.000 144.10886 38 ALA D C 1
ATOM 2488 O O . ALA D 1 28 ? -2.77093 68.64625 46.72418 1.000 128.87106 38 ALA D O 1
ATOM 2490 N N . SER D 1 29 ? -4.64773 69.84654 47.06231 1.000 136.84548 39 SER D N 1
ATOM 2491 C CA . SER D 1 29 ? -3.95080 70.97988 47.65095 1.000 130.57949 39 SER D CA 1
ATOM 2492 C C . SER D 1 29 ? -3.48799 70.65417 49.06563 1.000 102.78660 39 SER D C 1
ATOM 2493 O O . SER D 1 29 ? -4.19024 69.98217 49.82747 1.000 111.57078 39 SER D O 1
ATOM 2496 N N . THR D 1 30 ? -2.29359 71.13230 49.41161 1.000 98.47685 40 THR D N 1
ATOM 2497 C CA . THR D 1 30 ? -1.71900 70.94322 50.73531 1.000 101.65667 40 THR D CA 1
ATOM 2498 C C . THR D 1 30 ? -1.19682 72.27570 51.25777 1.000 98.58704 40 THR D C 1
ATOM 2499 O O . THR D 1 30 ? -1.07320 73.25666 50.51878 1.000 104.51879 40 THR D O 1
ATOM 2503 N N . ASP D 1 31 ? -0.88131 72.29828 52.55155 1.000 95.34167 41 ASP D N 1
ATOM 2504 C CA . ASP D 1 31 ? -0.31544 73.46822 53.20627 1.000 83.55197 41 ASP D CA 1
ATOM 2505 C C . ASP D 1 31 ? 0.96975 73.07822 53.92463 1.000 82.05094 41 ASP D C 1
ATOM 2506 O O . ASP D 1 31 ? 1.19139 71.91139 54.25856 1.000 70.16504 41 ASP D O 1
ATOM 2511 N N . THR D 1 32 ? 1.81634 74.07572 54.16477 1.000 87.82774 42 THR D N 1
ATOM 2512 C CA . THR D 1 32 ? 3.09482 73.88081 54.83631 1.000 78.59392 42 THR D CA 1
ATOM 2513 C C . THR D 1 32 ? 2.94323 74.16032 56.32649 1.000 80.02552 42 THR D C 1
ATOM 2514 O O . THR D 1 32 ? 2.35490 75.17419 56.71577 1.000 72.79086 42 THR D O 1
ATOM 2518 N N . VAL D 1 33 ? 3.46483 73.25510 57.15438 1.000 80.76041 43 VAL D N 1
ATOM 2519 C CA . VAL D 1 33 ? 3.47769 73.41977 58.60521 1.000 61.87598 43 VAL D CA 1
ATOM 2520 C C . VAL D 1 33 ? 4.85639 73.01671 59.10825 1.000 64.77149 43 VAL D C 1
ATOM 2521 O O . VAL D 1 33 ? 5.30073 71.88833 58.86944 1.000 69.27569 43 VAL D O 1
ATOM 2525 N N . THR D 1 34 ? 5.53036 73.92853 59.80197 1.000 70.27509 44 THR D N 1
ATOM 2526 C CA . THR D 1 34 ? 6.86418 73.68297 60.33088 1.000 66.97132 44 THR D CA 1
ATOM 2527 C C . THR D 1 34 ? 6.77529 73.26719 61.79361 1.000 62.85244 44 THR D C 1
ATOM 2528 O O . THR D 1 34 ? 6.01512 73.85138 62.57101 1.000 69.77375 44 THR D O 1
ATOM 2532 N N . VAL D 1 35 ? 7.55294 72.25104 62.16172 1.000 62.91883 45 VAL D N 1
ATOM 2533 C CA . VAL D 1 35 ? 7.58627 71.72950 63.52390 1.000 53.83216 45 VAL D CA 1
ATOM 2534 C C . VAL D 1 35 ? 9.03439 71.70633 63.99135 1.000 53.68666 45 VAL D C 1
ATOM 2535 O O . VAL D 1 35 ? 9.86790 71.00531 63.40466 1.000 66.37480 45 VAL D O 1
ATOM 2539 N N . SER D 1 36 ? 9.33198 72.46239 65.04427 1.000 57.33994 46 SER D N 1
ATOM 2540 C CA . SER D 1 36 ? 10.66553 72.45481 65.62618 1.000 56.64927 46 SER D CA 1
ATOM 2541 C C . SER D 1 36 ? 10.82856 71.26545 66.56581 1.000 62.58093 46 SER D C 1
ATOM 2542 O O . SER D 1 36 ? 9.86175 70.77064 67.15213 1.000 71.27968 46 SER D O 1
ATOM 2545 N N . SER D 1 37 ? 12.07261 70.80601 66.70457 1.000 65.50625 47 SER D N 1
ATOM 2546 C CA . SER D 1 37 ? 12.34614 69.61413 67.48932 1.000 57.45779 47 SER D CA 1
ATOM 2547 C C . SER D 1 37 ? 13.05458 69.96041 68.79295 1.000 68.47062 47 SER D C 1
ATOM 2548 O O . SER D 1 37 ? 13.91334 70.84922 68.81534 1.000 79.64583 47 SER D O 1
ATOM 2551 N N . PRO D 1 38 ? 12.71597 69.28044 69.89192 1.000 72.07539 48 PRO D N 1
ATOM 2552 C CA . PRO D 1 38 ? 13.46091 69.47981 71.14223 1.000 69.26367 48 PRO D CA 1
ATOM 2553 C C . PRO D 1 38 ? 14.88143 68.95270 71.02973 1.000 77.10646 48 PRO D C 1
ATOM 2554 O O . PRO D 1 38 ? 15.84207 69.63965 71.39104 1.000 98.93090 48 PRO D O 1
ATOM 2558 N N . ARG D 1 39 ? 15.02009 67.72816 70.52835 1.000 84.41464 49 ARG D N 1
ATOM 2559 C CA . ARG D 1 39 ? 16.33310 67.15309 70.27886 1.000 80.60695 49 ARG D CA 1
ATOM 2560 C C . ARG D 1 39 ? 16.90861 67.69687 68.97906 1.000 77.32667 49 ARG D C 1
ATOM 2561 O O . ARG D 1 39 ? 16.19652 67.85175 67.98284 1.000 72.45658 49 ARG D O 1
ATOM 2569 N N . ALA D 1 40 ? 18.20920 67.98652 68.99403 1.000 91.51997 50 ALA D N 1
ATOM 2570 C CA . ALA D 1 40 ? 18.88241 68.46033 67.79327 1.000 79.71690 50 ALA D CA 1
ATOM 2571 C C . ALA D 1 40 ? 19.31012 67.32512 66.87601 1.000 80.38271 50 ALA D C 1
ATOM 2572 O O . ALA D 1 40 ? 19.45951 67.54324 65.66887 1.000 95.31826 50 ALA D O 1
ATOM 2574 N N . GLY D 1 41 ? 19.50940 66.12679 67.41624 1.000 73.27721 51 GLY D N 1
ATOM 2575 C CA . GLY D 1 41 ? 19.93324 64.99976 66.61242 1.000 73.35559 51 GLY D CA 1
ATOM 2576 C C . GLY D 1 41 ? 18.78639 64.18505 66.05401 1.000 78.25172 51 GLY D C 1
ATOM 2577 O O . GLY D 1 41 ? 18.94655 62.99428 65.77332 1.000 92.74089 51 GLY D O 1
ATOM 2578 N N . LEU D 1 42 ? 17.62468 64.80968 65.88419 1.000 75.60713 52 LEU D N 1
ATOM 2579 C CA . LEU D 1 42 ? 16.48333 64.10110 65.32323 1.000 69.84631 52 LEU D CA 1
ATOM 2580 C C . LEU D 1 42 ? 16.74886 63.74339 63.86619 1.000 70.77468 52 LEU D C 1
ATOM 2581 O O . LEU D 1 42 ? 17.33483 64.52437 63.11225 1.000 67.53323 52 LEU D O 1
ATOM 2586 N N . VAL D 1 43 ? 16.31954 62.54750 63.47540 1.000 73.86857 53 VAL D N 1
ATOM 2587 C CA . VAL D 1 43 ? 16.48375 62.05349 62.11403 1.000 63.09631 53 VAL D CA 1
ATOM 2588 C C . VAL D 1 43 ? 15.17278 61.41132 61.68176 1.000 75.76557 53 VAL D C 1
ATOM 2589 O O . VAL D 1 43 ? 14.64490 60.53534 62.37557 1.000 79.21602 53 VAL D O 1
ATOM 2593 N N . MET D 1 44 ? 14.64731 61.84712 60.53991 1.000 79.00178 54 MET D N 1
ATOM 2594 C CA . MET D 1 44 ? 13.34621 61.41614 60.05153 1.000 74.52211 54 MET D CA 1
ATOM 2595 C C . MET D 1 44 ? 13.50255 60.43684 58.89415 1.000 71.39508 54 MET D C 1
ATOM 2596 O O . MET D 1 44 ? 14.43465 60.54169 58.09235 1.000 96.64612 54 MET D O 1
ATOM 2601 N N . GLU D 1 45 ? 12.57793 59.48128 58.81601 1.000 68.36022 55 GLU D N 1
ATOM 2602 C CA . GLU D 1 45 ? 12.56929 58.51021 57.73370 1.000 93.18483 55 GLU D CA 1
ATOM 2603 C C . GLU D 1 45 ? 11.89181 59.08384 56.49163 1.000 101.20283 55 GLU D C 1
ATOM 2604 O O . GLU D 1 45 ? 11.11000 60.03680 56.55711 1.000 104.96622 55 GLU D O 1
ATOM 2610 N N . LYS D 1 46 ? 12.20358 58.48066 55.34679 1.000 104.40277 56 LYS D N 1
ATOM 2611 C CA . LYS D 1 46 ? 11.56403 58.86456 54.09650 1.000 100.44230 56 LYS D CA 1
ATOM 2612 C C . LYS D 1 46 ? 10.08557 58.49743 54.12221 1.000 101.59037 56 LYS D C 1
ATOM 2613 O O . LYS D 1 46 ? 9.69734 57.45142 54.64984 1.000 99.95777 56 LYS D O 1
ATOM 2619 N N . GLY D 1 47 ? 9.25879 59.36701 53.54642 1.000 118.68739 57 GLY D N 1
ATOM 2620 C CA . GLY D 1 47 ? 7.83502 59.10163 53.47472 1.000 104.62258 57 GLY D CA 1
ATOM 2621 C C . GLY D 1 47 ? 7.13692 59.02491 54.81119 1.000 97.12145 57 GLY D C 1
ATOM 2622 O O . GLY D 1 47 ? 6.09938 58.36698 54.92138 1.000 108.42126 57 GLY D O 1
ATOM 2623 N N . ALA D 1 48 ? 7.68089 59.67227 55.83804 1.000 91.98423 58 ALA D N 1
ATOM 2624 C CA . ALA D 1 48 ? 7.03525 59.69456 57.14430 1.000 84.40029 58 ALA D CA 1
ATOM 2625 C C . ALA D 1 48 ? 5.71491 60.44675 57.05146 1.000 79.32159 58 ALA D C 1
ATOM 2626 O O . ALA D 1 48 ? 5.68380 61.60782 56.63409 1.000 86.94733 58 ALA D O 1
ATOM 2628 N N . LYS D 1 49 ? 4.62748 59.78857 57.43869 1.000 76.08341 59 LYS D N 1
ATOM 2629 C CA . LYS D 1 49 ? 3.29356 60.34688 57.27863 1.000 85.87789 59 LYS D CA 1
ATOM 2630 C C . LYS D 1 49 ? 2.84636 61.06899 58.54234 1.000 62.92923 59 LYS D C 1
ATOM 2631 O O . LYS D 1 49 ? 3.13094 60.63126 59.66064 1.000 66.79005 59 LYS D O 1
ATOM 2637 N N . VAL D 1 50 ? 2.14105 62.18059 58.35226 1.000 68.28615 60 VAL D N 1
ATOM 2638 C CA . VAL D 1 50 ? 1.54284 62.94028 59.44340 1.000 57.11158 60 VAL D CA 1
ATOM 2639 C C . VAL D 1 50 ? 0.08159 62.53440 59.55630 1.000 66.19850 60 VAL D C 1
ATOM 2640 O O . VAL D 1 50 ? -0.64298 62.51002 58.55338 1.000 78.32696 60 VAL D O 1
ATOM 2644 N N . LYS D 1 51 ? -0.35323 62.20776 60.76953 1.000 61.29805 61 LYS D N 1
ATOM 2645 C CA . LYS D 1 51 ? -1.71779 61.76497 61.00419 1.000 75.40087 61 LYS D CA 1
ATOM 2646 C C . LYS D 1 51 ? -2.28409 62.45364 62.23843 1.000 61.46200 61 LYS D C 1
ATOM 2647 O O . LYS D 1 51 ? -1.54946 62.97953 63.07955 1.000 56.17914 61 LYS D O 1
ATOM 2653 N N . TYR D 1 52 ? -3.61288 62.44622 62.33079 1.000 65.94866 62 TYR D N 1
ATOM 2654 C CA . TYR D 1 52 ? -4.31300 63.13006 63.41440 1.000 66.25469 62 TYR D CA 1
ATOM 2655 C C . TYR D 1 52 ? -5.55803 62.32503 63.75658 1.000 67.28723 62 TYR D C 1
ATOM 2656 O O . TYR D 1 52 ? -6.47795 62.23071 62.93858 1.000 76.54930 62 TYR D O 1
ATOM 2665 N N . ARG D 1 53 ? -5.57755 61.75077 64.95965 1.000 70.55603 63 ARG D N 1
ATOM 2666 C CA . ARG D 1 53 ? -6.70172 60.95356 65.45228 1.000 64.95022 63 ARG D CA 1
ATOM 2667 C C . ARG D 1 53 ? -7.03377 59.81305 64.49095 1.000 66.35078 63 ARG D C 1
ATOM 2668 O O . ARG D 1 53 ? -8.18393 59.60823 64.09677 1.000 78.53671 63 ARG D O 1
ATOM 2676 N N . GLY D 1 54 ? -6.00023 59.06232 64.10959 1.000 69.18338 64 GLY D N 1
ATOM 2677 C CA . GLY D 1 54 ? -6.15927 57.91886 63.23768 1.000 69.43516 64 GLY D CA 1
ATOM 2678 C C . GLY D 1 54 ? -6.31076 58.23570 61.76656 1.000 72.13383 64 GLY D C 1
ATOM 2679 O O . GLY D 1 54 ? -6.31124 57.30599 60.94920 1.000 86.08201 64 GLY D O 1
ATOM 2680 N N . ILE D 1 55 ? -6.43940 59.50594 61.39522 1.000 81.45430 65 ILE D N 1
ATOM 2681 C CA . ILE D 1 55 ? -6.60908 59.90847 60.00376 1.000 81.19645 65 ILE D CA 1
ATOM 2682 C C . ILE D 1 55 ? -5.28659 60.46661 59.49942 1.000 78.09573 65 ILE D C 1
ATOM 2683 O O . ILE D 1 55 ? -4.76537 61.44295 60.05122 1.000 81.03295 65 ILE D O 1
ATOM 2688 N N . GLN D 1 56 ? -4.74220 59.85029 58.45334 1.000 79.80137 66 GLN D N 1
ATOM 2689 C CA . GLN D 1 56 ? -3.54002 60.37122 57.81569 1.000 79.21839 66 GLN D CA 1
ATOM 2690 C C . GLN D 1 56 ? -3.86257 61.68437 57.11543 1.000 81.04836 66 GLN D C 1
ATOM 2691 O O . GLN D 1 56 ? -4.72842 61.73093 56.23429 1.000 87.78871 66 GLN D O 1
ATOM 2697 N N . VAL D 1 57 ? -3.16508 62.74950 57.50608 1.000 67.95046 67 VAL D N 1
ATOM 2698 C CA . VAL D 1 57 ? -3.45087 64.08983 57.00492 1.000 78.40678 67 VAL D CA 1
ATOM 2699 C C . VAL D 1 57 ? -2.34521 64.64041 56.11628 1.000 88.91702 67 VAL D C 1
ATOM 2700 O O . VAL D 1 57 ? -2.57721 65.63945 55.41367 1.000 86.12583 67 VAL D O 1
ATOM 2704 N N . GLY D 1 58 ? -1.16298 64.02884 56.10774 1.000 80.90649 68 GLY D N 1
ATOM 2705 C CA . GLY D 1 58 ? -0.08459 64.51612 55.26675 1.000 66.46394 68 GLY D CA 1
ATOM 2706 C C . GLY D 1 58 ? 1.20060 63.72021 55.36842 1.000 70.53787 68 GLY D C 1
ATOM 2707 O O . GLY D 1 58 ? 1.17752 62.53255 55.69834 1.000 70.09413 68 GLY D O 1
ATOM 2708 N N . LYS D 1 59 ? 2.33039 64.36561 55.08512 1.000 66.57487 69 LYS D N 1
ATOM 2709 C CA . LYS D 1 59 ? 3.62946 63.70866 55.11800 1.000 70.94393 69 LYS D CA 1
ATOM 2710 C C . LYS D 1 59 ? 4.70858 64.74595 55.39598 1.000 75.64970 69 LYS D C 1
ATOM 2711 O O . LYS D 1 59 ? 4.46951 65.95589 55.33968 1.000 67.51526 69 LYS D O 1
ATOM 2717 N N . VAL D 1 60 ? 5.90348 64.25395 55.71134 1.000 79.42520 70 VAL D N 1
ATOM 2718 C CA . VAL D 1 60 ? 7.05829 65.10970 55.95343 1.000 71.48636 70 VAL D CA 1
ATOM 2719 C C . VAL D 1 60 ? 7.76942 65.32923 54.62578 1.000 72.18470 70 VAL D C 1
ATOM 2720 O O . VAL D 1 60 ? 8.16004 64.36706 53.95576 1.000 71.98586 70 VAL D O 1
ATOM 2724 N N . THR D 1 61 ? 7.92899 66.59684 54.24020 1.000 72.04932 71 THR D N 1
ATOM 2725 C CA . THR D 1 61 ? 8.57926 66.91487 52.97324 1.000 66.51627 71 THR D CA 1
ATOM 2726 C C . THR D 1 61 ? 10.09792 66.89544 53.10593 1.000 73.60777 71 THR D C 1
ATOM 2727 O O . THR D 1 61 ? 10.78662 66.23980 52.31764 1.000 96.36783 71 THR D O 1
ATOM 2731 N N . ASP D 1 62 ? 10.63842 67.61185 54.08794 1.000 87.14526 72 ASP D N 1
ATOM 2732 C CA . ASP D 1 62 ? 12.07876 67.63216 54.30864 1.000 91.33920 72 ASP D CA 1
ATOM 2733 C C . ASP D 1 62 ? 12.34835 67.96694 55.76820 1.000 68.38093 72 ASP D C 1
ATOM 2734 O O . ASP D 1 62 ? 11.43659 68.28768 56.53360 1.000 68.72429 72 ASP D O 1
ATOM 2739 N N . ILE D 1 63 ? 13.62317 67.88641 56.14173 1.000 72.12057 73 ILE D N 1
ATOM 2740 C CA . ILE D 1 63 ? 14.07683 68.20188 57.49115 1.000 72.93201 73 ILE D CA 1
ATOM 2741 C C . ILE D 1 63 ? 15.37732 68.98750 57.38353 1.000 76.45867 73 ILE D C 1
ATOM 2742 O O . ILE D 1 63 ? 16.28887 68.59480 56.64757 1.000 88.41240 73 ILE D O 1
ATOM 2747 N N . SER D 1 64 ? 15.45532 70.10720 58.09771 1.000 68.47728 74 SER D N 1
ATOM 2748 C CA . SER D 1 64 ? 16.60699 70.99435 58.04637 1.000 74.33524 74 SER D CA 1
ATOM 2749 C C . SER D 1 64 ? 17.23156 71.13088 59.42798 1.000 70.77212 74 SER D C 1
ATOM 2750 O O . SER D 1 64 ? 16.53566 71.12968 60.44700 1.000 79.40322 74 SER D O 1
ATOM 2753 N N . TYR D 1 65 ? 18.55666 71.24523 59.44927 1.000 76.26287 75 TYR D N 1
ATOM 2754 C CA . TYR D 1 65 ? 19.32115 71.36019 60.68086 1.000 69.46078 75 TYR D CA 1
ATOM 2755 C C . TYR D 1 65 ? 20.04717 72.69865 60.72282 1.000 76.83613 75 TYR D C 1
ATOM 2756 O O . TYR D 1 65 ? 20.35149 73.29270 59.68414 1.000 97.67820 75 TYR D O 1
ATOM 2765 N N . SER D 1 66 ? 20.32866 73.16499 61.94133 1.000 77.25482 76 SER D N 1
ATOM 2766 C CA . SER D 1 66 ? 20.99405 74.44520 62.13919 1.000 83.70737 76 SER D CA 1
ATOM 2767 C C . SER D 1 66 ? 22.07182 74.41183 63.21144 1.000 109.89948 76 SER D C 1
ATOM 2768 O O . SER D 1 66 ? 22.69475 75.44846 63.46332 1.000 121.67369 76 SER D O 1
ATOM 2771 N N . GLY D 1 67 ? 22.31956 73.26776 63.84037 1.000 115.56422 77 GLY D N 1
ATOM 2772 C CA . GLY D 1 67 ? 23.19414 73.22474 64.99292 1.000 118.03706 77 GLY D CA 1
ATOM 2773 C C . GLY D 1 67 ? 22.41824 73.52458 66.25681 1.000 118.77888 77 GLY D C 1
ATOM 2774 O O . GLY D 1 67 ? 21.98264 74.66085 66.46587 1.000 121.45732 77 GLY D O 1
ATOM 2775 N N . ASN D 1 68 ? 22.23130 72.50706 67.09830 1.000 150.09086 78 ASN D N 1
ATOM 2776 C CA . ASN D 1 68 ? 21.38507 72.57601 68.28926 1.000 144.14196 78 ASN D CA 1
ATOM 2777 C C . ASN D 1 68 ? 19.92917 72.88202 67.94732 1.000 128.24614 78 ASN D C 1
ATOM 2778 O O . ASN D 1 68 ? 19.16795 73.33477 68.80844 1.000 125.52835 78 ASN D O 1
ATOM 2783 N N . GLN D 1 69 ? 19.52312 72.63086 66.70311 1.000 115.90713 79 GLN D N 1
ATOM 2784 C CA . GLN D 1 69 ? 18.15569 72.87640 66.26610 1.000 84.23077 79 GLN D CA 1
ATOM 2785 C C . GLN D 1 69 ? 17.87170 72.04484 65.02386 1.000 7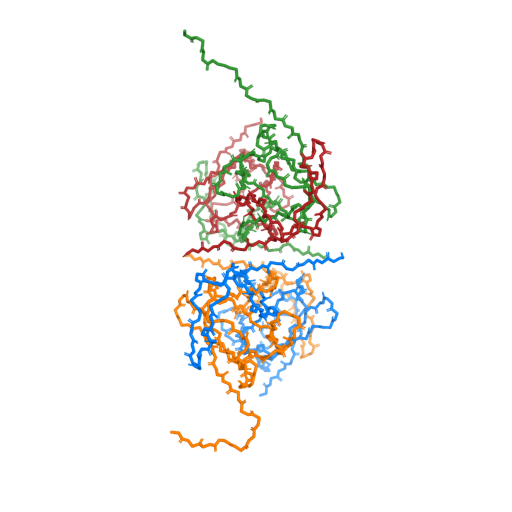3.89277 79 GLN D C 1
ATOM 2786 O O . GLN D 1 69 ? 18.69632 71.98494 64.10861 1.000 80.72142 79 GLN D O 1
ATOM 2792 N N . ALA D 1 70 ? 16.70362 71.40654 65.00557 1.000 75.24822 80 ALA D N 1
ATOM 2793 C CA . ALA D 1 70 ? 16.24207 70.62600 63.86724 1.000 65.18349 80 ALA D CA 1
ATOM 2794 C C . ALA D 1 70 ? 14.78178 70.95711 63.60053 1.000 69.28093 80 ALA D C 1
ATOM 2795 O O . ALA D 1 70 ? 13.98078 71.06182 64.53412 1.000 76.99484 80 ALA D O 1
ATOM 2797 N N . ARG D 1 71 ? 14.43749 71.11901 62.32478 1.000 68.06661 81 ARG D N 1
ATOM 2798 C CA . ARG D 1 71 ? 13.09753 71.52593 61.92580 1.000 63.08521 81 ARG D CA 1
ATOM 2799 C C . ARG D 1 71 ? 12.50656 70.52862 60.94409 1.000 65.64948 81 ARG D C 1
ATOM 2800 O O . ARG D 1 71 ? 13.20210 70.02894 60.05557 1.000 70.99743 81 ARG D O 1
ATOM 2808 N N . LEU D 1 72 ? 11.21650 70.25394 61.10773 1.000 50.38863 82 LEU D N 1
ATOM 2809 C CA . LEU D 1 72 ? 10.45753 69.42138 60.18719 1.000 55.44467 82 LEU D CA 1
ATOM 2810 C C . LEU D 1 72 ? 9.52643 70.30279 59.36927 1.000 72.64823 82 LEU D C 1
ATOM 2811 O O . LEU D 1 72 ? 8.80577 71.13654 59.92760 1.000 72.70069 82 LEU D O 1
ATOM 2816 N N . LYS D 1 73 ? 9.55101 70.12531 58.05324 1.000 72.49192 83 LYS D N 1
ATOM 2817 C CA . LYS D 1 73 ? 8.57176 70.73313 57.16459 1.000 62.31637 83 LYS D CA 1
ATOM 2818 C C . LYS D 1 73 ? 7.52771 69.68488 56.80800 1.000 70.23776 83 LYS D C 1
ATOM 2819 O O . LYS D 1 73 ? 7.87545 68.56275 56.42471 1.000 66.50542 83 LYS D O 1
ATOM 2825 N N . LEU D 1 74 ? 6.25573 70.04593 56.94385 1.000 71.73934 84 LEU D N 1
ATOM 2826 C CA . LEU D 1 74 ? 5.15738 69.12397 56.70760 1.000 62.84816 84 LEU D CA 1
ATOM 2827 C C . LEU D 1 74 ? 4.24847 69.66065 55.61087 1.000 70.76900 84 LEU D C 1
ATOM 2828 O O . LEU D 1 74 ? 4.06869 70.87338 55.46616 1.000 79.35712 84 LEU D O 1
ATOM 2833 N N . ALA D 1 75 ? 3.68385 68.74107 54.83213 1.000 70.99500 85 ALA D N 1
ATOM 2834 C CA . ALA D 1 75 ? 2.65847 69.05246 53.84124 1.000 66.12490 85 ALA D CA 1
ATOM 2835 C C . ALA D 1 75 ? 1.37958 68.35034 54.27012 1.000 81.34488 85 ALA D C 1
ATOM 2836 O O . ALA D 1 75 ? 1.30965 67.11821 54.25011 1.000 82.47597 85 ALA D O 1
ATOM 2838 N N . ILE D 1 76 ? 0.37716 69.12956 54.66300 1.000 77.01179 86 ILE D N 1
ATOM 2839 C CA . ILE D 1 76 ? -0.87097 68.60470 55.19982 1.000 80.50992 86 ILE D CA 1
ATOM 2840 C C . ILE D 1 76 ? -2.01002 69.00723 54.27562 1.000 85.90218 86 ILE D C 1
ATOM 2841 O O . ILE D 1 76 ? -2.04029 70.13501 53.77115 1.000 83.57246 86 ILE D O 1
ATOM 2846 N N . ASP D 1 77 ? -2.94249 68.07905 54.05431 1.000 85.68324 87 ASP D N 1
ATOM 2847 C CA . ASP D 1 77 ? -4.11772 68.36009 53.23973 1.000 88.26766 87 ASP D CA 1
ATOM 2848 C C . ASP D 1 77 ? -4.85531 69.57936 53.77832 1.000 95.19399 87 ASP D C 1
ATOM 2849 O O . ASP D 1 77 ? -5.03225 69.73542 54.98945 1.000 106.35210 87 ASP D O 1
ATOM 2854 N N . SER D 1 78 ? -5.27809 70.45256 52.86163 1.000 90.28515 88 SER D N 1
ATOM 2855 C CA . SER D 1 78 ? -5.97281 71.67010 53.26622 1.000 84.83260 88 SER D CA 1
ATOM 2856 C C . SER D 1 78 ? -7.32083 71.35257 53.90086 1.000 81.65087 88 SER D C 1
ATOM 2857 O O . SER D 1 78 ? -7.70556 71.97490 54.89778 1.000 91.09882 88 SER D O 1
ATOM 2860 N N . GLY D 1 79 ? -8.05152 70.38654 53.33991 1.000 95.73354 89 GLY D N 1
ATOM 2861 C CA . GLY D 1 79 ? -9.32475 70.00213 53.92249 1.000 93.91935 89 GLY D CA 1
ATOM 2862 C C . GLY D 1 79 ? -9.18246 69.33870 55.27649 1.000 87.08953 89 GLY D C 1
ATOM 2863 O O . GLY D 1 79 ? -10.04489 69.50150 56.14435 1.000 93.18254 89 GLY D O 1
ATOM 2864 N N . GLU D 1 80 ? -8.09918 68.58656 55.47950 1.000 85.11687 90 GLU D N 1
ATOM 2865 C CA . GLU D 1 80 ? -7.86190 67.94773 56.76847 1.000 87.36721 90 GLU D CA 1
ATOM 2866 C C . GLU D 1 80 ? -7.37307 68.93852 57.81693 1.000 76.44389 90 GLU D C 1
ATOM 2867 O O . GLU D 1 80 ? -7.64302 68.75426 59.00886 1.000 80.32003 90 GLU D O 1
ATOM 2873 N N . MET D 1 81 ? -6.65402 69.98421 57.40039 1.000 71.65022 91 MET D N 1
ATOM 2874 C CA . MET D 1 81 ? -6.13719 70.96044 58.35262 1.000 72.17063 91 MET D CA 1
ATOM 2875 C C . MET D 1 81 ? -7.23937 71.81318 58.96599 1.000 80.41629 91 MET D C 1
ATOM 2876 O O . MET D 1 81 ? -7.02667 72.40657 60.02883 1.000 87.47549 91 MET D O 1
ATOM 2881 N N . GLY D 1 82 ? -8.40627 71.88887 58.32651 1.000 77.33134 92 GLY D N 1
ATOM 2882 C CA . GLY D 1 82 ? -9.53005 72.60005 58.90778 1.000 76.44946 92 GLY D CA 1
ATOM 2883 C C . GLY D 1 82 ? -10.11190 71.94805 60.14348 1.000 75.38065 92 GLY D C 1
ATOM 2884 O O . GLY D 1 82 ? -10.90489 72.58725 60.84350 1.000 91.64548 92 GLY D O 1
ATOM 2885 N N . PHE D 1 83 ? -9.73986 70.69839 60.42512 1.000 71.95719 93 PHE D N 1
ATOM 2886 C CA . PHE D 1 83 ? -10.21209 69.99412 61.60902 1.000 71.40997 93 PHE D CA 1
ATOM 2887 C C . PHE D 1 83 ? -9.16660 69.89592 62.71058 1.000 78.32807 93 PHE D C 1
ATOM 2888 O O . PHE D 1 83 ? -9.52174 69.57856 63.85064 1.000 89.96738 93 PHE D O 1
ATOM 2896 N N . ILE D 1 84 ? -7.90054 70.15894 62.40380 1.000 71.61311 94 ILE D N 1
ATOM 2897 C CA . ILE D 1 84 ? -6.83038 70.09782 63.39579 1.000 68.62805 94 ILE D CA 1
ATOM 2898 C C . ILE D 1 84 ? -6.82345 71.39731 64.19184 1.000 70.28992 94 ILE D C 1
ATOM 2899 O O . ILE D 1 84 ? -6.61801 72.47415 63.61355 1.000 79.65861 94 ILE D O 1
ATOM 2904 N N . PRO D 1 85 ? -7.04750 71.35180 65.50319 1.000 73.93983 95 PRO D N 1
ATOM 2905 C CA . PRO D 1 85 ? -7.02982 72.58592 66.29478 1.000 67.14042 95 PRO D CA 1
ATOM 2906 C C . PRO D 1 85 ? -5.64346 73.20840 66.32408 1.000 61.17615 95 PRO D C 1
ATOM 2907 O O . PRO D 1 85 ? -4.62423 72.52215 66.22047 1.000 65.41975 95 PRO D O 1
ATOM 2911 N N . SER D 1 86 ? -5.61741 74.53565 66.46703 1.000 63.46984 96 SER D N 1
ATOM 2912 C CA . SER D 1 86 ? -4.34673 75.25284 66.44615 1.000 67.79802 96 SER D CA 1
ATOM 2913 C C . SER D 1 86 ? -3.52865 74.99608 67.70546 1.000 70.73379 96 SER D C 1
ATOM 2914 O O . SER D 1 86 ? -2.29368 74.98135 67.64645 1.000 82.01836 96 SER D O 1
ATOM 2917 N N . ASN D 1 87 ? -4.18794 74.79101 68.84573 1.000 70.03574 97 ASN D N 1
ATOM 2918 C CA . ASN D 1 87 ? -3.50625 74.53115 70.10564 1.000 63.74735 97 ASN D CA 1
ATOM 2919 C C . ASN D 1 87 ? -3.17302 73.05523 70.29954 1.000 70.50625 97 ASN D C 1
ATOM 2920 O O . ASN D 1 87 ? -2.95187 72.62176 71.43636 1.000 80.80584 97 ASN D O 1
ATOM 2925 N N . ALA D 1 88 ? -3.13153 72.27944 69.22052 1.000 65.52819 98 ALA D N 1
ATOM 2926 C CA . ALA D 1 88 ? -2.78627 70.87142 69.31001 1.000 60.15103 98 ALA D CA 1
ATOM 2927 C C . ALA D 1 88 ? -1.27641 70.69644 69.44302 1.000 62.42756 98 ALA D C 1
ATOM 2928 O O . ALA D 1 88 ? -0.48496 71.56456 69.06442 1.000 63.54297 98 ALA D O 1
ATOM 2930 N N . THR D 1 89 ? -0.88333 69.55234 69.99133 1.000 67.65597 99 THR D N 1
ATOM 2931 C CA . THR D 1 89 ? 0.51670 69.21040 70.18897 1.000 64.13068 99 THR D CA 1
ATOM 2932 C C . THR D 1 89 ? 0.93453 68.12271 69.20703 1.000 67.35653 99 THR D C 1
ATOM 2933 O O . THR D 1 89 ? 0.10637 67.49979 68.53722 1.000 71.84195 99 THR D O 1
ATOM 2937 N N . VAL D 1 90 ? 2.24396 67.89788 69.13145 1.000 65.70797 100 VAL D N 1
ATOM 2938 C CA . VAL D 1 90 ? 2.83622 66.95287 68.19253 1.000 49.36551 100 VAL D CA 1
ATOM 2939 C C . VAL D 1 90 ? 3.51162 65.84080 68.98212 1.000 60.24816 100 VAL D C 1
ATOM 2940 O O . VAL D 1 90 ? 4.22979 66.10842 69.95229 1.000 63.23930 100 VAL D O 1
ATOM 2944 N N . ARG D 1 91 ? 3.27618 64.59778 68.56869 1.000 60.48540 101 ARG D N 1
ATOM 2945 C CA . ARG D 1 91 ? 3.91031 63.42584 69.15980 1.000 61.12681 101 ARG D CA 1
ATOM 2946 C C . ARG D 1 91 ? 4.68297 62.69579 68.07202 1.000 63.20506 101 ARG D C 1
ATOM 2947 O O . ARG D 1 91 ? 4.08962 62.21735 67.09930 1.000 63.04683 101 ARG D O 1
ATOM 2955 N N . ILE D 1 92 ? 5.99819 62.61006 68.23747 1.000 57.58066 102 ILE D N 1
ATOM 2956 C CA . ILE D 1 92 ? 6.88188 61.99343 67.25603 1.000 58.05432 102 ILE D CA 1
ATOM 2957 C C . ILE D 1 92 ? 7.39882 60.68898 67.84679 1.000 58.82392 102 ILE D C 1
ATOM 2958 O O . ILE D 1 92 ? 8.19417 60.69657 68.79442 1.000 60.10267 102 ILE D O 1
ATOM 2963 N N . ALA D 1 93 ? 6.94948 59.56867 67.29033 1.000 63.68665 103 ALA D N 1
ATOM 2964 C CA . ALA D 1 93 ? 7.40260 58.25477 67.71803 1.000 55.18512 103 ALA D CA 1
ATOM 2965 C C . ALA D 1 93 ? 8.67143 57.86341 66.97160 1.000 61.17906 103 ALA D C 1
ATOM 2966 O O . ALA D 1 93 ? 8.86571 58.22100 65.80716 1.000 73.31418 103 ALA D O 1
ATOM 2968 N N . GLY D 1 94 ? 9.53564 57.12236 67.65345 1.000 52.08797 104 GLY D N 1
ATOM 2969 C CA . GLY D 1 94 ? 10.76941 56.68327 67.03270 1.000 72.98465 104 GLY D CA 1
ATOM 2970 C C . GLY D 1 94 ? 11.59784 55.85489 67.98760 1.000 51.71869 104 GLY D C 1
ATOM 2971 O O . GLY D 1 94 ? 11.16344 55.51820 69.09021 1.000 60.16835 104 GLY D O 1
ATOM 2972 N N . ASN D 1 95 ? 12.80749 55.53019 67.54008 1.000 63.23583 105 ASN D N 1
ATOM 2973 C CA . ASN D 1 95 ? 13.75501 54.74156 68.31149 1.000 62.60930 105 ASN D CA 1
ATOM 2974 C C . ASN D 1 95 ? 15.09508 55.46309 68.35657 1.000 69.74293 105 ASN D C 1
ATOM 2975 O O . ASN D 1 95 ? 15.33223 56.43197 67.62972 1.000 59.73803 105 ASN D O 1
ATOM 2980 N N . THR D 1 96 ? 15.97629 54.97844 69.22679 1.000 78.44039 106 THR D N 1
ATOM 2981 C CA . THR D 1 96 ? 17.32489 55.51172 69.35944 1.000 68.68777 106 THR D CA 1
ATOM 2982 C C . THR D 1 96 ? 18.28469 54.67555 68.52477 1.000 65.34634 106 THR D C 1
ATOM 2983 O O . THR D 1 96 ? 18.31523 53.44655 68.64797 1.000 75.97183 106 THR D O 1
ATOM 2987 N N . ILE D 1 97 ? 19.06453 55.34632 67.67809 1.000 66.49891 107 ILE D N 1
ATOM 2988 C CA . ILE D 1 97 ? 20.00656 54.69740 66.77883 1.000 66.35245 107 ILE D CA 1
ATOM 2989 C C . ILE D 1 97 ? 21.35267 55.40175 66.89547 1.000 60.28768 107 ILE D C 1
ATOM 2990 O O . ILE D 1 97 ? 21.47127 56.47248 67.49182 1.000 60.53134 107 ILE D O 1
ATOM 2995 N N . PHE D 1 98 ? 22.37518 54.78132 66.31305 1.000 60.75613 108 PHE D N 1
ATOM 2996 C CA . PHE D 1 98 ? 23.73389 55.30478 66.37490 1.000 66.47730 108 PHE D CA 1
ATOM 2997 C C . PHE D 1 98 ? 23.98453 56.21359 65.17760 1.000 64.28610 108 PHE D C 1
ATOM 2998 O O . PHE D 1 98 ? 23.95854 55.75823 64.02882 1.000 76.13861 108 PHE D O 1
ATOM 3006 N N . GLY D 1 99 ? 24.22437 57.49442 65.44855 1.000 68.32660 109 GLY D N 1
ATOM 3007 C CA . GLY D 1 99 ? 24.51422 58.44951 64.39804 1.000 60.00459 109 GLY D CA 1
ATOM 3008 C C . GLY D 1 99 ? 25.99729 58.59055 64.13018 1.000 66.46571 109 GLY D C 1
ATOM 3009 O O . GLY D 1 99 ? 26.68932 59.35682 64.80710 1.000 68.09577 109 GLY D O 1
ATOM 3010 N N . ALA D 1 100 ? 26.49521 57.85655 63.14003 1.000 69.27277 110 ALA D N 1
ATOM 3011 C CA . ALA D 1 100 ? 27.91711 57.85786 62.83374 1.000 67.68371 110 ALA D CA 1
ATOM 3012 C C . ALA D 1 100 ? 28.30066 59.09563 62.03412 1.000 71.61043 110 ALA D C 1
ATOM 3013 O O . ALA D 1 100 ? 27.57606 59.52034 61.12942 1.000 83.62766 110 ALA D O 1
ATOM 3015 N N . LYS D 1 101 ? 29.45718 59.67061 62.37136 1.000 70.49460 111 LYS D N 1
ATOM 3016 C CA . LYS D 1 101 ? 29.94832 60.86791 61.70650 1.000 85.88474 111 LYS D CA 1
ATOM 3017 C C . LYS D 1 101 ? 31.21402 60.64384 60.89323 1.000 91.51098 111 LYS D C 1
ATOM 3018 O O . LYS D 1 101 ? 31.47142 61.41416 59.96266 1.000 93.29270 111 LYS D O 1
ATOM 3024 N N . SER D 1 102 ? 32.00282 59.61957 61.21234 1.000 78.67592 112 SER D N 1
ATOM 3025 C CA . SER D 1 102 ? 33.23764 59.35948 60.48906 1.000 76.13018 112 SER D CA 1
ATOM 3026 C C . SER D 1 102 ? 33.57997 57.88097 60.58848 1.000 73.34757 112 SER D C 1
ATOM 3027 O O . SER D 1 102 ? 33.12908 57.17455 61.49412 1.000 94.50437 112 SER D O 1
ATOM 3030 N N . VAL D 1 103 ? 34.38668 57.42344 59.63517 1.000 66.71384 113 VAL D N 1
ATOM 3031 C CA . VAL D 1 103 ? 34.90785 56.06320 59.60754 1.000 63.07200 113 VAL D CA 1
ATOM 3032 C C . VAL D 1 103 ? 36.42447 56.14862 59.51673 1.000 69.86053 113 VAL D C 1
ATOM 3033 O O . VAL D 1 103 ? 36.96198 56.97050 58.76691 1.000 88.30729 113 VAL D O 1
ATOM 3037 N N . GLU D 1 104 ? 37.11663 55.31411 60.28994 1.000 62.92109 114 GLU D N 1
ATOM 3038 C CA . GLU D 1 104 ? 38.57195 55.35824 60.34150 1.000 72.02597 114 GLU D CA 1
ATOM 3039 C C . GLU D 1 104 ? 39.13281 53.94806 60.42453 1.000 82.54089 114 GLU D C 1
ATOM 3040 O O . GLU D 1 104 ? 38.68913 53.14884 61.25379 1.000 76.01235 114 GLU D O 1
ATOM 3046 N N . PHE D 1 105 ? 40.10530 53.64906 59.56572 1.000 81.54213 115 PHE D N 1
ATOM 3047 C CA . PHE D 1 105 ? 40.82634 52.38656 59.64315 1.000 89.18132 115 PHE D CA 1
ATOM 3048 C C . PHE D 1 105 ? 41.95638 52.50340 60.65771 1.000 102.43068 115 PHE D C 1
ATOM 3049 O O . PHE D 1 105 ? 42.71279 53.48006 60.64938 1.000 106.25995 115 PHE D O 1
ATOM 3057 N N . ILE D 1 106 ? 42.06742 51.51229 61.52890 1.000 91.43858 116 ILE D N 1
ATOM 3058 C CA . ILE D 1 106 ? 43.07605 51.48012 62.58465 1.000 90.23654 116 ILE D CA 1
ATOM 3059 C C . ILE D 1 106 ? 44.13265 50.45410 62.19893 1.000 104.08492 116 ILE D C 1
ATOM 3060 O O . ILE D 1 106 ? 43.78067 49.31168 61.88186 1.000 107.83727 116 ILE D O 1
ATOM 3065 N N . PRO D 1 107 ? 45.41386 50.80805 62.20333 1.000 109.73147 117 PRO D N 1
ATOM 3066 C CA . PRO D 1 107 ? 46.45763 49.82917 61.88707 1.000 106.99251 117 PRO D CA 1
ATOM 3067 C C . PRO D 1 107 ? 46.60604 48.81518 63.00609 1.000 109.70276 117 PRO D C 1
ATOM 3068 O O . PRO D 1 107 ? 46.67111 49.18424 64.18867 1.000 126.06492 117 PRO D O 1
ATOM 3072 N N . PRO D 1 108 ? 46.65602 47.52872 62.67788 1.000 110.10838 118 PRO D N 1
ATOM 3073 C CA . PRO D 1 108 ? 46.80965 46.50379 63.71246 1.000 127.96314 118 PRO D CA 1
ATOM 3074 C C . PRO D 1 108 ? 48.25337 46.38547 64.17855 1.000 135.18421 118 PRO D C 1
ATOM 3075 O O . PRO D 1 108 ? 49.18767 46.87798 63.54418 1.000 126.05355 118 PRO D O 1
ATOM 3079 N N . LYS D 1 109 ? 48.42132 45.71116 65.31549 1.000 136.73799 119 LYS D N 1
ATOM 3080 C CA . LYS D 1 109 ? 49.75082 45.45540 65.85523 1.000 144.46467 119 LYS D CA 1
ATOM 3081 C C . LYS D 1 109 ? 50.45084 44.28941 65.16894 1.000 153.35532 119 LYS D C 1
ATOM 3082 O O . LYS D 1 109 ? 51.58080 43.95728 65.54426 1.000 140.21913 119 LYS D O 1
ATOM 3088 N N . THR D 1 110 ? 49.81007 43.66511 64.18334 1.000 176.55698 120 THR D N 1
ATOM 3089 C CA . THR D 1 110 ? 50.41796 42.59966 63.38569 1.000 180.56690 120 THR D CA 1
ATOM 3090 C C . THR D 1 110 ? 49.94344 42.76187 61.94878 1.000 179.07538 120 THR D C 1
ATOM 3091 O O . THR D 1 110 ? 49.04065 42.05413 61.48568 1.000 184.05808 120 THR D O 1
ATOM 3095 N N . PRO D 1 111 ? 50.53791 43.69678 61.20660 1.000 155.55376 121 PRO D N 1
ATOM 3096 C CA . PRO D 1 111 ? 50.03483 44.00235 59.85924 1.000 148.97601 121 PRO D CA 1
ATOM 3097 C C . PRO D 1 111 ? 50.26830 42.84574 58.89756 1.000 152.05343 121 PRO D C 1
ATOM 3098 O O . PRO D 1 111 ? 51.35637 42.26786 58.84693 1.000 157.66290 121 PRO D O 1
ATOM 3102 N N . SER D 1 112 ? 49.23093 42.51476 58.13100 1.000 139.63913 122 SER D N 1
ATOM 3103 C CA . SER D 1 112 ? 49.31990 41.46275 57.12865 1.000 155.19060 122 SER D CA 1
ATOM 3104 C C . SER D 1 112 ? 50.08830 41.96473 55.90741 1.000 157.95060 122 SER D C 1
ATOM 3105 O O . SER D 1 112 ? 49.96236 43.13380 55.53340 1.000 151.88757 122 SER D O 1
ATOM 3108 N N . PRO D 1 113 ? 50.89198 41.10741 55.27304 1.000 152.88158 123 PRO D N 1
ATOM 3109 C CA . PRO D 1 113 ? 51.63554 41.55483 54.08419 1.000 159.04750 123 PRO D CA 1
ATOM 3110 C C . PRO D 1 113 ? 50.73958 41.91935 52.91419 1.000 158.12414 123 PRO D C 1
ATOM 3111 O O . PRO D 1 113 ? 51.12156 42.76304 52.09340 1.000 153.50185 123 PRO D O 1
ATOM 3115 N N . LYS D 1 114 ? 49.56186 41.31559 52.81251 1.000 150.83524 124 LYS D N 1
ATOM 3116 C CA . LYS D 1 114 ? 48.64372 41.64236 51.72811 1.000 142.59062 124 LYS D CA 1
ATOM 3117 C C . LYS D 1 114 ? 47.89672 42.93242 52.04915 1.000 144.20580 124 LYS D C 1
ATOM 3118 O O . LYS D 1 114 ? 47.40736 43.09486 53.17127 1.000 143.33458 124 LYS D O 1
ATOM 3124 N N . PRO D 1 115 ? 47.79598 43.86271 51.10929 1.000 142.63707 125 PRO D N 1
ATOM 3125 C CA . PRO D 1 115 ? 47.02489 45.08744 51.33618 1.000 128.55070 125 PRO D CA 1
ATOM 3126 C C . PRO D 1 115 ? 45.53277 44.82169 51.15965 1.000 122.43989 125 PRO D C 1
ATOM 3127 O O . PRO D 1 115 ? 45.10569 43.72123 50.81580 1.000 128.44903 125 PRO D O 1
ATOM 3131 N N . LEU D 1 116 ? 44.73856 45.86150 51.40135 1.000 116.88201 126 LEU D N 1
ATOM 3132 C CA . LEU D 1 116 ? 43.29040 45.74624 51.28430 1.000 110.86680 126 LEU D CA 1
ATOM 3133 C C . LEU D 1 116 ? 42.89595 45.68656 49.81284 1.000 125.86055 126 LEU D C 1
ATOM 3134 O O . LEU D 1 116 ? 43.15921 46.62388 49.05205 1.000 124.25647 126 LEU D O 1
ATOM 3139 N N . SER D 1 117 ? 42.26803 44.58389 49.41415 1.000 140.83287 127 SER D N 1
ATOM 3140 C CA . SER D 1 117 ? 41.88851 44.32884 48.03400 1.000 134.54264 127 SER D CA 1
ATOM 3141 C C . SER D 1 117 ? 40.54068 44.96218 47.71663 1.000 131.40672 127 SER D C 1
ATOM 3142 O O . SER D 1 117 ? 39.73191 45.21444 48.61494 1.000 134.51273 127 SER D O 1
ATOM 3145 N N . PRO D 1 118 ? 40.26951 45.24242 46.44214 1.000 132.25868 128 PRO D N 1
ATOM 3146 C CA . PRO D 1 118 ? 38.95648 45.78244 46.07507 1.000 121.25651 128 PRO D CA 1
ATOM 3147 C C . PRO D 1 118 ? 37.85116 44.76180 46.29312 1.000 109.49238 128 PRO D C 1
ATOM 3148 O O . PRO D 1 118 ? 38.08040 43.54953 46.28526 1.000 114.10400 128 PRO D O 1
ATOM 3152 N N . ASN D 1 119 ? 36.63609 45.27878 46.49199 1.000 122.90639 129 ASN D N 1
ATOM 3153 C CA . ASN D 1 119 ? 35.45255 44.45855 46.76049 1.000 128.50941 129 ASN D CA 1
ATOM 3154 C C . ASN D 1 119 ? 35.65327 43.59442 48.00482 1.000 128.50093 129 ASN D C 1
ATOM 3155 O O . ASN D 1 119 ? 35.20055 42.44962 48.07150 1.000 131.41004 129 ASN D O 1
ATOM 3160 N N . ALA D 1 120 ? 36.34316 44.14756 48.99914 1.000 119.34186 130 ALA D N 1
ATOM 3161 C CA . ALA D 1 120 ? 36.58096 43.44140 50.24657 1.000 106.17442 130 ALA D CA 1
ATOM 3162 C C . ALA D 1 120 ? 35.39416 43.61053 51.19223 1.000 104.63079 130 ALA D C 1
ATOM 3163 O O . ALA D 1 120 ? 34.47057 44.39091 50.94711 1.000 107.44778 130 ALA D O 1
ATOM 3165 N N . HIS D 1 121 ? 35.42908 42.86312 52.29343 1.000 104.26564 131 HIS D N 1
ATOM 3166 C CA . HIS D 1 121 ? 34.36142 42.89572 53.28599 1.000 99.29022 131 HIS D CA 1
ATOM 3167 C C . HIS D 1 121 ? 34.97380 42.81717 54.67392 1.000 99.48176 131 HIS D C 1
ATOM 3168 O O . HIS D 1 121 ? 35.62864 41.82610 55.00920 1.000 106.37551 131 HIS D O 1
ATOM 3175 N N . VAL D 1 122 ? 34.76031 43.85563 55.47393 1.000 99.00514 132 VAL D N 1
ATOM 3176 C CA . VAL D 1 122 ? 35.21514 43.88052 56.85888 1.000 99.63416 132 VAL D CA 1
ATOM 3177 C C . VAL D 1 122 ? 34.10787 43.30460 57.73089 1.000 104.87746 132 VAL D C 1
ATOM 3178 O O . VAL D 1 122 ? 33.00492 43.85894 57.79443 1.000 97.87869 132 VAL D O 1
ATOM 3182 N N . ALA D 1 123 ? 34.39774 42.18905 58.39593 1.000 109.63190 133 ALA D N 1
ATOM 3183 C CA . ALA D 1 123 ? 33.41625 41.56061 59.26489 1.000 107.35606 133 ALA D CA 1
ATOM 3184 C C . ALA D 1 123 ? 33.08885 42.46944 60.44657 1.000 107.36920 133 ALA D C 1
ATOM 3185 O O . ALA D 1 123 ? 33.85128 43.37119 60.80524 1.000 114.42441 133 ALA D O 1
ATOM 3187 N N . ALA D 1 124 ? 31.92848 42.21740 61.05703 1.000 110.17106 134 ALA D N 1
ATOM 3188 C CA . ALA D 1 124 ? 31.47183 43.04854 62.16498 1.000 97.66389 134 ALA D CA 1
ATOM 3189 C C . ALA D 1 124 ? 32.37752 42.94322 63.38445 1.000 102.25177 134 ALA D C 1
ATOM 3190 O O . ALA D 1 124 ? 32.39753 43.86444 64.20806 1.000 108.66754 134 ALA D O 1
ATOM 3192 N N . SER D 1 125 ? 33.12830 41.84759 63.51859 1.000 112.19794 135 SER D N 1
ATOM 3193 C CA . SER D 1 125 ? 34.01059 41.68295 64.66752 1.000 108.05287 135 SER D CA 1
ATOM 3194 C C . SER D 1 125 ? 35.18748 42.64954 64.64200 1.000 113.08437 135 SER D C 1
ATOM 3195 O O . SER D 1 125 ? 35.77506 42.91752 65.69533 1.000 106.52132 135 SER D O 1
ATOM 3198 N N . GLN D 1 126 ? 35.54316 43.17669 63.47293 1.000 106.17714 136 GLN D N 1
ATOM 3199 C CA . GLN D 1 126 ? 36.65700 44.10458 63.33853 1.000 98.20010 136 GLN D CA 1
ATOM 3200 C C . GLN D 1 126 ? 36.23256 45.56015 63.48906 1.000 89.50623 136 GLN D C 1
ATOM 3201 O O . GLN D 1 126 ? 37.04760 46.45840 63.25562 1.000 85.97379 136 GLN D O 1
ATOM 3207 N N . VAL D 1 127 ? 34.98453 45.81163 63.87436 1.000 90.35281 137 VAL D N 1
ATOM 3208 C CA . VAL D 1 127 ? 34.44543 47.15958 64.00116 1.000 99.70494 137 VAL D CA 1
ATOM 3209 C C . VAL D 1 127 ? 34.22540 47.46266 65.47499 1.000 91.31563 137 VAL D C 1
ATOM 3210 O O . VAL D 1 127 ? 33.75365 46.60642 66.23203 1.000 102.77341 137 VAL D O 1
ATOM 3214 N N . GLN D 1 128 ? 34.56606 48.68372 65.88046 1.000 77.30779 138 GLN D N 1
ATOM 3215 C CA . GLN D 1 128 ? 34.29495 49.16529 67.22945 1.000 91.12104 138 GLN D CA 1
ATOM 3216 C C . GLN D 1 128 ? 33.58807 50.50760 67.13267 1.000 81.18205 138 GLN D C 1
ATOM 3217 O O . GLN D 1 128 ? 34.09404 51.43482 66.49242 1.000 78.19838 138 GLN D O 1
ATOM 3223 N N . LEU D 1 129 ? 32.41711 50.60476 67.75405 1.000 77.87981 139 LEU D N 1
ATOM 3224 C CA . LEU D 1 129 ? 31.65231 51.84249 67.77037 1.000 66.88547 139 LEU D CA 1
ATOM 3225 C C . LEU D 1 129 ? 32.07756 52.68338 68.96623 1.000 68.49506 139 LEU D C 1
ATOM 3226 O O . LEU D 1 129 ? 32.20132 52.16983 70.08274 1.000 75.98823 139 LEU D O 1
ATOM 3231 N N . GLU D 1 130 ? 32.30182 53.97260 68.72639 1.000 69.74722 140 GLU D N 1
ATOM 3232 C CA . GLU D 1 130 ? 32.85714 54.87383 69.72373 1.000 71.08894 140 GLU D CA 1
ATOM 3233 C C . GLU D 1 130 ? 31.99120 56.11955 69.83026 1.000 73.21860 140 GLU D C 1
ATOM 3234 O O . GLU D 1 130 ? 31.52728 56.65153 68.81723 1.000 82.08618 140 GLU D O 1
ATOM 3240 N N . LEU D 1 131 ? 31.77694 56.58206 71.05926 1.000 72.68450 141 LEU D N 1
ATOM 3241 C CA . LEU D 1 131 ? 31.03748 57.81292 71.30230 1.000 75.47353 141 LEU D CA 1
ATOM 3242 C C . LEU D 1 131 ? 31.98702 59.00144 71.22290 1.000 79.46708 141 LEU D C 1
ATOM 3243 O O . LEU D 1 131 ? 33.08001 58.97142 71.79782 1.000 92.70481 141 LEU D O 1
ATOM 3248 N N . GLU D 1 132 ? 31.56588 60.04260 70.51135 1.000 83.76534 142 GLU D N 1
ATOM 3249 C CA . GLU D 1 132 ? 32.41622 61.19981 70.28078 1.000 88.42764 142 GLU D CA 1
ATOM 3250 C C . GLU D 1 132 ? 32.50335 62.06949 71.53048 1.000 100.67420 142 GLU D C 1
ATOM 3251 O O . GLU D 1 132 ? 31.58644 62.10690 72.35631 1.000 99.67445 142 GLU D O 1
ATOM 3257 N N . HIS D 1 133 ? 33.62442 62.77146 71.66117 1.000 98.25063 143 HIS D N 1
ATOM 3258 C CA . HIS D 1 133 ? 33.86273 63.66606 72.78245 1.000 92.99495 143 HIS D CA 1
ATOM 3259 C C . HIS D 1 133 ? 33.36563 65.07311 72.46368 1.000 114.72477 143 HIS D C 1
ATOM 3260 O O . HIS D 1 133 ? 33.17372 65.44594 71.30381 1.000 111.96760 143 HIS D O 1
ATOM 3267 N N . HIS D 1 134 ? 33.15791 65.85555 73.51837 1.000 128.78183 144 HIS D N 1
ATOM 3268 C CA . HIS D 1 134 ? 32.71402 67.23835 73.37378 1.000 125.18317 144 HIS D CA 1
ATOM 3269 C C . HIS D 1 134 ? 33.36204 68.13223 74.42640 1.000 130.84603 144 HIS D C 1
ATOM 3270 O O . HIS D 1 134 ? 32.68028 68.88969 75.11702 1.000 142.99519 144 HIS D O 1
#

Secondary structure (DSSP, 8-state):
-EEEEEEE-S-S-EEE-TT-EEEETTEEEEEEEEEE--TT--EEEEEEEGGGTTTSBTT-EEEEEEEEEEEEEEEEEE--SS--SSBPPTT-EE-GGGEEEEEPP--/----SS--EEEEEEE-SSTT-EE-TT-EEEETTEEEEEEEEEEEETTEEEEEEEEETTTTTTSBTT-EEEEEEEEEEEE--EEEE--SS--SSB--TT-EE-GGGEEEEEPP-/----PPPPEEEEEEE-SSSSEEE-TT-EEEETTEEEEEEEEEEEETTEEEEEEEEETTGGGGSBTT-EEEEEEEEEEEEEEEEEEP-SS--SSBPPTTEEE-GGGEEEEEPP-/--EEEEEEE-SSTTEEE-TTPEEEETTEEEEEEEEEEE-SS-EEEEEEEEHHHHTTSBTT-EEEEEEEEEEEEEEEEEE--SS--SSBPPTTEEE-GGGEEEEEPP-

Sequence (440 aa):
STDTVTVSSPRAGLVMEKGAKVKYRGIQVGKVTDISYSGNQARLKLAIDSGEMGFIPSNATVRIAGNTIFGAKSVEFIPPKTPSPKPLSPNAHVAASQVQLELEHHHYFQGAMASTDTVTVSSPRAGLVMEKGAKVKYRGIQVGKVTDISYSGNQARLKLAIDDSGEMGFIPSNATVRIAGNTIFGAKSVEFIPPKTPSPKPLSPNAHVAASQVQLELEHHYFQGAMASTDTVTVSSPRAGLVMEKGAKVKYRGIQVGKVTDISYSGNQARLKLAIDSGEMGFIPSNATVRIAGNTIFGAKSVEFIPPKTPSPKPLSPNAHVAASQVQLELEHHASTDTVTVSSPRAGLVMEKGAKVKYRGIQVGKVTDISYSGNQARLKLAIDSGEMGFIPSNATVRIAGNTIFGAKSVEFIPPKTPSPKPLSPNAHVAASQVQLELEHH